Protein AF-A0A2E2FM14-F1 (afdb_monomer)

Sequence (383 aa):
MPFSKYNANSLYIGRMGNLLRIKLSYNLLILGIITSLVLTLKLWIPPQEIPAFGILPQFPNAVNYTLVGLFLLCLIVLLIYKKWFVFPVLGLLLFIFLVLQDINRFQPWVYHYSLLWIPFLLYPVHYYKFKPWEPVLNFQRLLLMGIFLWSGIQKLNAAYFEGISAYLTSGLETSLGVPHESLQFLAWIAPFLQIIGAIGLLTPTLRNWGILLLTIIQLMGILLIAVLNKWNYVIIPWNLVIVGFLWLLFYNTKERWNDFSLGKMVGLKLVLTVVLLMPLVGKFTKLPYPVQFKLYSEFLEDSHLYLLKEDNDFSQFPSKAVRSVGSYEVINLQYWASEVYNAPLYQSNLNYEIIETEVSKIYPNTKVFLTISSSNDSDTTEE

pLDDT: mean 85.11, std 14.29, range [30.27, 98.62]

Radius of gyration: 22.93 Å; Cα contacts (8 Å, |Δi|>4): 491; chains: 1; bounding box: 66×41×84 Å

Nearest PDB structures (foldseek):
  8xom-assembly1_A  TM=1.422E-01  e=4.351E+00  Homo sapiens

Mean predicted aligned error: 7.31 Å

Structure (mmCIF, N/CA/C/O backbone):
data_AF-A0A2E2FM14-F1
#
_entry.id   AF-A0A2E2FM14-F1
#
loop_
_atom_site.group_PDB
_atom_site.id
_atom_site.type_symbol
_atom_site.label_atom_id
_atom_site.label_alt_id
_atom_site.label_comp_id
_atom_site.label_asym_id
_atom_site.label_entity_id
_atom_site.label_seq_id
_atom_site.pdbx_PDB_ins_code
_atom_site.Cartn_x
_atom_site.Cartn_y
_atom_site.Cartn_z
_atom_site.occupancy
_atom_site.B_iso_or_equiv
_atom_site.auth_seq_id
_atom_site.auth_comp_id
_atom_site.auth_asym_id
_atom_site.auth_atom_id
_atom_site.pdbx_PDB_model_num
ATOM 1 N N . MET A 1 1 ? -19.452 -7.143 47.596 1.00 40.03 1 MET A N 1
ATOM 2 C CA . MET A 1 1 ? -18.948 -6.792 46.248 1.00 40.03 1 MET A CA 1
ATOM 3 C C . MET A 1 1 ? -19.795 -5.655 45.695 1.00 40.03 1 MET A C 1
ATOM 5 O O . MET A 1 1 ? -20.971 -5.896 45.449 1.00 40.03 1 MET A O 1
ATOM 9 N N . PRO A 1 2 ? -19.285 -4.421 45.549 1.00 44.31 2 PRO A N 1
ATOM 10 C CA . PRO A 1 2 ? -20.070 -3.363 44.938 1.00 44.31 2 PRO A CA 1
ATOM 11 C C . PRO A 1 2 ? -19.964 -3.487 43.415 1.00 44.31 2 PRO A C 1
ATOM 13 O O . PRO A 1 2 ? -18.879 -3.397 42.842 1.00 44.31 2 PRO A O 1
ATOM 16 N N . PHE A 1 3 ? -21.101 -3.701 42.755 1.00 40.94 3 PHE A N 1
ATOM 17 C CA . PHE A 1 3 ? -21.227 -3.496 41.318 1.00 40.94 3 PHE A CA 1
ATOM 18 C C . PHE A 1 3 ? -20.958 -2.016 41.030 1.00 40.94 3 PHE A C 1
ATOM 20 O O . PHE A 1 3 ? -21.749 -1.140 41.379 1.00 40.94 3 PHE A O 1
ATOM 27 N N . SER A 1 4 ? -19.801 -1.749 40.427 1.00 43.47 4 SER A N 1
ATOM 28 C CA . SER A 1 4 ? -19.449 -0.457 39.849 1.00 43.47 4 SER A CA 1
ATOM 29 C C . SER A 1 4 ? -20.598 0.029 38.960 1.00 43.47 4 SER A C 1
ATOM 31 O O . SER A 1 4 ? -20.932 -0.609 37.959 1.00 43.47 4 SER A O 1
ATOM 33 N N . LYS A 1 5 ? -21.213 1.158 39.339 1.00 41.19 5 LYS A N 1
ATOM 34 C CA . LYS A 1 5 ? -22.126 1.933 38.493 1.00 41.19 5 LYS A CA 1
ATOM 35 C C . LYS A 1 5 ? -21.334 2.449 37.288 1.00 41.19 5 LYS A C 1
ATOM 37 O O . LYS A 1 5 ? -20.862 3.584 37.281 1.00 41.19 5 LYS A O 1
ATOM 42 N N . TYR A 1 6 ? -21.187 1.618 36.259 1.00 45.91 6 TYR A N 1
ATOM 43 C CA . TYR A 1 6 ? -20.786 2.083 34.939 1.00 45.91 6 TYR A CA 1
ATOM 44 C C . TYR A 1 6 ? -21.875 3.026 34.431 1.00 45.91 6 TYR A C 1
ATOM 46 O O . TYR A 1 6 ? -22.998 2.630 34.130 1.00 45.91 6 TYR A O 1
ATOM 54 N N . ASN A 1 7 ? -21.534 4.308 34.426 1.00 42.66 7 ASN A N 1
ATOM 55 C CA . ASN A 1 7 ? -22.406 5.411 34.075 1.00 42.66 7 ASN A CA 1
ATOM 56 C C . ASN A 1 7 ? -22.885 5.223 32.622 1.00 42.66 7 ASN A C 1
ATOM 58 O O . ASN A 1 7 ? -22.086 5.327 31.693 1.00 42.66 7 ASN A O 1
ATOM 62 N N . ALA A 1 8 ? -24.171 4.928 32.404 1.00 47.41 8 ALA A N 1
ATOM 63 C CA . ALA A 1 8 ? -24.724 4.649 31.071 1.00 47.41 8 ALA A CA 1
ATOM 64 C C . ALA A 1 8 ? -24.435 5.775 30.052 1.00 47.41 8 ALA A C 1
ATOM 66 O O . ALA A 1 8 ? -24.279 5.516 28.858 1.00 47.41 8 ALA A O 1
ATOM 67 N N . ASN A 1 9 ? -24.259 7.008 30.539 1.00 39.22 9 ASN A N 1
ATOM 68 C CA . ASN A 1 9 ? -23.883 8.171 29.739 1.00 39.22 9 ASN A CA 1
ATOM 69 C C . ASN A 1 9 ? -22.445 8.109 29.189 1.00 39.22 9 ASN A C 1
ATOM 71 O O . ASN A 1 9 ? -22.225 8.531 28.056 1.00 39.22 9 ASN A O 1
ATOM 75 N N . SER A 1 10 ? -21.466 7.542 29.912 1.00 47.78 10 SER A N 1
ATOM 76 C CA . SER A 1 10 ? -20.095 7.403 29.379 1.00 47.78 10 SER A CA 1
ATOM 77 C C . SER A 1 10 ? -20.030 6.359 28.261 1.00 47.78 10 SER A C 1
ATOM 79 O O . SER A 1 10 ? -19.304 6.526 27.281 1.00 47.78 10 SER A O 1
ATOM 81 N N . LEU A 1 11 ? -20.862 5.321 28.368 1.00 50.03 11 LEU A N 1
ATOM 82 C CA . LEU A 1 11 ? -20.984 4.252 27.381 1.00 50.03 11 LEU A CA 1
ATOM 83 C C . LEU A 1 11 ? -21.665 4.744 26.091 1.00 50.03 11 LEU A C 1
ATOM 85 O O . LEU A 1 11 ? -21.257 4.368 24.992 1.00 50.03 11 LEU A O 1
ATOM 89 N N . TYR A 1 12 ? -22.660 5.630 26.208 1.00 47.03 12 TYR A N 1
ATOM 90 C CA . TYR A 1 12 ? -23.318 6.271 25.063 1.00 47.03 12 TYR A CA 1
ATOM 91 C C . TYR A 1 12 ? -22.402 7.258 24.323 1.00 47.03 12 TYR A C 1
ATOM 93 O O . TYR A 1 12 ? -22.325 7.211 23.094 1.00 47.03 12 TYR A O 1
ATOM 101 N N . ILE A 1 13 ? -21.659 8.100 25.051 1.00 48.97 13 ILE A N 1
ATOM 102 C CA . ILE A 1 13 ? -20.718 9.065 24.457 1.00 48.97 13 ILE A CA 1
ATOM 103 C C . ILE A 1 13 ? -19.572 8.336 23.731 1.00 48.97 13 ILE A C 1
ATOM 105 O O . ILE A 1 13 ? -19.229 8.698 22.604 1.00 48.97 13 ILE A O 1
ATOM 109 N N . GLY A 1 14 ? -19.042 7.250 24.310 1.00 58.59 14 GLY A N 1
ATOM 110 C CA . GLY A 1 14 ? -18.035 6.404 23.654 1.00 58.59 14 GLY A CA 1
ATOM 111 C C . GLY A 1 14 ? -18.539 5.755 22.356 1.00 58.59 14 GLY A C 1
ATOM 112 O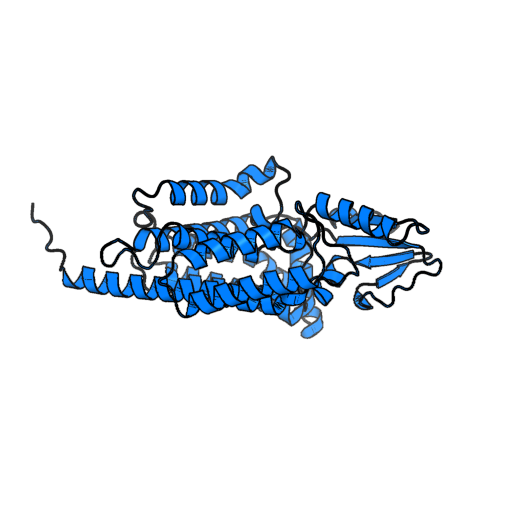 O . GLY A 1 14 ? -17.854 5.789 21.332 1.00 58.59 14 GLY A O 1
ATOM 113 N N . ARG A 1 15 ? -19.777 5.239 22.351 1.00 57.59 15 ARG A N 1
ATOM 114 C CA . ARG A 1 15 ? -20.404 4.638 21.157 1.00 57.59 15 ARG A CA 1
ATOM 115 C C . ARG A 1 15 ? -20.628 5.641 20.026 1.00 57.59 15 ARG A C 1
ATOM 117 O O . ARG A 1 15 ? -20.447 5.293 18.859 1.00 57.59 15 ARG A O 1
ATOM 124 N N . MET A 1 16 ? -20.992 6.880 20.359 1.00 56.75 16 MET A N 1
ATOM 125 C CA . MET A 1 16 ? -21.179 7.949 19.373 1.00 56.75 16 MET A CA 1
ATOM 126 C C . MET A 1 16 ? -19.848 8.328 18.700 1.00 56.75 16 MET A C 1
ATOM 128 O O . MET A 1 16 ? -19.805 8.509 17.481 1.00 56.75 16 MET A O 1
ATOM 132 N N . GLY A 1 17 ? -18.747 8.337 19.464 1.00 79.56 17 GLY A N 1
ATOM 133 C CA . GLY A 1 17 ? -17.391 8.517 18.937 1.00 79.56 17 GLY A CA 1
ATOM 134 C C . GLY A 1 17 ? -16.953 7.390 17.993 1.00 79.56 17 GLY A C 1
ATOM 135 O O . GLY A 1 17 ? -16.437 7.662 16.909 1.00 79.56 17 GLY A O 1
ATOM 136 N N . ASN A 1 18 ? -17.217 6.130 18.351 1.00 84.75 18 ASN A N 1
ATOM 137 C CA . ASN A 1 18 ? -16.848 4.971 17.526 1.00 84.75 18 ASN A CA 1
ATOM 138 C C . ASN A 1 18 ? -17.616 4.922 16.199 1.00 84.75 18 ASN A C 1
ATOM 140 O O . ASN A 1 18 ? -17.030 4.623 15.157 1.00 84.75 18 ASN A O 1
ATOM 144 N N . LEU A 1 19 ? -18.904 5.280 16.203 1.00 84.62 19 LEU A N 1
ATOM 145 C CA . LEU A 1 19 ? -19.694 5.359 14.972 1.00 84.62 19 LEU A CA 1
ATOM 146 C C . LEU A 1 19 ? -19.158 6.433 14.015 1.00 84.62 19 LEU A C 1
ATOM 148 O O . LEU A 1 19 ? -19.104 6.204 12.805 1.00 84.62 19 LEU A O 1
ATOM 152 N N . LEU A 1 20 ? -18.767 7.602 14.535 1.00 87.81 20 LEU A N 1
ATOM 153 C CA . LEU A 1 20 ? -18.161 8.647 13.711 1.00 87.81 20 LEU A CA 1
ATOM 154 C C . LEU A 1 20 ? -16.824 8.171 13.129 1.00 87.81 20 LEU A C 1
ATOM 156 O O . LEU A 1 20 ? -16.631 8.288 11.920 1.00 87.81 20 LEU A O 1
ATOM 160 N N . ARG A 1 21 ? -15.948 7.573 13.952 1.00 90.75 21 ARG A N 1
ATOM 161 C CA . ARG A 1 21 ? -14.667 7.006 13.495 1.00 90.75 21 ARG A CA 1
ATOM 162 C C . ARG A 1 21 ? -14.872 6.016 12.356 1.00 90.75 21 ARG A C 1
ATOM 164 O O . ARG A 1 21 ? -14.236 6.161 11.326 1.00 90.75 21 ARG A O 1
ATOM 171 N N . ILE A 1 22 ? -15.831 5.098 12.473 1.00 90.25 22 ILE A N 1
ATOM 172 C CA . ILE A 1 22 ? -16.147 4.150 11.395 1.00 90.25 22 ILE A CA 1
ATOM 173 C C . ILE A 1 22 ? -16.614 4.842 10.121 1.00 90.25 22 ILE A C 1
ATOM 175 O O . ILE A 1 22 ? -16.152 4.496 9.037 1.00 90.25 22 ILE A O 1
ATOM 179 N N . LYS A 1 23 ? -17.519 5.822 10.223 1.00 89.75 23 LYS A N 1
ATOM 180 C CA . LYS A 1 23 ? -18.003 6.552 9.043 1.00 89.75 23 LYS A CA 1
ATOM 181 C C . LYS A 1 23 ? -16.870 7.290 8.331 1.00 89.75 23 LYS A C 1
ATOM 183 O O . LYS A 1 23 ? -16.883 7.337 7.102 1.00 89.75 23 LYS A O 1
ATOM 188 N N . LEU A 1 24 ? -15.939 7.863 9.094 1.00 93.50 24 LEU A N 1
ATOM 189 C CA . LEU A 1 24 ? -14.765 8.555 8.572 1.00 93.50 24 LEU A CA 1
ATOM 190 C C . LEU A 1 24 ? -13.757 7.572 7.976 1.00 93.50 24 LEU A C 1
ATOM 192 O O . LEU A 1 24 ? -13.338 7.787 6.849 1.00 93.50 24 LEU A O 1
ATOM 196 N N . SER A 1 25 ? -13.444 6.467 8.658 1.00 94.12 25 SER A N 1
ATOM 197 C CA . SER A 1 25 ? -12.574 5.401 8.144 1.00 94.12 25 SER A CA 1
ATOM 198 C C . SER A 1 25 ? -13.110 4.804 6.844 1.00 94.12 25 SER A C 1
ATOM 200 O O . SER A 1 25 ? -12.352 4.598 5.903 1.00 94.12 25 SER A O 1
ATOM 202 N N . TYR A 1 26 ? -14.423 4.578 6.762 1.00 93.06 26 TYR A N 1
ATOM 203 C CA . TYR A 1 26 ? -15.075 4.111 5.542 1.00 93.06 26 TYR A CA 1
ATOM 204 C C . TYR A 1 26 ? -14.910 5.116 4.396 1.00 93.06 26 TYR A C 1
ATOM 206 O O . TYR A 1 26 ? -14.457 4.755 3.316 1.00 93.06 26 TYR A O 1
ATOM 214 N N . ASN A 1 27 ? -15.225 6.393 4.636 1.00 94.69 27 ASN A N 1
ATOM 215 C CA . ASN A 1 27 ? -15.077 7.440 3.622 1.00 94.69 27 ASN A CA 1
ATOM 216 C C . ASN A 1 27 ? -13.630 7.610 3.171 1.00 94.69 27 ASN A C 1
ATOM 218 O O . ASN A 1 27 ? -13.376 7.715 1.978 1.00 94.69 27 ASN A O 1
ATOM 222 N N . LEU A 1 28 ? -12.700 7.629 4.124 1.00 97.50 28 LEU A N 1
ATOM 223 C CA . LEU A 1 28 ? -11.277 7.770 3.864 1.00 97.50 28 LEU A CA 1
ATOM 224 C C . LEU A 1 28 ? -10.770 6.630 2.977 1.00 97.50 28 LEU A C 1
ATOM 226 O O . LEU A 1 28 ? -10.049 6.888 2.022 1.00 97.50 28 LEU A O 1
ATOM 230 N N . LEU A 1 29 ? -11.196 5.391 3.246 1.00 96.94 29 LEU A N 1
ATOM 231 C CA . LEU A 1 29 ? -10.848 4.238 2.420 1.00 96.94 29 LEU A CA 1
ATOM 232 C C . LEU A 1 29 ? -11.374 4.379 0.988 1.00 96.94 29 LEU A C 1
ATOM 234 O O . LEU A 1 29 ? -10.610 4.226 0.043 1.00 96.94 29 LEU A O 1
ATOM 238 N N . ILE A 1 30 ? -12.660 4.700 0.818 1.00 96.44 30 ILE A N 1
ATOM 239 C CA . ILE A 1 30 ? -13.266 4.826 -0.516 1.00 96.44 30 ILE A CA 1
ATOM 240 C C . ILE A 1 30 ? -12.640 5.986 -1.304 1.00 96.44 30 ILE A C 1
ATOM 242 O O . ILE A 1 30 ? -12.316 5.819 -2.477 1.00 96.44 30 ILE A O 1
ATOM 246 N N . LEU A 1 31 ? -12.402 7.136 -0.666 1.00 97.94 31 LEU A N 1
ATOM 247 C CA . LEU A 1 31 ? -11.684 8.258 -1.283 1.00 97.94 31 LEU A CA 1
ATOM 248 C C . LEU A 1 31 ? -10.244 7.876 -1.642 1.00 97.94 31 LEU A C 1
ATOM 250 O O . LEU A 1 31 ? -9.759 8.246 -2.709 1.00 97.94 31 LEU A O 1
ATOM 254 N N . GLY A 1 32 ? -9.579 7.098 -0.790 1.00 98.00 32 GLY A N 1
ATOM 255 C CA . GLY A 1 32 ? -8.260 6.535 -1.053 1.00 98.00 32 GLY A CA 1
ATOM 256 C C . GLY A 1 32 ? -8.224 5.665 -2.300 1.00 98.00 32 GLY A C 1
ATOM 257 O O . GLY A 1 32 ? -7.346 5.833 -3.145 1.00 98.00 32 GLY A O 1
ATOM 258 N N . ILE A 1 33 ? -9.209 4.776 -2.445 1.00 97.50 33 ILE A N 1
ATOM 259 C CA . ILE A 1 33 ? -9.350 3.920 -3.625 1.00 97.50 33 ILE A CA 1
ATOM 260 C C . ILE A 1 33 ? -9.599 4.785 -4.862 1.00 97.50 33 ILE A C 1
ATOM 262 O O . ILE A 1 33 ? -8.854 4.661 -5.826 1.00 97.50 33 ILE A O 1
ATOM 266 N N . ILE A 1 34 ? -10.576 5.700 -4.833 1.00 98.00 34 ILE A N 1
ATOM 267 C CA . ILE A 1 34 ? -10.886 6.574 -5.979 1.00 98.00 34 ILE A CA 1
ATOM 268 C C . ILE A 1 34 ? -9.655 7.384 -6.401 1.00 98.00 34 ILE A C 1
ATOM 270 O O . ILE A 1 34 ? -9.303 7.391 -7.575 1.00 98.00 34 ILE A O 1
ATOM 274 N N . THR A 1 35 ? -8.974 8.044 -5.464 1.00 98.00 35 THR A N 1
ATOM 275 C CA . THR A 1 35 ? -7.801 8.876 -5.785 1.00 98.00 35 THR A CA 1
ATOM 276 C C . THR A 1 35 ? -6.644 8.048 -6.344 1.00 98.00 35 THR A C 1
ATOM 278 O O . THR A 1 35 ? -6.023 8.464 -7.319 1.00 98.00 35 THR A O 1
ATOM 281 N N . SER A 1 36 ? -6.400 6.852 -5.798 1.00 97.50 36 SER A N 1
ATOM 282 C CA . SER A 1 36 ? -5.369 5.935 -6.306 1.00 97.50 36 SER A CA 1
ATOM 283 C C . SER A 1 36 ? -5.721 5.398 -7.699 1.00 97.50 36 SER A C 1
ATOM 285 O O . SER A 1 36 ? -4.854 5.364 -8.568 1.00 97.50 36 SER A O 1
ATOM 287 N N . LEU A 1 37 ? -6.992 5.051 -7.947 1.00 96.31 37 LEU A N 1
ATOM 288 C CA . LEU A 1 37 ? -7.499 4.641 -9.264 1.00 96.31 37 LEU A CA 1
ATOM 289 C C . LEU A 1 37 ? -7.335 5.743 -10.308 1.00 96.31 37 LEU A C 1
ATOM 291 O O . LEU A 1 37 ? -6.840 5.479 -11.394 1.00 96.31 37 LEU A O 1
ATOM 295 N N . VAL A 1 38 ? -7.743 6.973 -9.982 1.00 95.81 38 VAL A N 1
ATOM 296 C CA . VAL A 1 38 ? -7.650 8.118 -10.900 1.00 95.81 38 VAL A CA 1
ATOM 297 C C . VAL A 1 38 ? -6.192 8.414 -11.243 1.00 95.81 38 VAL A C 1
ATOM 299 O O . VAL A 1 38 ? -5.862 8.603 -12.410 1.00 95.81 38 VAL A O 1
ATOM 302 N N . LEU A 1 39 ? -5.307 8.404 -10.245 1.00 96.00 39 LEU A N 1
ATOM 303 C CA . LEU A 1 39 ? -3.882 8.659 -10.449 1.00 96.00 39 LEU A CA 1
ATOM 304 C C . LEU A 1 39 ? -3.203 7.569 -11.290 1.00 96.00 39 LEU A C 1
ATOM 306 O O . LEU A 1 39 ? -2.291 7.864 -12.058 1.00 96.00 39 LEU A O 1
ATOM 310 N N . THR A 1 40 ? -3.682 6.330 -11.177 1.00 95.31 40 THR A N 1
ATOM 311 C CA . THR A 1 40 ? -3.177 5.167 -11.918 1.00 95.31 40 THR A CA 1
ATOM 312 C C . THR A 1 40 ? -4.120 4.741 -13.038 1.00 95.31 40 THR A C 1
ATOM 314 O O . THR A 1 40 ? -4.120 3.580 -13.417 1.00 95.31 40 THR A O 1
ATOM 317 N N . LEU A 1 41 ? -4.941 5.637 -13.602 1.00 93.81 41 LEU A N 1
ATOM 318 C CA . LEU A 1 41 ? -6.015 5.250 -14.534 1.00 93.81 41 LEU A CA 1
ATOM 319 C C . LEU A 1 41 ? -5.507 4.430 -15.730 1.00 93.81 41 LEU A C 1
ATOM 321 O O . LEU A 1 41 ? -6.163 3.480 -16.155 1.00 93.81 41 LEU A O 1
ATOM 325 N N . LYS A 1 42 ? -4.305 4.757 -16.216 1.00 92.00 42 LYS A N 1
ATOM 326 C CA . LYS A 1 42 ? -3.615 4.025 -17.283 1.00 92.00 42 LYS A CA 1
ATOM 327 C C . LYS A 1 42 ? -3.229 2.593 -16.891 1.00 92.00 42 LYS A C 1
ATOM 329 O O . LYS A 1 42 ? -3.087 1.776 -17.774 1.00 92.00 42 LYS A O 1
ATOM 334 N N . LEU A 1 43 ? -3.108 2.251 -15.609 1.00 92.00 43 LEU A N 1
ATOM 335 C CA . LEU A 1 43 ? -2.941 0.865 -15.142 1.00 92.00 43 LEU A CA 1
ATOM 336 C C . LEU A 1 43 ? -4.248 0.061 -15.253 1.00 92.00 43 LEU A C 1
ATOM 338 O O . LEU A 1 43 ? -4.258 -1.140 -15.507 1.00 92.00 43 LEU A O 1
ATOM 342 N N . TRP A 1 44 ? -5.385 0.724 -15.044 1.00 92.19 44 TRP A N 1
ATOM 343 C CA . TRP A 1 44 ? -6.707 0.089 -15.082 1.00 92.19 44 TRP A CA 1
ATOM 344 C C . TRP A 1 44 ? -7.241 -0.056 -16.502 1.00 92.19 44 TRP A C 1
ATOM 346 O O . TRP A 1 44 ? -8.069 -0.922 -16.775 1.00 92.19 44 TRP A O 1
ATOM 356 N N . ILE A 1 45 ? -6.757 0.791 -17.403 1.00 88.62 45 ILE A N 1
ATOM 357 C CA . ILE A 1 45 ? -7.075 0.790 -18.824 1.00 88.62 45 ILE A CA 1
ATOM 358 C C . ILE A 1 45 ? -5.725 0.879 -19.559 1.00 88.62 45 ILE A C 1
ATOM 360 O O . ILE A 1 45 ? -5.342 1.970 -19.994 1.00 88.62 45 ILE A O 1
ATOM 364 N N . PRO A 1 46 ? -4.969 -0.236 -19.612 1.00 73.50 46 PRO A N 1
ATOM 365 C CA . PRO A 1 46 ? -3.604 -0.237 -20.119 1.00 73.50 46 PRO A CA 1
ATOM 366 C C . PRO A 1 46 ? -3.528 0.175 -21.593 1.00 73.50 46 PRO A C 1
ATOM 368 O O . PRO A 1 46 ? -4.392 -0.219 -22.387 1.00 73.50 46 PRO A O 1
ATOM 371 N N . PRO A 1 47 ? -2.502 0.961 -21.979 1.00 69.44 47 PRO A N 1
ATOM 372 C CA . PRO A 1 47 ? -2.130 1.091 -23.375 1.00 69.44 47 PRO A CA 1
ATOM 373 C C . PRO A 1 47 ? -1.603 -0.258 -23.877 1.00 69.44 47 PRO A C 1
ATOM 375 O O . PRO A 1 47 ? -1.195 -1.115 -23.097 1.00 69.44 47 PRO A O 1
ATOM 378 N N . GLN A 1 48 ? -1.619 -0.450 -25.192 1.00 67.69 48 GLN A N 1
ATOM 379 C CA . GLN A 1 48 ? -1.292 -1.737 -25.815 1.00 67.69 48 GLN A CA 1
ATOM 380 C C . GLN A 1 48 ? 0.220 -1.977 -25.993 1.00 67.69 48 GLN A C 1
ATOM 382 O O . GLN A 1 48 ? 0.594 -2.989 -26.571 1.00 67.69 48 GLN A O 1
ATOM 387 N N . GLU A 1 49 ? 1.079 -1.070 -25.511 1.00 72.75 49 GLU A N 1
ATOM 388 C CA . GLU A 1 49 ? 2.538 -1.110 -25.721 1.00 72.75 49 GLU A CA 1
ATOM 389 C C . GLU A 1 49 ? 3.210 -2.318 -25.062 1.00 72.75 49 GLU A C 1
ATOM 391 O O . GLU A 1 49 ? 3.998 -3.007 -25.705 1.00 72.75 49 GLU A O 1
ATOM 396 N N . ILE A 1 50 ? 2.895 -2.582 -23.789 1.00 74.44 50 ILE A N 1
ATOM 397 C CA . ILE A 1 50 ? 3.323 -3.798 -23.097 1.00 74.44 50 ILE A CA 1
ATOM 398 C C . ILE A 1 50 ? 2.068 -4.552 -22.667 1.00 74.44 50 ILE A C 1
ATOM 400 O O . ILE A 1 50 ? 1.216 -3.991 -21.968 1.00 74.44 50 ILE A O 1
ATOM 404 N N . PRO A 1 51 ? 1.925 -5.808 -23.103 1.00 70.19 51 PRO A N 1
ATOM 405 C CA . PRO A 1 51 ? 0.720 -6.581 -22.881 1.00 70.19 51 PRO A CA 1
ATOM 406 C C . PRO A 1 51 ? 0.519 -6.863 -21.392 1.00 70.19 51 PRO A C 1
ATOM 408 O O . PRO A 1 51 ? 1.399 -7.355 -20.687 1.00 70.19 51 PRO A O 1
ATOM 411 N N . ALA A 1 52 ? -0.690 -6.561 -20.928 1.00 75.44 52 ALA A N 1
ATOM 412 C CA . ALA A 1 52 ? -1.165 -6.954 -19.616 1.00 75.44 52 ALA A CA 1
ATOM 413 C C . ALA A 1 52 ? -1.410 -8.468 -19.573 1.00 75.44 52 ALA A C 1
ATOM 415 O O . ALA A 1 52 ? -2.029 -9.037 -20.479 1.00 75.44 52 ALA A O 1
ATOM 416 N N . PHE A 1 53 ? -1.010 -9.115 -18.481 1.00 79.88 53 PHE A N 1
ATOM 417 C CA . PHE A 1 53 ? -1.305 -10.524 -18.243 1.00 79.88 53 PHE A CA 1
ATOM 418 C C . PHE A 1 53 ? -2.192 -10.709 -17.022 1.00 79.88 53 PHE A C 1
ATOM 420 O O . PHE A 1 53 ? -1.946 -10.136 -15.964 1.00 79.88 53 PHE A O 1
ATOM 427 N N . GLY A 1 54 ? -3.181 -11.587 -17.145 1.00 82.56 54 GLY A N 1
ATOM 428 C CA . GLY A 1 54 ? -4.013 -12.016 -16.038 1.00 82.56 54 GLY A CA 1
ATOM 429 C C . GLY A 1 54 ? -4.449 -13.464 -16.183 1.00 82.56 54 GLY A C 1
ATOM 430 O O . GLY A 1 54 ? -4.237 -14.119 -17.199 1.00 82.56 54 GLY A O 1
ATOM 431 N N . ILE A 1 55 ? -5.096 -13.955 -15.131 1.00 85.88 55 ILE A N 1
ATOM 432 C CA . ILE A 1 55 ? -5.718 -15.282 -15.098 1.00 85.88 55 ILE A CA 1
ATOM 433 C C . ILE A 1 55 ? -6.941 -15.314 -16.027 1.00 85.88 55 ILE A C 1
ATOM 435 O O . ILE A 1 55 ? -7.279 -16.352 -16.593 1.00 85.88 55 ILE A O 1
ATOM 439 N N . LEU A 1 56 ? -7.621 -14.174 -16.168 1.00 88.12 56 LEU A N 1
ATOM 440 C CA . LEU A 1 56 ? -8.766 -14.008 -17.055 1.00 88.12 56 LEU A CA 1
ATOM 441 C C . LEU A 1 56 ? -8.327 -13.482 -18.428 1.00 88.12 56 LEU A C 1
ATOM 443 O O . LEU A 1 56 ? -7.355 -12.730 -18.507 1.00 88.12 56 LEU A O 1
ATOM 447 N N . PRO A 1 57 ? -9.058 -13.825 -19.506 1.00 85.94 57 PRO A N 1
ATOM 448 C CA . PRO A 1 57 ? -8.754 -13.317 -20.837 1.00 85.94 57 PRO A CA 1
ATOM 449 C C . PRO A 1 57 ? -8.849 -11.789 -20.887 1.00 85.94 57 PRO A C 1
ATOM 451 O O . PRO A 1 57 ? -9.710 -11.182 -20.238 1.00 85.94 57 PRO A O 1
ATOM 454 N N . GLN A 1 58 ? -7.994 -11.179 -21.710 1.00 84.19 58 GLN A N 1
ATOM 455 C CA . GLN A 1 58 ? -8.074 -9.751 -21.995 1.00 84.19 58 GLN A CA 1
ATOM 456 C C . GLN A 1 58 ? -9.334 -9.441 -22.801 1.00 84.19 58 GLN A C 1
ATOM 458 O O . GLN A 1 58 ? -9.657 -10.119 -23.778 1.00 84.19 58 GLN A O 1
ATOM 463 N N . PHE A 1 59 ? -10.038 -8.388 -22.398 1.00 87.50 59 PHE A N 1
ATOM 464 C CA . PHE A 1 59 ? -11.190 -7.877 -23.131 1.00 87.50 59 PHE A CA 1
ATOM 465 C C . PHE A 1 59 ? -10.806 -6.653 -23.964 1.00 87.50 59 PHE A C 1
ATOM 467 O O . PHE A 1 59 ? -9.848 -5.955 -23.624 1.00 87.50 59 PHE A O 1
ATOM 474 N N . PRO A 1 60 ? -11.581 -6.332 -25.017 1.00 88.25 60 PRO A N 1
ATOM 475 C CA . PRO A 1 60 ? -11.408 -5.086 -25.750 1.00 88.25 60 PRO A CA 1
ATOM 476 C C . PRO A 1 60 ? -11.470 -3.871 -24.820 1.00 88.25 60 PRO A C 1
ATOM 478 O O . PRO A 1 60 ? -12.254 -3.847 -23.866 1.00 88.25 60 PRO A O 1
ATOM 481 N N . ASN A 1 61 ? -10.717 -2.818 -25.149 1.00 87.38 61 ASN A N 1
ATOM 482 C CA . ASN A 1 61 ? -10.619 -1.613 -24.320 1.00 87.38 61 ASN A CA 1
ATOM 483 C C . ASN A 1 61 ? -11.990 -1.033 -23.936 1.00 87.38 61 ASN A C 1
ATOM 485 O O . ASN A 1 61 ? -12.177 -0.646 -22.787 1.00 87.38 61 ASN A O 1
ATOM 489 N N . ALA A 1 62 ? -12.979 -1.049 -24.839 1.00 90.81 62 ALA A N 1
ATOM 490 C CA . ALA A 1 62 ? -14.346 -0.590 -24.559 1.00 90.81 62 ALA A CA 1
ATOM 491 C C . ALA A 1 62 ? -15.002 -1.299 -23.354 1.00 90.81 62 ALA A C 1
ATOM 493 O O . ALA A 1 62 ? -15.684 -0.666 -22.542 1.00 90.81 62 ALA A O 1
ATOM 494 N N . VAL A 1 63 ? -14.764 -2.605 -23.201 1.00 92.00 63 VAL A N 1
ATOM 495 C CA . VAL A 1 63 ? -15.272 -3.389 -22.066 1.00 92.00 63 VAL A CA 1
ATOM 496 C C . VAL A 1 63 ? -14.525 -3.005 -20.791 1.00 92.00 63 VAL A C 1
ATOM 498 O O . VAL A 1 63 ? -15.162 -2.775 -19.766 1.00 92.00 63 VAL A O 1
ATOM 501 N N . ASN A 1 64 ? -13.200 -2.843 -20.858 1.00 91.00 64 ASN A N 1
ATOM 502 C CA . ASN A 1 64 ? -12.394 -2.399 -19.716 1.00 91.00 64 ASN A CA 1
ATOM 503 C C . ASN A 1 64 ? -12.816 -1.004 -19.226 1.00 91.00 64 ASN A C 1
ATOM 505 O O . ASN A 1 64 ? -13.040 -0.829 -18.030 1.00 91.00 64 ASN A O 1
ATOM 509 N N . TYR A 1 65 ? -13.037 -0.041 -20.132 1.00 93.56 65 TYR A N 1
ATOM 510 C CA . TYR A 1 65 ? -13.592 1.276 -19.789 1.00 93.56 65 TYR A CA 1
ATOM 511 C C . TYR A 1 65 ? -14.929 1.155 -19.055 1.00 93.56 65 TYR A C 1
ATOM 513 O O . TYR A 1 65 ? -15.147 1.822 -18.045 1.00 93.56 65 TYR A O 1
ATOM 521 N N . THR A 1 66 ? -15.813 0.279 -19.539 1.00 95.50 66 THR A N 1
ATOM 522 C CA . THR A 1 66 ? -17.127 0.054 -18.927 1.00 95.50 66 THR A CA 1
ATOM 523 C C . THR A 1 66 ? -16.989 -0.525 -17.520 1.00 95.50 66 THR A C 1
ATOM 525 O O . THR A 1 66 ? -17.607 -0.019 -16.588 1.00 95.50 66 THR A O 1
ATOM 528 N N . LEU A 1 67 ? -16.152 -1.548 -17.332 1.00 95.62 67 LEU A N 1
ATOM 529 C CA . LEU A 1 67 ? -15.944 -2.189 -16.031 1.00 95.62 67 LEU A CA 1
ATOM 530 C C . LEU A 1 67 ? -15.313 -1.237 -15.010 1.00 95.62 67 LEU A C 1
ATOM 532 O O . LEU A 1 67 ? -15.784 -1.155 -13.875 1.00 95.62 67 LEU A O 1
ATOM 536 N N . VAL A 1 68 ? -14.291 -0.479 -15.416 1.00 96.00 68 VAL A N 1
ATOM 537 C CA . VAL A 1 68 ? -13.651 0.535 -14.565 1.00 96.00 68 VAL A CA 1
ATOM 538 C C . VAL A 1 68 ? -14.632 1.663 -14.240 1.00 96.00 68 VAL A C 1
ATOM 540 O O . VAL A 1 68 ? -14.727 2.078 -13.086 1.00 96.00 68 VAL A O 1
ATOM 543 N N . GLY A 1 69 ? -15.425 2.115 -15.216 1.00 96.81 69 GLY A N 1
ATOM 544 C CA . GLY A 1 69 ? -16.476 3.114 -15.016 1.00 96.81 69 GLY A CA 1
ATOM 545 C C . GLY A 1 69 ? -17.561 2.647 -14.042 1.00 96.81 69 GLY A C 1
ATOM 546 O O . GLY A 1 69 ? -17.930 3.389 -13.132 1.00 96.81 69 GLY A O 1
ATOM 547 N N . LEU A 1 70 ? -18.024 1.399 -14.170 1.00 96.81 70 LEU A N 1
ATOM 548 C CA . LEU A 1 70 ? -18.968 0.779 -13.234 1.00 96.81 70 LEU A CA 1
ATOM 549 C C . LEU A 1 70 ? -18.375 0.659 -11.829 1.00 96.81 70 LEU A C 1
ATOM 551 O O . LEU A 1 70 ? -19.069 0.926 -10.848 1.00 96.81 70 LEU A O 1
ATOM 555 N N . PHE A 1 71 ? -17.096 0.298 -11.717 1.00 97.19 71 PHE A N 1
ATOM 556 C CA . PHE A 1 71 ? -16.413 0.229 -10.431 1.00 97.19 71 PHE A CA 1
ATOM 557 C C . PHE A 1 71 ? -16.303 1.612 -9.772 1.00 97.19 71 PHE A C 1
ATOM 559 O O . PHE A 1 71 ? -16.684 1.766 -8.611 1.00 97.19 71 PHE A O 1
ATOM 566 N N . LEU A 1 72 ? -15.888 2.642 -10.516 1.00 97.00 72 LEU A N 1
ATOM 567 C CA . LEU A 1 72 ? -15.843 4.026 -10.032 1.00 97.00 72 LEU A CA 1
ATOM 568 C C . LEU A 1 72 ? -17.228 4.537 -9.621 1.00 97.00 72 LEU A C 1
ATOM 570 O O . LEU A 1 72 ? -17.373 5.111 -8.541 1.00 97.00 72 LEU A O 1
ATOM 574 N N . LEU A 1 73 ? -18.257 4.283 -10.434 1.00 96.50 73 LEU A N 1
ATOM 575 C CA . LEU A 1 73 ? -19.637 4.633 -10.104 1.00 96.50 73 LEU A CA 1
ATOM 576 C C . LEU A 1 73 ? -20.077 3.948 -8.808 1.00 96.50 73 LEU A C 1
ATOM 578 O O . LEU A 1 73 ? -20.653 4.595 -7.935 1.00 96.50 73 LEU A O 1
ATOM 582 N N . CYS A 1 74 ? -19.755 2.663 -8.648 1.00 95.62 74 CYS A N 1
ATOM 583 C CA . CYS A 1 74 ? -20.033 1.921 -7.427 1.00 95.62 74 CYS A CA 1
ATOM 584 C C . CYS A 1 74 ? -19.379 2.595 -6.210 1.00 95.62 74 CYS A C 1
ATOM 586 O O . C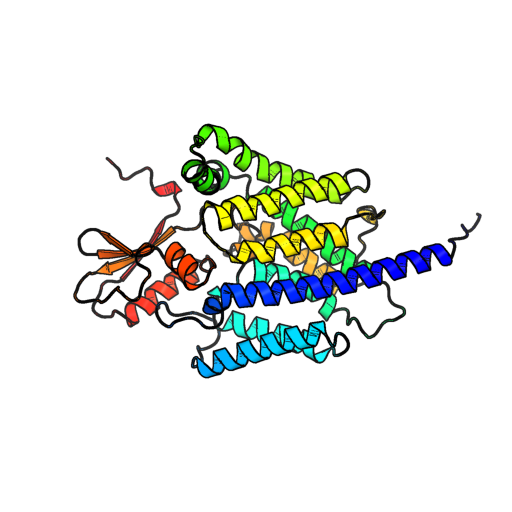YS A 1 74 ? -20.053 2.822 -5.208 1.00 95.62 74 CYS A O 1
ATOM 588 N N . LEU A 1 75 ? -18.105 2.990 -6.295 1.00 95.50 75 LEU A N 1
ATOM 589 C CA . LEU A 1 75 ? -17.402 3.692 -5.213 1.00 95.50 75 LEU A CA 1
ATOM 590 C C . LEU A 1 75 ? -18.028 5.060 -4.887 1.00 95.50 75 LEU A C 1
ATOM 592 O O . LEU A 1 75 ? -18.199 5.394 -3.714 1.00 95.50 75 LEU A O 1
ATOM 596 N N . ILE A 1 76 ? -18.429 5.836 -5.897 1.00 95.81 76 ILE A N 1
ATOM 597 C CA . ILE A 1 76 ? -19.116 7.125 -5.700 1.00 95.81 76 ILE A CA 1
ATOM 598 C C . ILE A 1 76 ? -20.460 6.911 -4.996 1.00 95.81 76 ILE A C 1
ATOM 600 O O . ILE A 1 76 ? -20.777 7.597 -4.021 1.00 95.81 76 ILE A O 1
ATOM 604 N N . VAL A 1 77 ? -21.232 5.916 -5.435 1.00 93.88 77 VAL A N 1
ATOM 605 C CA . VAL A 1 77 ? -22.493 5.545 -4.788 1.00 93.88 77 VAL A CA 1
ATOM 606 C C . VAL A 1 77 ? -22.255 5.124 -3.338 1.00 93.88 77 VAL A C 1
ATOM 608 O O . VAL A 1 77 ? -23.045 5.498 -2.478 1.00 93.88 77 VAL A O 1
ATOM 611 N N . LEU A 1 78 ? -21.153 4.441 -3.016 1.00 91.19 78 LEU A N 1
ATOM 612 C CA . LEU A 1 78 ? -20.805 4.082 -1.635 1.00 91.19 78 LEU A CA 1
ATOM 613 C C . LEU A 1 78 ? -20.507 5.282 -0.730 1.00 91.19 78 LEU A C 1
ATOM 615 O O . LEU A 1 78 ? -20.794 5.217 0.469 1.00 91.19 78 LEU A O 1
ATOM 619 N N . LEU A 1 79 ? -19.982 6.386 -1.269 1.00 91.62 79 LEU A N 1
ATOM 620 C CA . LEU A 1 79 ? -19.777 7.614 -0.492 1.00 91.62 79 LEU A CA 1
ATOM 621 C C . LEU A 1 79 ? -21.108 8.236 -0.047 1.00 91.62 79 LEU A C 1
ATOM 623 O O . LEU A 1 79 ? -21.214 8.721 1.084 1.00 91.62 79 LEU A O 1
ATOM 627 N N . ILE A 1 80 ? -22.121 8.183 -0.916 1.00 90.44 80 ILE A N 1
ATOM 628 C CA . ILE A 1 80 ? -23.434 8.814 -0.715 1.00 90.44 80 ILE A CA 1
ATOM 629 C C . ILE A 1 80 ? -24.395 7.856 0.012 1.00 90.44 80 ILE A C 1
ATOM 631 O O . ILE A 1 80 ? -24.988 8.190 1.040 1.00 90.44 80 ILE A O 1
ATOM 635 N N . TYR A 1 81 ? -24.512 6.627 -0.487 1.00 85.06 81 TYR A N 1
ATOM 636 C CA . TYR A 1 81 ? -25.491 5.615 -0.097 1.00 85.06 81 TYR A CA 1
ATOM 637 C C . TYR A 1 81 ? -24.836 4.409 0.586 1.00 85.06 81 TYR A C 1
ATOM 639 O O . TYR A 1 81 ? -24.864 3.276 0.112 1.00 85.06 81 TYR A O 1
ATOM 647 N N . LYS A 1 82 ? -24.359 4.625 1.812 1.00 78.44 82 LYS A N 1
ATOM 648 C CA . LYS A 1 82 ? -23.728 3.597 2.674 1.00 78.44 82 LYS A CA 1
ATOM 649 C C . LYS A 1 82 ? -24.666 2.470 3.136 1.00 78.44 82 LYS A C 1
ATOM 651 O O . LYS A 1 82 ? -24.276 1.617 3.931 1.00 78.44 82 LYS A O 1
ATOM 656 N N . LYS A 1 83 ? -25.941 2.527 2.742 1.00 72.56 83 LYS A N 1
ATOM 657 C CA . LYS A 1 83 ? -27.012 1.664 3.255 1.00 72.56 83 LYS A CA 1
ATOM 658 C C . LYS A 1 83 ? -27.130 0.346 2.496 1.00 72.56 83 LYS A C 1
ATOM 660 O O . LYS A 1 83 ? -27.637 -0.625 3.047 1.00 72.56 83 LYS A O 1
ATOM 665 N N . TRP A 1 84 ? -26.731 0.326 1.228 1.00 74.06 84 TRP A N 1
ATOM 666 C CA . TRP A 1 84 ? -27.057 -0.769 0.321 1.00 74.06 84 TRP A CA 1
ATOM 667 C C . TRP A 1 84 ? -25.896 -1.751 0.270 1.00 74.06 84 TRP A C 1
ATOM 669 O O . TRP A 1 84 ? -24.882 -1.483 -0.363 1.00 74.06 84 TRP A O 1
ATOM 679 N N . PHE A 1 85 ? -26.055 -2.898 0.934 1.00 80.88 85 PHE A N 1
ATOM 680 C CA . PHE A 1 85 ? -25.037 -3.955 1.002 1.00 80.88 85 PHE A CA 1
ATOM 681 C C . PHE A 1 85 ? -24.632 -4.522 -0.371 1.00 80.88 85 PHE A C 1
ATOM 683 O O . PHE A 1 85 ? -23.545 -5.075 -0.515 1.00 80.88 85 PHE A O 1
ATOM 690 N N . VAL A 1 86 ? -25.470 -4.333 -1.392 1.00 85.56 86 VAL A N 1
ATOM 691 C CA . VAL A 1 86 ? -25.179 -4.758 -2.764 1.00 85.56 86 VAL A CA 1
ATOM 692 C C . VAL A 1 86 ? -23.939 -4.053 -3.318 1.00 85.56 86 VAL A C 1
ATOM 694 O O . VAL A 1 86 ? -23.097 -4.711 -3.915 1.00 85.56 86 VAL A O 1
ATOM 697 N N . PHE A 1 87 ? -23.767 -2.748 -3.082 1.00 88.25 87 PHE A N 1
ATOM 698 C CA . PHE A 1 87 ? -22.653 -1.998 -3.671 1.00 88.25 87 PHE A CA 1
ATOM 699 C C . PHE A 1 87 ? -21.281 -2.337 -3.071 1.00 88.25 87 PHE A C 1
ATOM 701 O O . PHE A 1 87 ? -20.338 -2.466 -3.841 1.00 88.25 87 PHE A O 1
ATOM 708 N N . PRO A 1 88 ? -21.102 -2.541 -1.749 1.00 87.12 88 PRO A N 1
ATOM 709 C CA . PRO A 1 88 ? -19.814 -2.990 -1.232 1.00 87.12 88 PRO A CA 1
ATOM 710 C C . PRO A 1 88 ? -19.396 -4.349 -1.803 1.00 87.12 88 PRO A C 1
ATOM 712 O O . PRO A 1 88 ? -18.231 -4.530 -2.143 1.00 87.12 88 PRO A O 1
ATOM 715 N N . VAL A 1 89 ? -20.344 -5.283 -1.944 1.00 89.62 89 VAL A N 1
ATOM 716 C CA . VAL A 1 89 ? -20.077 -6.607 -2.522 1.00 89.62 89 VAL A CA 1
ATOM 717 C C . VAL A 1 89 ? -19.784 -6.506 -4.013 1.00 89.62 89 VAL A C 1
ATOM 719 O O . VAL A 1 89 ? -18.769 -7.027 -4.459 1.00 89.62 89 VAL A O 1
ATOM 722 N N . LEU A 1 90 ? -20.627 -5.806 -4.777 1.00 92.94 90 LEU A N 1
ATOM 723 C CA . LEU A 1 90 ? -20.418 -5.588 -6.207 1.00 92.94 90 LEU A CA 1
ATOM 724 C C . LEU A 1 90 ? -19.084 -4.883 -6.473 1.00 92.94 90 LEU A C 1
ATOM 726 O O . LEU A 1 90 ? -18.338 -5.305 -7.347 1.00 92.94 90 LEU A O 1
ATOM 730 N N . GLY A 1 91 ? -18.763 -3.854 -5.687 1.00 92.88 91 GLY A N 1
ATOM 731 C CA . GLY A 1 91 ? -17.493 -3.142 -5.757 1.00 92.88 91 GLY A CA 1
ATOM 732 C C . GLY A 1 91 ? -16.306 -4.072 -5.527 1.00 92.88 91 GLY A C 1
ATOM 733 O O . GLY A 1 91 ? -15.378 -4.057 -6.326 1.00 92.88 91 GLY A O 1
ATOM 734 N N . LEU A 1 92 ? -16.352 -4.931 -4.501 1.00 90.62 92 LEU A N 1
ATOM 735 C CA . LEU A 1 92 ? -15.294 -5.920 -4.276 1.00 90.62 92 LEU A CA 1
ATOM 736 C C . LEU A 1 92 ? -15.191 -6.922 -5.436 1.00 90.62 92 LEU A C 1
ATOM 738 O O . LEU A 1 92 ? -14.086 -7.223 -5.874 1.00 90.62 92 LEU A O 1
ATOM 742 N N . LEU A 1 93 ? -16.316 -7.440 -5.933 1.00 93.19 93 LEU A N 1
ATOM 743 C CA . LEU A 1 93 ? -16.319 -8.404 -7.036 1.00 93.19 93 LEU A CA 1
ATOM 744 C C . LEU A 1 93 ? -15.744 -7.796 -8.318 1.00 93.19 93 LEU A C 1
ATOM 746 O O . LEU A 1 93 ? -14.905 -8.427 -8.953 1.00 93.19 93 LEU A O 1
ATOM 750 N N . LEU A 1 94 ? -16.137 -6.565 -8.663 1.00 95.12 94 LEU A N 1
ATOM 751 C CA . LEU A 1 94 ? -15.555 -5.825 -9.785 1.00 95.12 94 LEU A CA 1
ATOM 752 C C . LEU A 1 94 ? -14.060 -5.593 -9.573 1.00 95.12 94 LEU A C 1
ATOM 754 O O . LEU A 1 94 ? -13.281 -5.770 -10.502 1.00 95.12 94 LEU A O 1
ATOM 758 N N . PHE A 1 95 ? -13.650 -5.246 -8.354 1.00 94.25 95 PHE A N 1
ATOM 759 C CA . PHE A 1 95 ? -12.247 -5.009 -8.039 1.00 94.25 95 PHE A CA 1
ATOM 760 C C . PHE A 1 95 ? -11.394 -6.268 -8.211 1.00 94.25 95 PHE A C 1
ATOM 762 O O . PHE A 1 95 ? -10.372 -6.226 -8.889 1.00 94.25 95 PHE A O 1
ATOM 769 N N . ILE A 1 96 ? -11.847 -7.401 -7.664 1.00 92.50 96 ILE A N 1
ATOM 770 C CA . ILE A 1 96 ? -11.188 -8.702 -7.833 1.00 92.50 96 ILE A CA 1
ATOM 771 C C . ILE A 1 96 ? -11.157 -9.084 -9.312 1.00 92.50 96 ILE A C 1
ATOM 773 O O . ILE A 1 96 ? -10.108 -9.465 -9.814 1.00 92.50 96 ILE A O 1
ATOM 777 N N . PHE A 1 97 ? -12.279 -8.951 -10.022 1.00 94.44 97 PHE A N 1
ATOM 778 C CA . PHE A 1 97 ? -12.360 -9.276 -11.443 1.00 94.44 97 PHE A CA 1
ATOM 779 C C . PHE A 1 97 ? -11.358 -8.465 -12.274 1.00 94.44 97 PHE A C 1
ATOM 781 O O . PHE A 1 97 ? -10.607 -9.041 -13.055 1.00 94.44 97 PHE A O 1
ATOM 788 N N . LEU A 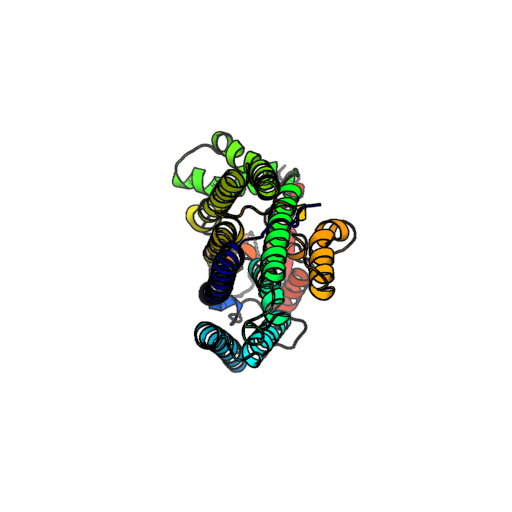1 98 ? -11.289 -7.149 -12.053 1.00 94.12 98 LEU A N 1
ATOM 789 C CA . LEU A 1 98 ? -10.327 -6.273 -12.721 1.00 94.12 98 LEU A CA 1
ATOM 790 C C . LEU A 1 98 ? -8.884 -6.679 -12.404 1.00 94.12 98 LEU A C 1
ATOM 792 O O . LEU A 1 98 ? -8.061 -6.707 -13.310 1.00 94.12 98 LEU A O 1
ATOM 796 N N . VAL A 1 99 ? -8.565 -7.020 -11.156 1.00 93.31 99 VAL A N 1
ATOM 797 C CA . VAL A 1 99 ? -7.220 -7.492 -10.784 1.00 93.31 99 VAL A CA 1
ATOM 798 C C . VAL A 1 99 ? -6.882 -8.836 -11.438 1.00 93.31 99 VAL A C 1
ATOM 800 O O . VAL A 1 99 ? -5.755 -9.048 -11.865 1.00 93.31 99 VAL A O 1
ATOM 803 N N . LEU A 1 100 ? -7.847 -9.749 -11.561 1.00 92.06 100 LEU A N 1
ATOM 804 C CA . LEU A 1 100 ? -7.624 -11.052 -12.195 1.00 92.06 100 LEU A CA 1
ATOM 805 C C . LEU A 1 100 ? -7.426 -10.963 -13.715 1.00 92.06 100 LEU A C 1
ATOM 807 O O . LEU A 1 100 ? -6.847 -11.881 -14.291 1.00 92.06 100 LEU A O 1
ATOM 811 N N . GLN A 1 101 ? -7.895 -9.894 -14.362 1.00 91.56 101 GLN A N 1
ATOM 812 C CA . GLN A 1 101 ? -7.613 -9.616 -15.775 1.00 91.56 101 GLN A CA 1
ATOM 813 C C . GLN A 1 101 ? -6.195 -9.100 -16.009 1.00 91.56 101 GLN A C 1
ATOM 815 O O . GLN A 1 101 ? -5.666 -9.274 -17.096 1.00 91.56 101 GLN A O 1
ATOM 820 N N . ASP A 1 102 ? -5.588 -8.440 -15.028 1.00 90.81 102 ASP A N 1
ATOM 821 C CA . ASP A 1 102 ? -4.245 -7.888 -15.167 1.00 90.81 102 ASP A CA 1
ATOM 822 C C . ASP A 1 102 ? -3.560 -7.850 -13.805 1.00 90.81 102 ASP A C 1
ATOM 824 O O . ASP A 1 102 ? -3.886 -7.030 -12.939 1.00 90.81 102 ASP A O 1
ATOM 828 N N . ILE A 1 103 ? -2.592 -8.743 -13.625 1.00 88.69 103 ILE A N 1
ATOM 829 C CA . ILE A 1 103 ? -1.853 -8.910 -12.381 1.00 88.69 103 ILE A CA 1
ATOM 830 C C . ILE A 1 103 ? -1.064 -7.650 -12.014 1.00 88.69 103 ILE A C 1
ATOM 832 O O . ILE A 1 103 ? -0.846 -7.402 -10.827 1.00 88.69 103 ILE A O 1
ATOM 836 N N . ASN A 1 104 ? -0.730 -6.788 -12.986 1.00 89.94 104 ASN A N 1
ATOM 837 C CA . ASN A 1 104 ? -0.088 -5.500 -12.718 1.00 89.94 104 ASN A CA 1
ATOM 838 C C . ASN A 1 104 ? -0.975 -4.563 -11.896 1.00 89.94 104 ASN A C 1
ATOM 840 O O . ASN A 1 104 ? -0.466 -3.702 -11.179 1.00 89.94 104 ASN A O 1
ATOM 844 N N . ARG A 1 105 ? -2.299 -4.763 -11.904 1.00 92.94 105 ARG A N 1
ATOM 845 C CA . ARG A 1 105 ? -3.228 -4.027 -11.036 1.00 92.94 105 ARG A CA 1
ATOM 846 C C . ARG A 1 105 ? -3.123 -4.464 -9.577 1.00 92.94 105 ARG A C 1
ATOM 848 O O . ARG A 1 105 ? -3.555 -3.715 -8.702 1.00 92.94 105 ARG A O 1
ATOM 855 N N . PHE A 1 106 ? -2.547 -5.633 -9.276 1.00 92.19 106 PHE A N 1
ATOM 856 C CA . PHE A 1 106 ? -2.379 -6.126 -7.906 1.00 92.19 106 PHE A CA 1
ATOM 857 C C . PHE A 1 106 ? -1.214 -5.442 -7.177 1.00 92.19 106 PHE A C 1
ATOM 859 O O . PHE A 1 106 ? -0.211 -6.041 -6.791 1.00 92.19 106 PHE A O 1
ATOM 866 N N . GLN A 1 107 ? -1.372 -4.143 -6.971 1.00 91.38 107 GLN A N 1
ATOM 867 C CA . GLN A 1 107 ? -0.401 -3.293 -6.306 1.00 91.38 107 GLN A CA 1
ATOM 868 C C . GLN A 1 107 ? -0.501 -3.396 -4.769 1.00 91.38 107 GLN A C 1
ATOM 870 O O . GLN A 1 107 ? -1.546 -3.758 -4.217 1.00 91.38 107 GLN A O 1
ATOM 875 N N . PRO A 1 108 ? 0.548 -3.002 -4.029 1.00 92.19 108 PRO A N 1
ATOM 876 C CA . PRO A 1 108 ? 0.545 -2.998 -2.562 1.00 92.19 108 PRO A CA 1
ATOM 877 C C . PRO A 1 108 ? -0.622 -2.222 -1.936 1.00 92.19 108 PRO A C 1
ATOM 879 O O . PRO A 1 108 ? -1.245 -2.679 -0.975 1.00 92.19 108 PRO A O 1
ATOM 882 N N . TRP A 1 109 ? -0.965 -1.066 -2.509 1.00 94.75 109 TRP A N 1
ATOM 883 C CA . TRP A 1 109 ? -2.093 -0.259 -2.047 1.00 94.75 109 TRP A CA 1
ATOM 884 C C . TRP A 1 109 ? -3.437 -0.968 -2.277 1.00 94.75 109 TRP A C 1
ATOM 886 O O . TRP A 1 109 ? -4.310 -0.908 -1.412 1.00 94.75 109 TRP A O 1
ATOM 896 N N . VAL A 1 110 ? -3.586 -1.697 -3.394 1.00 95.12 110 VAL A N 1
ATOM 897 C CA . VAL A 1 110 ? -4.773 -2.514 -3.700 1.00 95.12 110 VAL A CA 1
ATOM 898 C C . VAL A 1 110 ? -4.949 -3.592 -2.639 1.00 95.12 110 VAL A C 1
ATOM 900 O O . VAL A 1 110 ? -6.046 -3.751 -2.095 1.00 95.12 110 VAL A O 1
ATOM 903 N N . TYR A 1 111 ? -3.865 -4.285 -2.287 1.00 94.38 111 TYR A N 1
ATOM 904 C CA . TYR A 1 111 ? -3.877 -5.298 -1.238 1.00 94.38 111 TYR A CA 1
ATOM 905 C C . TYR A 1 111 ? -4.277 -4.702 0.121 1.00 94.38 111 TYR A C 1
ATOM 907 O O . TYR A 1 111 ? -5.234 -5.164 0.746 1.00 94.38 111 TYR A O 1
ATOM 915 N N . HIS A 1 112 ? -3.627 -3.620 0.556 1.00 95.12 112 HIS A N 1
ATOM 916 C CA . HIS A 1 112 ? -3.927 -2.988 1.844 1.00 95.12 112 HIS A CA 1
ATOM 917 C C . HIS A 1 112 ? -5.348 -2.430 1.935 1.00 95.12 112 HIS A C 1
ATOM 919 O O . HIS A 1 112 ? -6.027 -2.639 2.943 1.00 95.12 112 HIS A O 1
ATOM 925 N N . TYR A 1 113 ? -5.830 -1.754 0.893 1.00 96.12 113 TYR A N 1
ATOM 926 C CA . TYR A 1 113 ? -7.200 -1.251 0.873 1.00 96.12 113 TYR A CA 1
ATOM 927 C C . TYR A 1 113 ? -8.224 -2.380 0.880 1.00 96.12 113 TYR A C 1
ATOM 929 O O . TYR A 1 113 ? -9.212 -2.281 1.606 1.00 96.12 113 TYR A O 1
ATOM 937 N N . SER A 1 114 ? -7.969 -3.478 0.161 1.00 94.75 114 SER A N 1
ATOM 938 C CA . SER A 1 114 ? -8.828 -4.669 0.203 1.00 94.75 114 SER A CA 1
ATOM 939 C C . SER A 1 114 ? -8.947 -5.214 1.625 1.00 94.75 114 SER A C 1
ATOM 941 O O . SER A 1 114 ? -10.053 -5.440 2.116 1.00 94.75 114 SER A O 1
ATOM 943 N N . LEU A 1 115 ? -7.822 -5.346 2.333 1.00 95.12 115 LEU A N 1
ATOM 944 C CA . LEU A 1 115 ? -7.806 -5.817 3.718 1.00 95.12 115 LEU A CA 1
ATOM 945 C C . LEU A 1 115 ? -8.549 -4.872 4.673 1.00 95.12 115 LEU A C 1
ATOM 947 O O . LEU A 1 115 ? -9.300 -5.333 5.534 1.00 95.12 115 LEU A O 1
ATOM 951 N N . LEU A 1 116 ? -8.393 -3.556 4.505 1.00 95.50 116 LEU A N 1
ATOM 952 C CA . LEU A 1 116 ? -9.125 -2.550 5.284 1.00 95.50 116 LEU A CA 1
ATOM 953 C C . LEU A 1 116 ? -10.629 -2.525 4.964 1.00 95.50 116 LEU A C 1
ATOM 955 O O . LEU A 1 116 ? -11.415 -2.106 5.821 1.00 95.50 116 LEU A O 1
ATOM 959 N N . TRP A 1 117 ? -11.030 -2.989 3.775 1.00 93.19 117 TRP A N 1
ATOM 960 C CA . TRP A 1 117 ? -12.424 -3.083 3.338 1.00 93.19 117 TRP A CA 1
ATOM 961 C C . TRP A 1 117 ? -13.141 -4.305 3.930 1.00 93.19 117 TRP A C 1
ATOM 963 O O . TRP A 1 117 ? -14.296 -4.185 4.337 1.00 93.19 117 TRP A O 1
ATOM 973 N N . ILE A 1 118 ? -12.473 -5.461 4.060 1.00 91.69 118 ILE A N 1
ATOM 974 C CA . ILE A 1 118 ? -13.074 -6.728 4.539 1.00 91.69 118 ILE A CA 1
ATOM 975 C C . ILE A 1 118 ? -13.995 -6.561 5.769 1.00 91.69 118 ILE A C 1
ATOM 977 O O . ILE A 1 118 ? -15.128 -7.054 5.731 1.00 91.69 118 ILE A O 1
ATOM 981 N N . PRO A 1 119 ? -13.606 -5.844 6.844 1.00 89.88 119 PRO A N 1
ATOM 982 C CA . PRO A 1 119 ? -14.477 -5.634 8.000 1.00 89.88 119 PRO A CA 1
ATOM 983 C C . PRO A 1 119 ? -15.805 -4.958 7.676 1.00 89.88 119 PRO A C 1
ATOM 985 O O . PRO A 1 119 ? -16.814 -5.290 8.287 1.00 89.88 119 PRO A O 1
ATOM 988 N N . PHE A 1 120 ? -15.831 -4.037 6.712 1.00 86.94 120 PHE A N 1
ATOM 989 C CA . PHE A 1 120 ? -17.054 -3.350 6.300 1.00 86.94 120 PHE A CA 1
ATOM 990 C C . PHE A 1 120 ? -17.983 -4.243 5.469 1.00 86.94 120 PHE A C 1
ATOM 992 O O . PHE A 1 120 ? -19.190 -4.010 5.450 1.00 86.94 120 PHE A O 1
ATOM 999 N N . LEU A 1 121 ? -17.443 -5.278 4.817 1.00 84.69 121 LEU A N 1
ATOM 1000 C CA . LEU A 1 121 ? -18.230 -6.294 4.111 1.00 84.69 121 LEU A CA 1
ATOM 1001 C C . LEU A 1 121 ? -18.839 -7.293 5.091 1.00 84.69 121 LEU A C 1
ATOM 1003 O O . LEU A 1 121 ? -20.026 -7.591 5.035 1.00 84.69 121 LEU A O 1
ATOM 1007 N N . LEU A 1 122 ? -18.039 -7.768 6.044 1.00 79.31 122 LEU A N 1
ATOM 1008 C CA . LEU A 1 122 ? -18.504 -8.705 7.068 1.00 79.31 122 LEU A CA 1
ATOM 1009 C C . LEU A 1 122 ? -19.379 -8.028 8.135 1.00 79.31 122 LEU A C 1
ATOM 1011 O O . LEU A 1 122 ? -20.025 -8.708 8.936 1.00 79.31 122 LEU A O 1
ATOM 1015 N N . TYR A 1 123 ? -19.411 -6.694 8.151 1.00 73.06 123 TYR A N 1
ATOM 1016 C CA . TYR A 1 123 ? -20.166 -5.897 9.107 1.00 73.06 123 TYR A CA 1
ATOM 1017 C C . TYR A 1 123 ? -20.926 -4.756 8.410 1.00 73.06 123 TYR A C 1
ATOM 1019 O O . TYR A 1 123 ? -20.493 -3.599 8.454 1.00 73.06 123 TYR A O 1
ATOM 1027 N N . PRO A 1 124 ? -22.077 -5.051 7.769 1.00 64.31 124 PRO A N 1
ATOM 1028 C CA . PRO A 1 124 ? -22.835 -4.054 7.027 1.00 64.31 124 PRO A CA 1
ATOM 1029 C C . PRO A 1 124 ? -23.193 -2.871 7.926 1.00 64.31 124 PRO A C 1
ATOM 1031 O O . PRO A 1 124 ? -23.871 -3.033 8.946 1.00 64.31 124 PRO A O 1
ATOM 1034 N N . VAL A 1 125 ? -22.779 -1.670 7.511 1.00 56.62 125 VAL A N 1
ATOM 1035 C CA . VAL A 1 125 ? -22.927 -0.415 8.272 1.00 56.62 125 VAL A CA 1
ATOM 1036 C C . VAL A 1 125 ? -24.391 -0.137 8.670 1.00 56.62 125 VAL A C 1
ATOM 1038 O O . VAL A 1 125 ? -24.660 0.617 9.605 1.00 56.62 125 VAL A O 1
ATOM 1041 N N . HIS A 1 126 ? -25.357 -0.755 7.981 1.00 51.81 126 HIS A N 1
ATOM 1042 C CA . HIS A 1 126 ? -26.775 -0.438 8.109 1.00 51.81 126 HIS A CA 1
ATOM 1043 C C . HIS A 1 126 ? -27.612 -1.327 9.032 1.00 51.81 126 HIS A C 1
ATOM 1045 O O . HIS A 1 126 ? -28.648 -0.866 9.504 1.00 51.81 126 HIS A O 1
ATOM 1051 N N . TYR A 1 127 ? -27.193 -2.552 9.356 1.00 49.47 127 TYR A N 1
ATOM 1052 C CA . TYR A 1 127 ? -28.087 -3.476 10.073 1.00 49.47 127 TYR A CA 1
ATOM 1053 C C . TYR A 1 127 ? -28.180 -3.248 11.591 1.00 49.47 127 TYR A C 1
ATOM 1055 O O . TYR A 1 127 ? -28.915 -3.955 12.276 1.00 49.47 127 TYR A O 1
ATOM 1063 N N . TYR A 1 128 ? -27.440 -2.288 12.157 1.00 52.06 128 TYR A N 1
ATOM 1064 C CA . TYR A 1 128 ? -27.076 -2.396 13.567 1.00 52.06 128 TYR A CA 1
ATOM 1065 C C . TYR A 1 128 ? -26.907 -1.067 14.307 1.00 52.06 128 TYR A C 1
ATOM 1067 O O . TYR A 1 128 ? -25.824 -0.707 14.759 1.00 52.06 128 TYR A O 1
ATOM 1075 N N . LYS A 1 129 ? -28.034 -0.404 14.591 1.00 52.28 129 LYS A N 1
ATOM 1076 C CA . LYS A 1 129 ? -28.122 0.655 15.619 1.00 52.28 129 LYS A CA 1
ATOM 1077 C C . LYS A 1 129 ? -27.699 0.166 17.030 1.00 52.28 129 LYS A C 1
ATOM 1079 O O . LYS A 1 129 ? -27.546 0.981 17.931 1.00 52.28 129 LYS A O 1
ATOM 1084 N N . PHE A 1 130 ? -27.483 -1.144 17.219 1.00 54.75 130 PHE A N 1
ATOM 1085 C CA . PHE A 1 130 ? -27.319 -1.793 18.529 1.00 54.75 130 PHE A CA 1
ATOM 1086 C C . PHE A 1 130 ? -26.081 -2.692 18.692 1.00 54.75 130 PHE A C 1
ATOM 1088 O O . PHE A 1 130 ? -25.923 -3.309 19.744 1.00 54.75 130 PHE A O 1
ATOM 1095 N N . LYS A 1 131 ? -25.208 -2.808 17.687 1.00 66.25 131 LYS A N 1
ATOM 1096 C CA . LYS A 1 131 ? -24.109 -3.791 17.693 1.00 66.25 131 LYS A CA 1
ATOM 1097 C C . LYS A 1 131 ? -22.761 -3.070 17.908 1.00 66.25 131 LYS A C 1
ATOM 1099 O O . LYS A 1 131 ? -22.600 -1.963 17.395 1.00 66.25 131 LYS A O 1
ATOM 1104 N N . PRO A 1 132 ? -21.823 -3.633 18.694 1.00 75.69 132 PRO A N 1
ATOM 1105 C CA . PRO A 1 132 ? -20.535 -3.001 18.986 1.00 75.69 132 PRO A CA 1
ATOM 1106 C C . PRO A 1 132 ? -19.695 -2.825 17.716 1.00 75.69 132 PRO A C 1
ATOM 1108 O O . PRO A 1 132 ? -19.538 -3.755 16.932 1.00 75.69 132 PRO A O 1
ATOM 1111 N N . TRP A 1 133 ? -19.168 -1.627 17.500 1.00 83.88 133 TRP A N 1
ATOM 1112 C CA . TRP A 1 133 ? -18.315 -1.262 16.359 1.00 83.88 133 TRP A CA 1
ATOM 1113 C C . TRP A 1 133 ? -16.830 -1.542 16.626 1.00 83.88 133 TRP A C 1
ATOM 1115 O O . TRP A 1 133 ? -15.992 -1.501 15.726 1.00 83.88 133 TRP A O 1
ATOM 1125 N N . GLU A 1 134 ? -16.515 -1.857 17.877 1.00 87.94 134 GLU A N 1
ATOM 1126 C CA . GLU A 1 134 ? -15.181 -2.113 18.390 1.00 87.94 134 GLU A CA 1
ATOM 1127 C C . GLU A 1 134 ? -14.452 -3.229 17.623 1.00 87.94 134 GLU A C 1
ATOM 1129 O O . GLU A 1 134 ? -13.296 -3.004 17.284 1.00 87.94 134 GLU A O 1
ATOM 1134 N N . PRO A 1 135 ? -15.067 -4.371 17.238 1.00 90.06 135 PRO A N 1
ATOM 1135 C CA . PRO A 1 135 ? -14.360 -5.406 16.478 1.00 90.06 135 PRO A CA 1
ATOM 1136 C C . PRO A 1 135 ? -13.852 -4.936 15.108 1.00 90.06 135 PRO A C 1
ATOM 1138 O O . PRO A 1 135 ? -12.772 -5.341 14.691 1.00 90.06 135 PRO A O 1
ATOM 1141 N N . VAL A 1 136 ? -14.599 -4.064 14.420 1.00 91.00 136 VAL A N 1
ATOM 1142 C CA . VAL A 1 136 ? -14.197 -3.505 13.117 1.00 91.00 136 VAL A CA 1
ATOM 1143 C C . VAL A 1 136 ? -12.990 -2.586 13.292 1.00 91.00 136 VAL A C 1
ATOM 1145 O O . VAL A 1 136 ? -11.978 -2.755 12.613 1.00 91.00 136 VAL A O 1
ATOM 1148 N N . LEU A 1 137 ? -13.070 -1.661 14.253 1.00 92.38 137 LEU A N 1
ATOM 1149 C CA . LEU A 1 137 ? -11.972 -0.746 14.571 1.00 92.38 137 LEU A CA 1
ATOM 1150 C C . LEU A 1 137 ? -10.737 -1.509 15.073 1.00 92.38 137 LEU A C 1
ATOM 1152 O O . LEU A 1 137 ? -9.622 -1.218 14.654 1.00 92.38 137 LEU A O 1
ATOM 1156 N N . ASN A 1 138 ? -10.925 -2.515 15.928 1.00 94.12 138 ASN A N 1
ATOM 1157 C CA . ASN A 1 138 ? -9.852 -3.349 16.464 1.00 94.12 138 ASN A CA 1
ATOM 1158 C C . ASN A 1 138 ? -9.178 -4.188 15.380 1.00 94.12 138 ASN A C 1
ATOM 1160 O O . ASN A 1 138 ? -7.956 -4.293 15.390 1.00 94.12 138 ASN A O 1
ATOM 1164 N N . PHE A 1 139 ? -9.933 -4.726 14.417 1.00 95.44 139 PHE A N 1
ATOM 1165 C CA . PHE A 1 139 ? -9.341 -5.410 13.269 1.00 95.44 139 PHE A CA 1
ATOM 1166 C C . PHE A 1 139 ? -8.421 -4.468 12.495 1.00 95.44 139 PHE A C 1
ATOM 1168 O O . PHE A 1 139 ? -7.271 -4.812 12.247 1.00 95.44 139 PHE A O 1
ATOM 1175 N N . GLN A 1 140 ? -8.894 -3.264 12.160 1.00 95.88 140 GLN A N 1
ATOM 1176 C CA . GLN A 1 140 ? -8.095 -2.303 11.398 1.00 95.88 140 GLN A CA 1
ATOM 1177 C C . GLN A 1 140 ? -6.870 -1.822 12.191 1.00 95.88 140 GLN A C 1
ATOM 1179 O O . GLN A 1 140 ? -5.790 -1.687 11.621 1.00 95.88 140 GLN A O 1
ATOM 1184 N N . ARG A 1 141 ? -7.002 -1.632 13.512 1.00 96.38 141 ARG A N 1
ATOM 1185 C CA . ARG A 1 141 ? -5.876 -1.316 14.407 1.00 96.38 141 ARG A CA 1
ATOM 1186 C C . ARG A 1 141 ? -4.818 -2.417 14.380 1.00 96.38 141 ARG A C 1
ATOM 1188 O O . ARG A 1 141 ? -3.650 -2.128 14.139 1.00 96.38 141 ARG A O 1
ATOM 1195 N N . LEU A 1 142 ? -5.220 -3.666 14.618 1.00 96.56 142 LEU A N 1
ATOM 1196 C CA . LEU A 1 142 ? -4.311 -4.816 14.635 1.00 96.56 142 LEU A CA 1
ATOM 1197 C C . LEU A 1 142 ? -3.648 -5.030 13.275 1.00 96.56 142 LEU A C 1
ATOM 1199 O O . LEU A 1 142 ? -2.445 -5.266 13.217 1.00 96.56 142 LEU A O 1
ATOM 1203 N N . LEU A 1 143 ? -4.418 -4.887 12.194 1.00 97.31 143 LEU A N 1
ATOM 1204 C CA . LEU A 1 143 ? -3.909 -4.986 10.835 1.00 97.31 143 LEU A CA 1
ATOM 1205 C C . LEU A 1 143 ? -2.828 -3.933 10.571 1.00 97.31 143 LEU A C 1
ATOM 1207 O O . LEU A 1 143 ? -1.737 -4.297 10.150 1.00 97.31 143 LEU A O 1
ATOM 1211 N N . LEU A 1 144 ? -3.089 -2.650 10.853 1.00 97.25 144 LEU A N 1
ATOM 1212 C CA . LEU A 1 144 ? -2.101 -1.590 10.625 1.00 97.25 144 LEU A CA 1
ATOM 1213 C C . LEU A 1 144 ? -0.856 -1.761 11.490 1.00 97.25 144 LEU A C 1
ATOM 1215 O O . LEU A 1 144 ? 0.249 -1.627 10.974 1.00 97.25 144 LEU A O 1
ATOM 1219 N N . MET A 1 145 ? -1.012 -2.092 12.776 1.00 96.94 145 MET A N 1
ATOM 1220 C CA . MET A 1 145 ? 0.139 -2.376 13.641 1.00 96.94 145 MET A CA 1
ATOM 1221 C C . MET A 1 145 ? 0.991 -3.507 13.066 1.00 96.94 145 MET A C 1
ATOM 1223 O O . MET A 1 145 ? 2.210 -3.383 13.020 1.00 96.94 145 MET A O 1
ATOM 1227 N N . GLY A 1 146 ? 0.355 -4.575 12.584 1.00 96.62 146 GLY A N 1
ATOM 1228 C CA . GLY A 1 146 ? 1.050 -5.688 11.956 1.00 96.62 146 GLY A CA 1
ATOM 1229 C C . GLY A 1 146 ? 1.735 -5.316 10.640 1.00 96.62 146 GLY A C 1
ATOM 1230 O O . GLY A 1 146 ? 2.896 -5.667 10.462 1.00 96.62 146 GLY A O 1
ATOM 1231 N N . ILE A 1 147 ? 1.072 -4.555 9.761 1.00 96.06 147 ILE A N 1
ATOM 1232 C CA . ILE A 1 147 ? 1.672 -4.039 8.518 1.00 96.06 147 ILE A CA 1
ATOM 1233 C C . ILE A 1 147 ? 2.915 -3.209 8.844 1.00 96.06 147 ILE A C 1
ATOM 1235 O O . ILE A 1 147 ? 3.971 -3.438 8.259 1.00 96.06 147 ILE A O 1
ATOM 1239 N N . PHE A 1 148 ? 2.825 -2.272 9.795 1.00 97.00 148 PHE A N 1
ATOM 1240 C CA . PHE A 1 148 ? 3.962 -1.430 10.161 1.00 97.00 148 PHE A CA 1
ATOM 1241 C C . PHE A 1 148 ? 5.100 -2.224 10.786 1.00 97.00 148 PHE A C 1
ATOM 1243 O O . PHE A 1 148 ? 6.248 -2.015 10.399 1.00 97.00 148 PHE A O 1
ATOM 1250 N N . LEU A 1 149 ? 4.785 -3.130 11.712 1.00 97.25 149 LEU A N 1
ATOM 1251 C CA . LEU A 1 149 ? 5.773 -3.969 12.375 1.00 97.25 149 LEU A CA 1
ATOM 1252 C C . LEU A 1 149 ? 6.516 -4.838 11.357 1.00 97.25 149 LEU A C 1
ATOM 1254 O O . LEU A 1 149 ? 7.741 -4.789 11.292 1.00 97.25 149 LEU A O 1
ATOM 1258 N N . TRP A 1 150 ? 5.784 -5.576 10.520 1.00 95.69 150 TRP A N 1
ATOM 1259 C CA . TRP A 1 150 ? 6.389 -6.445 9.517 1.00 95.69 150 TRP A CA 1
ATOM 1260 C C . TRP A 1 150 ? 7.140 -5.664 8.451 1.00 95.69 150 TRP A C 1
ATOM 1262 O O . TRP A 1 150 ? 8.264 -6.024 8.136 1.00 95.69 150 TRP A O 1
ATOM 1272 N N . SER A 1 151 ? 6.586 -4.562 7.950 1.00 93.94 151 SER A N 1
ATOM 1273 C CA . SER A 1 151 ? 7.279 -3.733 6.962 1.00 93.94 151 SER A CA 1
ATOM 1274 C C . SER A 1 151 ? 8.536 -3.055 7.529 1.00 93.94 151 SER A C 1
ATOM 1276 O O . SER A 1 151 ? 9.445 -2.741 6.767 1.00 93.94 151 SER A O 1
ATOM 1278 N N . GLY A 1 152 ? 8.618 -2.823 8.843 1.00 95.56 152 GLY A N 1
ATOM 1279 C CA . GLY A 1 152 ? 9.851 -2.379 9.495 1.00 95.56 152 GLY A CA 1
ATOM 1280 C C . GLY A 1 152 ? 10.868 -3.514 9.629 1.00 95.56 152 GLY A C 1
ATOM 1281 O O . GLY A 1 152 ? 12.026 -3.335 9.275 1.00 95.56 152 GLY A O 1
ATOM 1282 N N . ILE A 1 153 ? 10.427 -4.696 10.074 1.00 95.62 153 ILE A N 1
ATOM 1283 C CA . ILE A 1 153 ? 11.283 -5.887 10.218 1.00 95.62 153 ILE A CA 1
ATOM 1284 C C . ILE A 1 153 ? 11.859 -6.326 8.871 1.00 95.62 153 ILE A C 1
ATOM 1286 O O . ILE A 1 153 ? 13.044 -6.626 8.791 1.00 95.62 153 ILE A O 1
ATOM 1290 N N . GLN A 1 154 ? 11.047 -6.352 7.812 1.00 91.62 154 GLN A N 1
ATOM 1291 C CA . GLN A 1 154 ? 11.492 -6.799 6.491 1.00 91.62 154 GLN A CA 1
ATOM 1292 C C . GLN A 1 154 ? 12.593 -5.901 5.920 1.00 91.62 154 GLN A C 1
ATOM 1294 O O . GLN A 1 154 ? 13.456 -6.401 5.213 1.00 91.62 154 GLN A O 1
ATOM 1299 N N . LYS A 1 155 ? 12.620 -4.611 6.276 1.00 92.50 155 LYS A N 1
ATOM 1300 C CA . LYS A 1 155 ? 13.683 -3.666 5.895 1.00 92.50 155 LYS A CA 1
ATOM 1301 C C . LYS A 1 155 ? 15.000 -3.866 6.658 1.00 92.50 155 LYS A C 1
ATOM 1303 O O . LYS A 1 155 ? 15.984 -3.221 6.328 1.00 92.50 155 LYS A O 1
ATOM 1308 N N . LEU A 1 156 ? 15.054 -4.724 7.679 1.00 93.56 156 LEU A N 1
ATOM 1309 C CA . LEU A 1 156 ? 16.291 -5.018 8.412 1.00 93.56 156 LEU A CA 1
ATOM 1310 C C . LEU A 1 156 ? 17.126 -6.071 7.668 1.00 93.56 156 LEU A C 1
ATOM 1312 O O . LEU A 1 156 ? 17.296 -7.194 8.142 1.00 93.56 156 LEU A O 1
ATOM 1316 N N . ASN A 1 157 ? 17.620 -5.715 6.483 1.00 90.00 157 ASN A N 1
ATOM 1317 C CA . ASN A 1 157 ? 18.472 -6.569 5.658 1.00 90.00 157 ASN A CA 1
ATOM 1318 C C . ASN A 1 157 ? 19.502 -5.734 4.870 1.00 90.00 157 ASN A C 1
ATOM 1320 O O . ASN A 1 157 ? 19.325 -4.527 4.707 1.00 90.00 157 ASN A O 1
ATOM 1324 N N . ALA A 1 158 ? 20.566 -6.383 4.384 1.00 88.88 158 ALA A N 1
ATOM 1325 C CA . ALA A 1 158 ? 21.663 -5.719 3.673 1.00 88.88 158 ALA A CA 1
ATOM 1326 C C . ALA A 1 158 ? 21.191 -4.973 2.413 1.00 88.88 158 ALA A C 1
ATOM 1328 O O . ALA A 1 158 ? 21.512 -3.800 2.248 1.00 88.88 158 ALA A O 1
ATOM 1329 N N . ALA A 1 159 ? 20.319 -5.583 1.601 1.00 85.75 159 ALA A N 1
ATOM 1330 C CA . ALA A 1 159 ? 19.805 -4.965 0.376 1.00 85.75 159 ALA A CA 1
ATOM 1331 C C . ALA A 1 159 ? 19.057 -3.644 0.639 1.00 85.75 159 ALA A C 1
ATOM 1333 O O . ALA A 1 159 ? 19.113 -2.721 -0.176 1.00 85.75 159 ALA A O 1
ATOM 1334 N N . TYR A 1 160 ? 18.386 -3.508 1.788 1.00 89.19 160 TYR A N 1
ATOM 1335 C CA . TYR A 1 160 ? 17.796 -2.232 2.190 1.00 89.19 160 TYR A CA 1
ATOM 1336 C C . TYR A 1 160 ? 18.858 -1.181 2.556 1.00 89.19 160 TYR A C 1
ATOM 1338 O O . TYR A 1 160 ? 18.748 -0.034 2.124 1.00 89.19 160 TYR A O 1
ATOM 1346 N N . PHE A 1 161 ? 19.854 -1.557 3.367 1.00 88.50 161 PHE A N 1
ATOM 1347 C CA . PHE A 1 161 ? 20.843 -0.635 3.947 1.00 88.50 161 PHE A CA 1
ATOM 1348 C C . PHE A 1 161 ? 21.964 -0.211 2.999 1.00 88.50 161 PHE A C 1
ATOM 1350 O O . PHE A 1 161 ? 22.536 0.866 3.182 1.00 88.50 161 PHE A O 1
ATOM 1357 N N . GLU A 1 162 ? 22.307 -1.062 2.044 1.00 84.38 162 GLU A N 1
ATOM 1358 C CA . GLU A 1 162 ? 23.321 -0.781 1.028 1.00 84.38 162 GLU A CA 1
ATOM 1359 C C . GLU A 1 162 ? 22.650 -0.198 -0.209 1.00 84.38 162 GLU A C 1
ATOM 1361 O O . GLU A 1 162 ? 23.123 0.769 -0.797 1.00 84.38 162 GLU A O 1
ATOM 1366 N N . GLY A 1 163 ? 21.486 -0.743 -0.555 1.00 81.94 163 GLY A N 1
ATOM 1367 C CA . GLY A 1 163 ? 20.868 -0.456 -1.823 1.00 81.94 163 GLY A CA 1
ATOM 1368 C C . GLY A 1 163 ? 19.718 0.546 -1.780 1.00 81.94 163 GLY A C 1
ATOM 1369 O O . GLY A 1 163 ? 19.811 1.660 -2.302 1.00 81.94 163 GLY A O 1
ATOM 1370 N N . ILE A 1 164 ? 18.599 0.163 -1.161 1.00 83.75 164 ILE A N 1
ATOM 1371 C CA . ILE A 1 164 ? 17.383 0.996 -1.172 1.00 83.75 164 ILE A CA 1
ATOM 1372 C C . ILE A 1 164 ? 17.631 2.352 -0.517 1.00 83.75 164 ILE A C 1
ATOM 1374 O O . ILE A 1 164 ? 17.105 3.359 -0.986 1.00 83.75 164 ILE A O 1
ATOM 1378 N N . SER A 1 165 ? 18.428 2.410 0.548 1.00 84.94 165 SER A N 1
ATOM 1379 C CA . SER A 1 165 ? 18.782 3.675 1.189 1.00 84.94 165 SER A CA 1
ATOM 1380 C C . SER A 1 165 ? 19.478 4.648 0.245 1.00 84.94 165 SER A C 1
ATOM 1382 O O . SER A 1 165 ? 19.201 5.842 0.335 1.00 84.94 165 SER A O 1
ATOM 1384 N N . ALA A 1 166 ? 20.337 4.152 -0.653 1.00 85.12 166 ALA A N 1
ATOM 1385 C CA . ALA A 1 166 ? 20.993 4.964 -1.673 1.00 85.12 166 ALA A CA 1
ATOM 1386 C C . ALA A 1 166 ? 19.985 5.521 -2.665 1.00 85.12 166 ALA A C 1
ATOM 1388 O O . ALA A 1 166 ? 19.909 6.734 -2.870 1.00 85.12 166 ALA A O 1
ATOM 1389 N N . TYR A 1 167 ? 19.107 4.660 -3.172 1.00 85.94 167 TYR A N 1
ATOM 1390 C CA . TYR A 1 167 ? 18.036 5.101 -4.051 1.00 85.94 167 TYR A CA 1
ATOM 1391 C C . TYR A 1 167 ? 17.118 6.140 -3.382 1.00 85.94 167 TYR A C 1
ATOM 1393 O O . TYR A 1 167 ? 16.844 7.193 -3.959 1.00 85.94 167 TYR A O 1
ATOM 1401 N N . LEU A 1 168 ? 16.664 5.897 -2.148 1.00 86.94 168 LEU A N 1
ATOM 1402 C CA . LEU A 1 168 ? 15.739 6.787 -1.436 1.00 86.94 168 LEU A CA 1
ATOM 1403 C C . LEU A 1 168 ? 16.311 8.189 -1.198 1.00 86.94 168 LEU A C 1
ATOM 1405 O O . LEU A 1 168 ? 15.545 9.150 -1.168 1.00 86.94 168 LEU A O 1
ATOM 1409 N N . THR A 1 169 ? 17.625 8.323 -1.014 1.00 88.00 169 THR A N 1
ATOM 1410 C CA . THR A 1 169 ? 18.268 9.619 -0.752 1.00 88.00 169 THR A CA 1
ATOM 1411 C C . THR A 1 169 ? 18.857 10.273 -2.003 1.00 88.00 169 THR A C 1
ATOM 1413 O O . THR A 1 169 ? 19.126 11.472 -1.962 1.00 88.00 169 THR A O 1
ATOM 1416 N N . SER A 1 170 ? 18.961 9.560 -3.130 1.00 88.38 170 SER A N 1
ATOM 1417 C CA . SER A 1 170 ? 19.486 10.096 -4.401 1.00 88.38 170 SER A CA 1
ATOM 1418 C C . SER A 1 170 ? 18.774 11.374 -4.878 1.00 88.38 170 SER A C 1
ATOM 1420 O O . SER A 1 170 ? 19.405 12.316 -5.365 1.00 88.38 170 SER A O 1
ATOM 1422 N N . GLY A 1 171 ? 17.458 11.477 -4.674 1.00 86.50 171 GLY A N 1
ATOM 1423 C CA . GLY A 1 171 ? 16.692 12.676 -5.006 1.00 86.50 171 GLY A CA 1
ATOM 1424 C C . GLY A 1 171 ? 17.029 13.884 -4.128 1.00 86.50 171 GLY A C 1
ATOM 1425 O O . GLY A 1 171 ? 16.967 15.015 -4.611 1.00 86.50 171 GLY A O 1
ATOM 1426 N N . LEU A 1 172 ? 17.414 13.674 -2.863 1.00 87.31 172 LEU A N 1
ATOM 1427 C CA . LEU A 1 172 ? 17.905 14.745 -1.985 1.00 87.31 172 LEU A CA 1
ATOM 1428 C C . LEU A 1 172 ? 19.296 15.206 -2.418 1.00 87.31 172 LEU A C 1
ATOM 1430 O O . LEU A 1 172 ? 19.545 16.407 -2.450 1.00 87.31 172 LEU A O 1
ATOM 1434 N N . GLU A 1 173 ? 20.174 14.275 -2.781 1.00 87.88 173 GLU A N 1
ATOM 1435 C CA . GLU A 1 173 ? 21.498 14.596 -3.313 1.00 87.88 173 GLU A CA 1
ATOM 1436 C C . GLU A 1 173 ? 21.381 15.439 -4.586 1.00 87.88 173 GLU A C 1
ATOM 1438 O O . GLU A 1 173 ? 21.926 16.538 -4.662 1.00 87.88 173 GLU A O 1
ATOM 1443 N N . THR A 1 174 ? 20.556 14.994 -5.535 1.00 87.88 174 THR A N 1
ATOM 1444 C CA . THR A 1 174 ? 20.359 15.690 -6.813 1.00 87.88 174 THR A CA 1
ATOM 1445 C C . THR A 1 174 ? 19.659 17.044 -6.642 1.00 87.88 174 THR A C 1
ATOM 1447 O O . THR A 1 174 ? 19.987 18.003 -7.337 1.00 87.88 174 THR A O 1
ATOM 1450 N N . SER A 1 175 ? 18.682 17.148 -5.731 1.00 88.88 175 SER A N 1
ATOM 1451 C CA . SER A 1 175 ? 17.862 18.365 -5.589 1.00 88.88 175 SER A CA 1
ATOM 1452 C C . SER A 1 175 ? 18.438 19.396 -4.617 1.00 88.88 175 SER A C 1
ATOM 1454 O O . SER A 1 175 ? 18.173 20.586 -4.776 1.00 88.88 175 SER A O 1
ATOM 1456 N N . LEU A 1 176 ? 19.167 18.960 -3.584 1.00 85.44 176 LEU A N 1
ATOM 1457 C CA . LEU A 1 176 ? 19.665 19.816 -2.498 1.00 85.44 176 LEU A CA 1
ATOM 1458 C C . LEU A 1 176 ? 21.197 19.832 -2.388 1.00 85.44 176 LEU A C 1
ATOM 1460 O O . LEU A 1 176 ? 21.722 20.590 -1.576 1.00 85.44 176 LEU A O 1
ATOM 1464 N N . GLY A 1 177 ? 21.915 19.018 -3.168 1.00 87.81 177 GLY A N 1
ATOM 1465 C CA . GLY A 1 177 ? 23.380 18.957 -3.145 1.00 87.81 177 GLY A CA 1
ATOM 1466 C C . GLY A 1 177 ? 23.960 18.382 -1.851 1.00 87.81 177 GLY A C 1
ATOM 1467 O O . GLY A 1 177 ? 25.105 18.675 -1.514 1.00 87.81 177 GLY A O 1
ATOM 1468 N N . VAL A 1 178 ? 23.174 17.614 -1.087 1.00 85.81 178 VAL A N 1
ATOM 1469 C CA . VAL A 1 178 ? 23.635 17.003 0.167 1.00 85.81 178 VAL A CA 1
ATOM 1470 C C . VAL A 1 178 ? 24.274 15.641 -0.138 1.00 85.81 178 VAL A C 1
ATOM 1472 O O . VAL A 1 178 ? 23.592 14.804 -0.728 1.00 85.81 178 VAL A O 1
ATOM 1475 N N . PRO A 1 179 ? 25.528 15.381 0.281 1.00 84.62 179 PRO A N 1
ATOM 1476 C CA . PRO A 1 179 ? 26.206 14.117 -0.000 1.00 84.62 179 PRO A CA 1
ATOM 1477 C C . PRO A 1 179 ? 25.450 12.901 0.542 1.00 84.62 179 PRO A C 1
ATOM 1479 O O . PRO A 1 179 ? 24.932 12.940 1.665 1.00 84.62 179 PRO A O 1
ATOM 1482 N N . HIS A 1 180 ? 25.460 11.800 -0.215 1.00 79.62 180 HIS A N 1
ATOM 1483 C CA . HIS A 1 180 ? 24.779 10.555 0.150 1.00 79.62 180 HIS A CA 1
ATOM 1484 C C . HIS A 1 180 ? 25.135 10.059 1.566 1.00 79.62 180 HIS A C 1
ATOM 1486 O O . HIS A 1 180 ? 24.242 9.748 2.360 1.00 79.62 180 HIS A O 1
ATOM 1492 N N . GLU A 1 181 ? 26.423 10.077 1.925 1.00 82.62 181 GLU A N 1
ATOM 1493 C CA . GLU A 1 181 ? 26.932 9.649 3.240 1.00 82.62 181 GLU A CA 1
ATOM 1494 C C . GLU A 1 181 ? 26.265 10.398 4.405 1.00 82.62 181 GLU A C 1
ATOM 1496 O O . GLU A 1 181 ? 25.967 9.825 5.453 1.00 82.62 181 GLU A O 1
ATOM 1501 N N . SER A 1 182 ? 25.960 11.684 4.205 1.00 83.75 182 SER A N 1
ATOM 1502 C CA . SER A 1 182 ? 25.306 12.518 5.218 1.00 83.75 182 SER A CA 1
ATOM 1503 C C . SER A 1 182 ? 23.816 12.216 5.367 1.00 83.75 182 SER A C 1
ATOM 1505 O O . SER A 1 182 ? 23.214 12.621 6.354 1.00 83.75 182 SER A O 1
ATOM 1507 N N . LEU A 1 183 ? 23.200 11.529 4.404 1.00 82.69 183 LEU A N 1
ATOM 1508 C CA . LEU A 1 183 ? 21.767 11.227 4.383 1.00 82.69 183 LEU A CA 1
ATOM 1509 C C . LEU A 1 183 ? 21.458 9.763 4.681 1.00 82.69 183 LEU A C 1
ATOM 1511 O O . LEU A 1 183 ? 20.325 9.440 5.045 1.00 82.69 183 LEU A O 1
ATOM 1515 N N . GLN A 1 184 ? 22.447 8.879 4.555 1.00 81.06 184 GLN A N 1
ATOM 1516 C CA . GLN A 1 184 ? 22.284 7.441 4.741 1.00 81.06 184 GLN A CA 1
ATOM 1517 C C . GLN A 1 184 ? 21.667 7.102 6.109 1.00 81.06 184 GLN A C 1
ATOM 1519 O O . GLN A 1 184 ? 20.782 6.246 6.199 1.00 81.06 184 GLN A O 1
ATOM 1524 N N . PHE A 1 185 ? 22.020 7.859 7.157 1.00 84.88 185 PHE A N 1
ATOM 1525 C CA . PHE A 1 185 ? 21.462 7.673 8.499 1.00 84.88 185 PHE A CA 1
ATOM 1526 C C . PHE A 1 185 ? 19.926 7.803 8.546 1.00 84.88 185 PHE A C 1
ATOM 1528 O O . PHE A 1 185 ? 19.277 7.102 9.326 1.00 84.88 185 PHE A O 1
ATOM 1535 N N . LEU A 1 186 ? 19.324 8.667 7.712 1.00 83.75 186 LEU A N 1
ATOM 1536 C CA . LEU A 1 186 ? 17.870 8.871 7.664 1.00 83.75 186 LEU A CA 1
ATOM 1537 C C . LEU A 1 186 ? 17.156 7.624 7.146 1.00 83.75 186 LEU A C 1
ATOM 1539 O O . LEU A 1 186 ? 16.137 7.208 7.700 1.00 83.75 186 LEU A O 1
ATOM 1543 N N . ALA A 1 187 ? 17.703 7.014 6.095 1.00 83.69 187 ALA A N 1
ATOM 1544 C CA . ALA A 1 187 ? 17.165 5.783 5.539 1.00 83.69 187 ALA A CA 1
ATOM 1545 C C . ALA A 1 187 ? 17.397 4.595 6.487 1.00 83.69 187 ALA A C 1
ATOM 1547 O O . ALA A 1 187 ? 16.502 3.764 6.650 1.00 83.69 187 ALA A O 1
ATOM 1548 N N . TRP A 1 188 ? 18.551 4.552 7.162 1.00 88.81 188 TRP A N 1
ATOM 1549 C CA . TRP A 1 188 ? 18.915 3.495 8.108 1.00 88.81 188 TRP A CA 1
ATOM 1550 C C . TRP A 1 188 ? 18.051 3.476 9.366 1.00 88.81 188 TRP A C 1
ATOM 1552 O O . TRP A 1 188 ? 17.661 2.405 9.828 1.00 88.81 188 TRP A O 1
ATOM 1562 N N . ILE A 1 189 ? 17.716 4.641 9.926 1.00 93.56 189 ILE A N 1
ATOM 1563 C CA . ILE A 1 189 ? 16.913 4.696 11.153 1.00 93.56 189 ILE A CA 1
ATOM 1564 C C . ILE A 1 189 ? 15.422 4.420 10.892 1.00 93.56 189 ILE A C 1
ATOM 1566 O O . ILE A 1 189 ? 14.705 3.979 11.793 1.00 93.56 189 ILE A O 1
ATOM 1570 N N . ALA A 1 190 ? 14.946 4.636 9.661 1.00 93.62 190 ALA A N 1
ATOM 1571 C CA . ALA A 1 190 ? 13.543 4.480 9.276 1.00 93.62 190 ALA A CA 1
ATOM 1572 C C . ALA A 1 190 ? 12.899 3.140 9.704 1.00 93.62 190 ALA A C 1
ATOM 1574 O O . ALA A 1 190 ? 11.843 3.195 10.343 1.00 93.62 190 ALA A O 1
ATOM 1575 N N . PRO A 1 191 ? 13.482 1.947 9.444 1.00 95.88 191 PRO A N 1
ATOM 1576 C CA . PRO A 1 191 ? 12.905 0.680 9.905 1.00 95.88 191 PRO A CA 1
ATOM 1577 C C . PRO A 1 191 ? 12.769 0.591 11.428 1.00 95.88 191 PRO A C 1
ATOM 1579 O O . PRO A 1 191 ? 11.743 0.125 11.927 1.00 95.88 191 PRO A O 1
ATOM 1582 N N . PHE A 1 192 ? 13.747 1.098 12.183 1.00 97.19 192 PHE A N 1
ATOM 1583 C CA . PHE A 1 192 ? 13.696 1.102 13.645 1.00 97.19 192 PHE A CA 1
ATOM 1584 C C . PHE A 1 192 ? 12.597 2.028 14.163 1.00 97.19 192 PHE A C 1
ATOM 1586 O O . PHE A 1 192 ? 11.803 1.618 15.010 1.00 97.19 192 PHE A O 1
ATOM 1593 N N . LEU A 1 193 ? 12.487 3.244 13.617 1.00 97.31 193 LEU A N 1
ATOM 1594 C CA . LEU A 1 193 ? 11.403 4.167 13.967 1.00 97.31 193 LEU A CA 1
ATOM 1595 C C . LEU A 1 193 ? 10.032 3.580 13.613 1.00 97.31 193 LEU A C 1
ATOM 1597 O O . LEU A 1 193 ? 9.069 3.788 14.351 1.00 97.31 193 LEU A O 1
ATOM 1601 N N . GLN A 1 194 ? 9.941 2.814 12.523 1.00 97.38 194 GLN A N 1
ATOM 1602 C CA . GLN A 1 194 ? 8.712 2.143 12.110 1.00 97.38 194 GLN A CA 1
ATOM 1603 C C . GLN A 1 194 ? 8.304 1.055 13.114 1.00 97.38 194 GLN A C 1
ATOM 1605 O O . GLN A 1 194 ? 7.148 1.011 13.538 1.00 97.38 194 GLN A O 1
ATOM 1610 N N . ILE A 1 195 ? 9.252 0.218 13.548 1.00 98.44 195 ILE A N 1
ATOM 1611 C CA . ILE A 1 195 ? 9.030 -0.827 14.560 1.00 98.44 195 ILE A CA 1
ATOM 1612 C C . ILE A 1 195 ? 8.662 -0.204 15.912 1.00 98.44 195 ILE A C 1
ATOM 1614 O O . ILE A 1 195 ? 7.656 -0.584 16.514 1.00 98.44 195 ILE A O 1
ATOM 1618 N N . ILE A 1 196 ? 9.433 0.786 16.372 1.00 98.31 196 ILE A N 1
ATOM 1619 C CA . ILE A 1 196 ? 9.179 1.507 17.628 1.00 98.31 196 ILE A CA 1
ATOM 1620 C C . ILE A 1 196 ? 7.808 2.178 17.579 1.00 98.31 196 ILE A C 1
ATOM 1622 O O . ILE A 1 196 ? 7.040 2.081 18.536 1.00 98.31 196 ILE A O 1
ATOM 1626 N N . GLY A 1 197 ? 7.468 2.812 16.456 1.00 98.19 197 GLY A N 1
ATOM 1627 C CA . GLY A 1 197 ? 6.170 3.433 16.241 1.00 98.19 197 GLY A CA 1
ATOM 1628 C C . GLY A 1 197 ? 5.027 2.425 16.347 1.00 98.19 197 GLY A C 1
ATOM 1629 O O . GLY A 1 197 ? 4.075 2.660 17.092 1.00 98.19 197 GLY A O 1
ATOM 1630 N N . ALA A 1 198 ? 5.149 1.273 15.677 1.00 97.81 198 ALA A N 1
ATOM 1631 C CA . ALA A 1 198 ? 4.161 0.195 15.720 1.00 97.81 198 ALA A CA 1
ATOM 1632 C C . ALA A 1 198 ? 3.966 -0.368 17.138 1.00 97.81 198 ALA A C 1
ATOM 1634 O O . ALA A 1 198 ? 2.831 -0.513 17.592 1.00 97.81 198 ALA A O 1
ATOM 1635 N N . ILE A 1 199 ? 5.058 -0.623 17.868 1.00 97.06 199 ILE A N 1
ATOM 1636 C CA . ILE A 1 19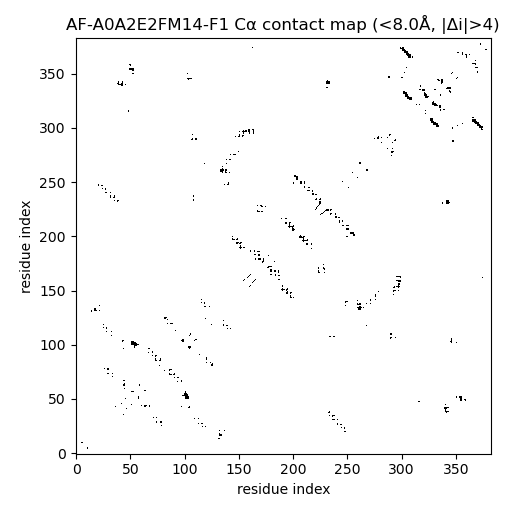9 ? 5.014 -1.073 19.269 1.00 97.06 199 ILE A CA 1
ATOM 1637 C C . ILE A 1 199 ? 4.408 0.018 20.164 1.00 97.06 199 ILE A C 1
ATOM 1639 O O . ILE A 1 199 ? 3.587 -0.273 21.037 1.00 97.06 199 ILE A O 1
ATOM 1643 N N . GLY A 1 200 ? 4.742 1.286 19.916 1.00 96.94 200 GLY A N 1
ATOM 1644 C CA . GLY A 1 200 ? 4.209 2.439 20.636 1.00 96.94 200 GLY A CA 1
ATOM 1645 C C . GLY A 1 200 ? 2.681 2.528 20.585 1.00 96.94 200 GLY A C 1
ATOM 1646 O O . GLY A 1 200 ? 2.059 2.906 21.578 1.00 96.94 200 GLY A O 1
ATOM 1647 N N . LEU A 1 201 ? 2.047 2.093 19.486 1.00 96.50 201 LEU A N 1
ATOM 1648 C CA . LEU A 1 201 ? 0.583 2.073 19.350 1.00 96.50 201 LEU A CA 1
ATOM 1649 C C . LEU A 1 201 ? -0.123 1.129 20.348 1.00 96.50 201 LEU A C 1
ATOM 1651 O O . LEU A 1 201 ? -1.292 1.365 20.692 1.00 96.50 201 LEU A O 1
ATOM 1655 N N . LEU A 1 202 ? 0.570 0.101 20.859 1.00 93.81 202 LEU A N 1
ATOM 1656 C CA . LEU A 1 202 ? 0.016 -0.902 21.783 1.00 93.81 202 LEU A CA 1
ATOM 1657 C C . LEU A 1 202 ? -0.294 -0.339 23.175 1.00 93.81 202 LEU A C 1
ATOM 1659 O O . LEU A 1 202 ? -1.175 -0.856 23.872 1.00 93.81 202 LEU A O 1
ATOM 1663 N N . THR A 1 203 ? 0.403 0.722 23.588 1.00 92.69 203 THR A N 1
ATOM 1664 C CA . THR A 1 203 ? 0.270 1.299 24.931 1.00 92.69 203 THR A CA 1
ATOM 1665 C C . THR A 1 203 ? -0.323 2.707 24.867 1.00 92.69 203 THR A C 1
ATOM 1667 O O . THR A 1 203 ? 0.145 3.529 24.083 1.00 92.69 203 THR A O 1
ATOM 1670 N N . PRO A 1 204 ? -1.333 3.043 25.692 1.00 91.88 204 PRO A N 1
ATOM 1671 C CA . PRO A 1 204 ? -1.931 4.381 25.678 1.00 91.88 204 PRO A CA 1
ATOM 1672 C C . PRO A 1 204 ? -0.933 5.518 25.938 1.00 91.88 204 PRO A C 1
ATOM 1674 O O . PRO A 1 204 ? -1.115 6.617 25.426 1.00 91.88 204 PRO A O 1
ATOM 1677 N N . THR A 1 205 ? 0.122 5.256 26.714 1.00 94.12 205 THR A N 1
ATOM 1678 C CA . THR A 1 205 ? 1.158 6.237 27.071 1.00 94.12 205 THR A CA 1
ATOM 1679 C C . THR A 1 205 ? 2.069 6.588 25.896 1.00 94.12 205 THR A C 1
ATOM 1681 O O . THR A 1 205 ? 2.416 7.754 25.730 1.00 94.12 205 THR A O 1
ATOM 1684 N N . LEU A 1 206 ? 2.433 5.610 25.060 1.00 96.44 206 LEU A N 1
ATOM 1685 C CA . LEU A 1 206 ? 3.313 5.817 23.903 1.00 96.44 206 LEU A CA 1
ATOM 1686 C C . LEU A 1 206 ? 2.546 6.049 22.597 1.00 96.44 206 LEU A C 1
ATOM 1688 O O . LEU A 1 206 ? 3.146 6.423 21.593 1.00 96.44 206 LEU A O 1
ATOM 1692 N N . ARG A 1 207 ? 1.223 5.867 22.590 1.00 95.31 207 ARG A N 1
ATOM 1693 C CA . ARG A 1 207 ? 0.406 5.878 21.372 1.00 95.31 207 ARG A CA 1
ATOM 1694 C C . ARG A 1 207 ? 0.555 7.139 20.535 1.00 95.31 207 ARG A C 1
ATOM 1696 O O . ARG A 1 207 ? 0.704 7.035 19.325 1.00 95.31 207 ARG A O 1
ATOM 1703 N N . ASN A 1 208 ? 0.532 8.316 21.157 1.00 96.19 208 ASN A N 1
ATOM 1704 C CA . ASN A 1 208 ? 0.657 9.575 20.418 1.00 96.19 208 ASN A CA 1
ATOM 1705 C C . ASN A 1 208 ? 2.044 9.720 19.775 1.00 96.19 208 ASN A C 1
ATOM 1707 O O . ASN A 1 208 ? 2.138 10.183 18.641 1.00 96.19 208 ASN A O 1
ATOM 1711 N N . TRP A 1 209 ? 3.098 9.254 20.452 1.00 97.56 209 TRP A N 1
ATOM 1712 C CA . TRP A 1 209 ? 4.441 9.180 19.876 1.00 97.56 209 TRP A CA 1
ATOM 1713 C C . TRP A 1 209 ? 4.500 8.177 18.725 1.00 97.56 209 TRP A C 1
ATOM 1715 O O . TRP A 1 209 ? 5.054 8.492 17.679 1.00 97.56 209 TRP A O 1
ATOM 1725 N N . GLY A 1 210 ? 3.858 7.014 18.871 1.00 98.12 210 GLY A N 1
ATOM 1726 C CA . GLY A 1 210 ? 3.739 6.031 17.795 1.00 98.12 210 GLY A CA 1
ATOM 1727 C C . GLY A 1 210 ? 3.026 6.586 16.559 1.00 98.12 210 GLY A C 1
ATOM 1728 O O . GLY A 1 210 ? 3.527 6.440 15.447 1.00 98.12 210 GLY A O 1
ATOM 1729 N N . ILE A 1 211 ? 1.905 7.296 16.745 1.00 98.25 211 ILE A N 1
ATOM 1730 C CA . ILE A 1 211 ? 1.183 7.983 15.659 1.00 98.25 211 ILE A CA 1
ATOM 1731 C C . ILE A 1 211 ? 2.093 9.005 14.973 1.00 98.25 211 ILE A C 1
ATOM 1733 O O . ILE A 1 211 ? 2.146 9.035 13.744 1.00 98.25 211 ILE A O 1
ATOM 1737 N N . LEU A 1 212 ? 2.801 9.833 15.748 1.00 98.25 212 LEU A N 1
ATOM 1738 C CA . LEU A 1 212 ? 3.681 10.872 15.216 1.00 98.25 212 LEU A CA 1
ATOM 1739 C C . LEU A 1 212 ? 4.835 10.272 14.405 1.00 98.25 212 LEU A C 1
ATOM 1741 O O . LEU A 1 212 ? 5.020 10.657 13.254 1.00 98.25 212 LEU A O 1
ATOM 1745 N N . LEU A 1 213 ? 5.561 9.302 14.969 1.00 98.06 213 LEU A N 1
ATOM 1746 C CA . LEU A 1 213 ? 6.678 8.629 14.299 1.00 98.06 213 LEU A CA 1
ATOM 1747 C C . LEU A 1 213 ? 6.235 7.987 12.985 1.00 98.06 213 LEU A C 1
ATOM 1749 O O . LEU A 1 213 ? 6.838 8.227 11.942 1.00 98.06 213 LEU A O 1
ATOM 1753 N N . LEU A 1 214 ? 5.144 7.219 13.011 1.00 98.44 214 LEU A N 1
ATOM 1754 C CA . LEU A 1 214 ? 4.634 6.571 11.807 1.00 98.44 214 LEU A CA 1
ATOM 1755 C C . LEU A 1 214 ? 4.138 7.595 10.783 1.00 98.44 214 LEU A C 1
ATOM 1757 O O . LEU A 1 214 ? 4.390 7.419 9.596 1.00 98.44 214 LEU A O 1
ATOM 1761 N N . THR A 1 215 ? 3.509 8.691 11.219 1.00 98.56 215 THR A N 1
ATOM 1762 C CA . THR A 1 215 ? 3.120 9.790 10.320 1.00 98.56 215 THR A CA 1
ATOM 1763 C C . THR A 1 215 ? 4.342 10.381 9.621 1.00 98.56 215 THR A C 1
ATOM 1765 O O . THR A 1 215 ? 4.335 10.499 8.400 1.00 98.56 215 THR A O 1
ATOM 1768 N N . ILE A 1 216 ? 5.405 10.691 10.369 1.00 97.69 216 ILE A N 1
ATOM 1769 C CA . ILE A 1 216 ? 6.655 11.224 9.812 1.00 97.69 216 ILE A CA 1
ATOM 1770 C C . ILE A 1 216 ? 7.226 10.260 8.770 1.00 97.69 216 ILE A C 1
ATOM 1772 O O . ILE A 1 216 ? 7.518 10.687 7.659 1.00 97.69 216 ILE A O 1
ATOM 1776 N N . ILE A 1 217 ? 7.303 8.961 9.071 1.00 96.38 217 ILE A N 1
ATOM 1777 C CA . ILE A 1 217 ? 7.823 7.952 8.133 1.00 96.38 217 ILE A CA 1
ATOM 1778 C C . ILE A 1 217 ? 6.981 7.885 6.854 1.00 96.38 217 ILE A C 1
ATOM 1780 O O . ILE A 1 217 ? 7.532 7.813 5.759 1.00 96.38 217 ILE A O 1
ATOM 1784 N N . GLN A 1 218 ? 5.650 7.929 6.963 1.00 97.44 218 GLN A N 1
ATOM 1785 C CA . GLN A 1 218 ? 4.769 7.909 5.790 1.00 97.44 218 GLN A CA 1
ATOM 1786 C C . GLN A 1 218 ? 4.937 9.160 4.916 1.00 97.44 218 GLN A C 1
ATOM 1788 O O . GLN A 1 218 ? 4.987 9.049 3.689 1.00 97.44 218 GLN A O 1
ATOM 1793 N N . LEU A 1 219 ? 5.056 10.338 5.536 1.00 97.50 219 LEU A N 1
ATOM 1794 C CA . LEU A 1 219 ? 5.288 11.600 4.829 1.00 97.50 219 LEU A CA 1
ATOM 1795 C C . LEU A 1 219 ? 6.693 11.665 4.215 1.00 97.50 219 LEU A C 1
ATOM 1797 O O . LEU A 1 219 ? 6.838 12.134 3.090 1.00 97.50 219 LEU A O 1
ATOM 1801 N N . MET A 1 220 ? 7.710 11.139 4.901 1.00 94.12 220 MET A N 1
ATOM 1802 C CA . MET A 1 220 ? 9.052 10.976 4.337 1.00 94.12 220 MET A CA 1
ATOM 1803 C C . MET A 1 220 ? 9.030 10.037 3.133 1.00 94.12 220 MET A C 1
ATOM 1805 O O . MET A 1 220 ? 9.626 10.362 2.117 1.00 94.12 220 MET A O 1
ATOM 1809 N N . GLY A 1 221 ? 8.294 8.923 3.196 1.00 93.50 221 GLY A N 1
ATOM 1810 C CA . GLY A 1 221 ? 8.109 8.037 2.045 1.00 93.50 221 GLY A CA 1
ATOM 1811 C C . GLY A 1 221 ? 7.518 8.769 0.838 1.00 93.50 221 GLY A C 1
ATOM 1812 O O . GLY A 1 221 ? 8.020 8.613 -0.268 1.00 93.50 221 GLY A O 1
ATOM 1813 N N . ILE A 1 222 ? 6.514 9.630 1.050 1.00 96.12 222 ILE A N 1
ATOM 1814 C CA . ILE A 1 222 ? 5.960 10.485 -0.014 1.00 96.12 222 ILE A CA 1
ATOM 1815 C C . ILE A 1 222 ? 7.031 11.426 -0.581 1.00 96.12 222 ILE A C 1
ATOM 1817 O O . ILE A 1 222 ? 7.191 11.508 -1.799 1.00 96.12 222 ILE A O 1
ATOM 1821 N N . LEU A 1 223 ? 7.750 12.135 0.291 1.00 94.56 223 LEU A N 1
ATOM 1822 C CA . LEU A 1 223 ? 8.763 13.109 -0.110 1.00 94.56 223 LEU A CA 1
ATOM 1823 C C . LEU A 1 223 ? 9.889 12.450 -0.917 1.00 94.56 223 LEU A C 1
ATOM 1825 O O . LEU A 1 223 ? 10.195 12.898 -2.017 1.00 94.56 223 LEU A O 1
ATOM 1829 N N . LEU A 1 224 ? 10.484 11.386 -0.382 1.00 91.69 224 LEU A N 1
ATOM 1830 C CA . LEU A 1 224 ? 11.644 10.730 -0.978 1.00 91.69 224 LEU A CA 1
ATOM 1831 C C . LEU A 1 224 ? 11.275 10.023 -2.287 1.00 91.69 224 LEU A C 1
ATOM 1833 O O . LEU A 1 224 ? 11.929 10.236 -3.302 1.00 91.69 224 LEU A O 1
ATOM 1837 N N . ILE A 1 225 ? 10.193 9.237 -2.292 1.00 91.38 225 ILE A N 1
ATOM 1838 C CA . ILE A 1 225 ? 9.838 8.388 -3.437 1.00 91.38 225 ILE A CA 1
ATOM 1839 C C . ILE A 1 225 ? 9.111 9.187 -4.526 1.00 91.38 225 ILE A C 1
ATOM 1841 O O . ILE A 1 225 ? 9.568 9.239 -5.666 1.00 91.38 225 ILE A O 1
ATOM 1845 N N . ALA A 1 226 ? 8.003 9.850 -4.190 1.00 93.06 226 ALA A N 1
ATOM 1846 C CA . ALA A 1 226 ? 7.146 10.464 -5.206 1.00 93.06 226 ALA A CA 1
ATOM 1847 C C . ALA A 1 226 ? 7.549 11.891 -5.583 1.00 93.06 226 ALA A C 1
ATOM 1849 O O . ALA A 1 226 ? 7.382 12.282 -6.736 1.00 93.06 226 ALA A O 1
ATOM 1850 N N . VAL A 1 227 ? 8.041 12.692 -4.634 1.00 94.06 227 VAL A N 1
ATOM 1851 C CA . VAL A 1 227 ? 8.343 14.108 -4.901 1.00 94.06 227 VAL A CA 1
ATOM 1852 C C . VAL A 1 227 ? 9.760 14.277 -5.441 1.00 94.06 227 VAL A C 1
ATOM 1854 O O . VAL A 1 227 ? 9.933 14.864 -6.508 1.00 94.06 227 VAL A O 1
ATOM 1857 N N . LEU A 1 228 ? 10.762 13.760 -4.728 1.00 91.81 228 LEU A N 1
ATOM 1858 C CA . LEU A 1 228 ? 12.171 13.946 -5.079 1.00 91.81 228 LEU A CA 1
ATOM 1859 C C . LEU A 1 228 ? 12.626 12.966 -6.163 1.00 91.81 228 LEU A C 1
ATOM 1861 O O . LEU A 1 228 ? 13.120 13.406 -7.197 1.00 91.81 228 LEU A O 1
ATOM 1865 N N . ASN A 1 229 ? 12.380 11.665 -5.978 1.00 88.38 229 ASN A N 1
ATOM 1866 C CA . ASN A 1 229 ? 12.728 10.648 -6.978 1.00 88.38 229 ASN A CA 1
ATOM 1867 C C . ASN A 1 229 ? 11.716 10.545 -8.131 1.00 88.38 229 ASN A C 1
ATOM 1869 O O . ASN A 1 229 ? 11.970 9.827 -9.095 1.00 88.38 229 ASN A O 1
ATOM 1873 N N . LYS A 1 230 ? 10.582 11.264 -8.057 1.00 90.62 230 LYS A N 1
ATOM 1874 C CA . LYS A 1 230 ? 9.534 11.297 -9.099 1.00 90.62 230 LYS A CA 1
ATOM 1875 C C . LYS A 1 230 ? 9.082 9.901 -9.537 1.00 90.62 230 LYS A C 1
ATOM 1877 O O . LYS A 1 230 ? 8.800 9.663 -10.708 1.00 90.62 230 LYS A O 1
ATOM 1882 N N . TRP A 1 231 ? 9.019 8.981 -8.580 1.00 87.56 231 TRP A N 1
ATOM 1883 C CA . TRP A 1 231 ? 8.745 7.578 -8.829 1.00 87.56 231 TRP A CA 1
ATOM 1884 C C . TRP A 1 231 ? 7.540 7.105 -8.018 1.00 87.56 231 TRP A C 1
ATOM 1886 O O . TRP A 1 231 ? 7.330 7.527 -6.883 1.00 87.56 231 TRP A O 1
ATOM 1896 N N . ASN A 1 232 ? 6.724 6.231 -8.608 1.00 90.81 232 ASN A N 1
ATOM 1897 C CA . ASN A 1 232 ? 5.525 5.664 -7.988 1.00 90.81 232 ASN A CA 1
ATOM 1898 C C . ASN A 1 232 ? 4.589 6.691 -7.304 1.00 90.81 232 ASN A C 1
ATOM 1900 O O . ASN A 1 232 ? 4.420 6.700 -6.080 1.00 90.81 232 ASN A O 1
ATOM 1904 N N . TYR A 1 233 ? 3.911 7.529 -8.088 1.00 94.44 233 TYR A N 1
ATOM 1905 C CA . TYR A 1 233 ? 3.024 8.564 -7.546 1.00 94.44 233 TYR A CA 1
ATOM 1906 C C . TYR A 1 233 ? 1.853 8.019 -6.713 1.00 94.44 233 TYR A C 1
ATOM 1908 O O . TYR A 1 233 ? 1.350 8.732 -5.840 1.00 94.44 233 TYR A O 1
ATOM 1916 N N . VAL A 1 234 ? 1.434 6.759 -6.906 1.00 95.62 234 VAL A N 1
ATOM 1917 C CA . VAL A 1 234 ? 0.341 6.160 -6.114 1.00 95.62 234 VAL A CA 1
ATOM 1918 C C . VAL A 1 234 ? 0.641 6.086 -4.615 1.00 95.62 234 VAL A C 1
ATOM 1920 O O . VAL A 1 234 ? -0.283 6.004 -3.802 1.00 95.62 234 VAL A O 1
ATOM 1923 N N . ILE A 1 235 ? 1.916 6.176 -4.221 1.00 95.69 235 ILE A N 1
ATOM 1924 C CA . ILE A 1 235 ? 2.302 6.222 -2.811 1.00 95.69 235 ILE A CA 1
ATOM 1925 C C . ILE A 1 235 ? 1.737 7.461 -2.096 1.00 95.69 235 ILE A C 1
ATOM 1927 O O . ILE A 1 235 ? 1.529 7.412 -0.887 1.00 95.69 235 ILE A O 1
ATOM 1931 N N . ILE A 1 236 ? 1.425 8.546 -2.820 1.00 97.69 236 ILE A N 1
ATOM 1932 C CA . ILE A 1 236 ? 0.851 9.771 -2.247 1.00 97.69 236 ILE A CA 1
ATOM 1933 C C . ILE A 1 236 ? -0.527 9.492 -1.628 1.00 97.69 236 ILE A C 1
ATOM 1935 O O . ILE A 1 236 ? -0.647 9.572 -0.401 1.00 97.69 236 ILE A O 1
ATOM 1939 N N . PRO A 1 237 ? -1.577 9.148 -2.407 1.00 97.81 237 PRO A N 1
ATOM 1940 C CA . PRO A 1 237 ? -2.888 8.877 -1.826 1.00 97.81 237 PRO A CA 1
ATOM 1941 C C . PRO A 1 237 ? -2.841 7.699 -0.848 1.00 97.81 237 PRO A C 1
ATOM 1943 O O . PRO A 1 237 ? -3.508 7.743 0.186 1.00 97.81 237 PRO A O 1
ATOM 1946 N N . TRP A 1 238 ? -2.012 6.686 -1.120 1.00 97.94 238 TRP A N 1
ATOM 1947 C CA . TRP A 1 238 ? -1.855 5.532 -0.242 1.00 97.94 238 TRP A CA 1
ATOM 1948 C C . TRP A 1 238 ? -1.340 5.898 1.152 1.00 97.94 238 TRP A C 1
ATOM 1950 O O . TRP A 1 238 ? -2.017 5.618 2.147 1.00 97.94 238 TRP A O 1
ATOM 1960 N N . ASN A 1 239 ? -0.207 6.588 1.250 1.00 98.19 239 ASN A N 1
ATOM 1961 C CA . ASN A 1 239 ? 0.360 6.965 2.541 1.00 98.19 239 ASN A CA 1
ATOM 1962 C C . ASN A 1 239 ? -0.516 7.994 3.272 1.00 98.19 239 ASN A C 1
ATOM 1964 O O . ASN A 1 239 ? -0.651 7.910 4.492 1.00 98.19 239 ASN A O 1
ATOM 1968 N N . LEU A 1 240 ? -1.178 8.917 2.562 1.00 98.56 240 LEU A N 1
ATOM 1969 C CA . LEU A 1 240 ? -2.108 9.873 3.182 1.00 98.56 240 LEU A CA 1
ATOM 1970 C C . LEU A 1 240 ? -3.316 9.181 3.827 1.00 98.56 240 LEU A C 1
ATOM 1972 O O . LEU A 1 240 ? -3.732 9.552 4.927 1.00 98.56 240 LEU A O 1
ATOM 1976 N N . VAL A 1 241 ? -3.859 8.146 3.184 1.00 98.50 241 VAL A N 1
ATOM 1977 C CA . VAL A 1 241 ? -4.939 7.333 3.757 1.00 98.50 241 VAL A CA 1
ATOM 1978 C C . VAL A 1 241 ? -4.449 6.589 4.990 1.00 98.50 241 VAL A C 1
ATOM 1980 O O . VAL A 1 241 ? -5.121 6.617 6.019 1.00 98.50 241 VAL A O 1
ATOM 1983 N N . ILE A 1 242 ? -3.265 5.980 4.931 1.00 98.19 242 ILE A N 1
ATOM 1984 C CA . ILE A 1 242 ? -2.664 5.298 6.081 1.00 98.19 242 ILE A CA 1
ATOM 1985 C C . ILE A 1 242 ? -2.453 6.267 7.256 1.00 98.19 242 ILE A C 1
ATOM 1987 O O . ILE A 1 242 ? -2.818 5.935 8.386 1.00 98.19 242 ILE A O 1
ATOM 1991 N N . VAL A 1 243 ? -1.960 7.485 7.005 1.00 98.62 243 VAL A N 1
ATOM 1992 C CA . VAL A 1 243 ? -1.867 8.549 8.019 1.00 98.62 243 VAL A CA 1
ATOM 1993 C C . VAL A 1 243 ? -3.247 8.870 8.586 1.00 98.62 243 VAL A C 1
ATOM 1995 O O . VAL A 1 243 ? -3.436 8.826 9.800 1.00 98.62 243 VAL A O 1
ATOM 1998 N N . GLY A 1 244 ? -4.250 9.119 7.743 1.00 98.31 244 GLY A N 1
ATOM 1999 C CA . GLY A 1 244 ? -5.609 9.383 8.216 1.00 98.31 244 GLY A CA 1
ATOM 2000 C C . GLY A 1 244 ? -6.158 8.249 9.092 1.00 98.31 244 GLY A C 1
ATOM 2001 O O . GLY A 1 244 ? -6.759 8.507 10.135 1.00 98.31 244 GLY A O 1
ATOM 2002 N N . PHE A 1 245 ? -5.883 6.991 8.742 1.00 98.19 245 PHE A N 1
ATOM 2003 C CA . PHE A 1 245 ? -6.241 5.835 9.558 1.00 98.19 245 PHE A CA 1
ATOM 2004 C C . PHE A 1 245 ? -5.493 5.787 10.897 1.00 98.19 245 PHE A C 1
ATOM 2006 O O . PHE A 1 245 ? -6.125 5.487 11.910 1.00 98.19 245 PHE A O 1
ATOM 2013 N N . LEU A 1 246 ? -4.195 6.109 10.942 1.00 97.94 246 LEU A N 1
ATOM 2014 C CA . LEU A 1 246 ? -3.436 6.194 12.196 1.00 97.94 246 LEU A CA 1
ATOM 2015 C C . LEU A 1 246 ? -4.112 7.154 13.180 1.00 97.94 246 LEU A C 1
ATOM 2017 O O . LEU A 1 246 ? -4.406 6.790 14.322 1.00 97.94 246 LEU A O 1
ATOM 2021 N N . TRP A 1 247 ? -4.433 8.358 12.716 1.00 97.69 247 TRP A N 1
ATOM 2022 C CA . TRP A 1 247 ? -5.088 9.365 13.544 1.00 97.69 247 TRP A CA 1
ATOM 2023 C C . TRP A 1 247 ? -6.512 8.946 13.928 1.00 97.69 247 TRP A C 1
ATOM 2025 O O . TRP A 1 247 ? -6.856 8.959 15.108 1.00 97.69 247 TRP A O 1
ATOM 2035 N N . LEU A 1 248 ? -7.334 8.486 12.981 1.00 95.88 248 LEU A N 1
ATOM 2036 C CA . LEU A 1 248 ? -8.718 8.085 13.263 1.00 95.88 248 LEU A CA 1
ATOM 2037 C C . LEU A 1 248 ? -8.818 6.898 14.231 1.00 95.88 248 LEU A C 1
ATOM 2039 O O . LEU A 1 248 ? -9.698 6.873 15.100 1.00 95.88 248 LEU A O 1
ATOM 2043 N N . LEU A 1 249 ? -7.939 5.906 14.094 1.00 95.00 249 LEU A N 1
ATOM 2044 C CA . LEU A 1 249 ? -8.028 4.664 14.855 1.00 95.00 249 LEU A CA 1
ATOM 2045 C C . LEU A 1 249 ? -7.358 4.743 16.222 1.00 95.00 249 LEU A C 1
ATOM 2047 O O . LEU A 1 249 ? -7.858 4.102 17.150 1.00 95.00 249 LEU A O 1
ATOM 2051 N N . PHE A 1 250 ? -6.274 5.508 16.360 1.00 95.56 250 PHE A N 1
ATOM 2052 C CA . PHE A 1 250 ? -5.440 5.498 17.563 1.00 95.56 250 PHE A CA 1
ATOM 2053 C C . PHE A 1 250 ? -5.481 6.812 18.350 1.00 95.56 250 PHE A C 1
ATOM 2055 O O . PHE A 1 250 ? -5.334 6.780 19.572 1.00 95.56 250 PHE A O 1
ATOM 2062 N N . TYR A 1 251 ? -5.747 7.967 17.736 1.00 94.88 251 TYR A N 1
ATOM 2063 C CA . TYR A 1 251 ? -5.735 9.224 18.487 1.00 94.88 251 TYR A CA 1
ATOM 2064 C C . TYR A 1 251 ? -6.822 9.253 19.573 1.00 94.88 251 TYR A C 1
ATOM 2066 O O . TYR A 1 251 ? -7.973 8.850 19.348 1.00 94.88 251 TYR A O 1
ATOM 2074 N N . ASN A 1 252 ? -6.441 9.722 20.766 1.00 88.44 252 ASN A N 1
ATOM 2075 C CA . ASN A 1 252 ? -7.309 9.861 21.940 1.00 88.44 252 ASN A CA 1
ATOM 2076 C C . ASN A 1 252 ? -8.107 8.582 22.282 1.00 88.44 252 ASN A C 1
ATOM 2078 O O . ASN A 1 252 ? -9.293 8.628 22.609 1.00 88.44 252 ASN A O 1
ATOM 2082 N N . THR A 1 253 ? -7.469 7.421 22.133 1.00 88.44 253 THR A N 1
ATOM 2083 C CA . THR A 1 253 ? -8.017 6.119 22.542 1.00 88.44 253 THR A CA 1
ATOM 2084 C C . THR A 1 253 ? -7.408 5.712 23.877 1.00 88.44 253 THR A C 1
ATOM 2086 O O . THR A 1 253 ? -6.223 5.944 24.113 1.00 88.44 253 THR A O 1
ATOM 2089 N N . LYS A 1 254 ? -8.207 5.112 24.762 1.00 85.69 254 LYS A N 1
ATOM 2090 C CA . LYS A 1 254 ? -7.770 4.681 26.106 1.00 85.69 254 LYS A CA 1
ATOM 2091 C C . LYS A 1 254 ? -7.539 3.172 26.198 1.00 85.69 254 LYS A C 1
ATOM 2093 O O . LYS A 1 254 ? -6.966 2.702 27.176 1.00 85.69 254 LYS A O 1
ATOM 2098 N N . GLU A 1 255 ? -7.964 2.439 25.175 1.00 85.56 255 GLU A N 1
ATOM 2099 C CA . GLU A 1 255 ? -7.857 0.990 25.044 1.00 85.56 255 GLU A CA 1
ATOM 2100 C C . GLU A 1 255 ? -6.392 0.541 25.123 1.00 85.56 255 GLU A C 1
ATOM 2102 O O . GLU A 1 255 ? -5.520 1.150 24.502 1.00 85.56 255 GLU A O 1
ATOM 2107 N N . ARG A 1 256 ? -6.107 -0.521 25.875 1.00 84.62 256 ARG A N 1
ATOM 2108 C CA . ARG A 1 256 ? -4.819 -1.232 25.895 1.00 84.62 256 ARG A CA 1
ATOM 2109 C C . ARG A 1 256 ? -4.834 -2.370 24.869 1.00 84.62 256 ARG A C 1
ATOM 2111 O O . ARG A 1 256 ? -5.887 -2.731 24.358 1.00 84.62 256 ARG A O 1
ATOM 2118 N N . TRP A 1 257 ? -3.681 -2.981 24.596 1.00 79.62 257 TRP A N 1
ATOM 2119 C CA . TRP A 1 257 ? -3.582 -4.103 23.647 1.00 79.62 257 TRP A CA 1
ATOM 2120 C C . TRP A 1 257 ? -4.535 -5.273 23.971 1.00 79.62 257 TRP A C 1
ATOM 2122 O O . TRP A 1 257 ? -5.147 -5.828 23.063 1.00 79.62 257 TRP A O 1
ATOM 2132 N N . ASN A 1 258 ? -4.741 -5.584 25.259 1.00 80.69 258 ASN A N 1
ATOM 2133 C CA . ASN A 1 258 ? -5.695 -6.604 25.722 1.00 80.69 258 ASN A CA 1
ATOM 2134 C C . ASN A 1 258 ? -7.159 -6.278 25.386 1.00 80.69 258 ASN A C 1
ATOM 2136 O O . ASN A 1 258 ? -7.996 -7.178 25.323 1.00 80.69 258 ASN A O 1
ATOM 2140 N N . ASP A 1 259 ? -7.467 -5.005 25.144 1.00 84.00 259 ASP A N 1
ATOM 2141 C CA . ASP A 1 259 ? -8.815 -4.543 24.820 1.00 84.00 259 ASP A CA 1
ATOM 2142 C C . ASP A 1 259 ? -9.113 -4.658 23.313 1.00 84.00 259 ASP A C 1
ATOM 2144 O O . ASP A 1 259 ? -10.264 -4.509 22.893 1.00 84.00 259 ASP A O 1
ATOM 2148 N N . PHE A 1 260 ? -8.112 -4.980 22.477 1.00 85.12 260 PHE A N 1
ATOM 2149 C CA . PHE A 1 260 ? -8.268 -5.196 21.032 1.00 85.12 260 PHE A CA 1
ATOM 2150 C C . PHE A 1 260 ? -8.886 -6.561 20.698 1.00 85.12 260 PHE A C 1
ATOM 2152 O O . PHE A 1 260 ? -8.420 -7.307 19.840 1.00 85.12 260 PHE A O 1
ATOM 2159 N N . SER A 1 261 ? -9.986 -6.895 21.367 1.00 87.69 261 SER A N 1
ATOM 2160 C CA . SER A 1 261 ? -10.733 -8.114 21.094 1.00 87.69 261 SER A CA 1
ATOM 2161 C C . SER A 1 261 ? -11.567 -7.978 19.819 1.00 87.69 261 SER A C 1
ATOM 2163 O O . SER A 1 261 ? -12.285 -6.995 19.619 1.00 87.69 261 SER A O 1
ATOM 2165 N N . LEU A 1 262 ? -11.525 -9.018 18.982 1.00 88.31 262 LEU A N 1
ATOM 2166 C CA . LEU A 1 262 ? -12.447 -9.220 17.855 1.00 88.31 262 LEU A CA 1
ATOM 2167 C C . LEU A 1 262 ? -13.728 -9.970 18.279 1.00 88.31 262 LEU A C 1
ATOM 2169 O O . LEU A 1 262 ? -14.543 -10.367 17.443 1.00 88.31 262 LEU A O 1
ATOM 2173 N N . GLY A 1 263 ? -13.908 -10.221 19.582 1.00 86.56 263 GLY A N 1
ATOM 2174 C CA . GLY A 1 263 ? -15.061 -10.935 20.124 1.00 86.56 263 GLY A CA 1
ATOM 2175 C C . GLY A 1 263 ? -15.208 -12.343 19.536 1.00 86.56 263 GLY A C 1
ATOM 2176 O O . GLY A 1 263 ? -14.249 -13.116 19.491 1.00 86.56 263 GLY A O 1
ATOM 2177 N N . LYS A 1 264 ? -16.416 -12.682 19.072 1.00 85.75 264 LYS A N 1
ATOM 2178 C CA . LYS A 1 264 ? -16.748 -13.980 18.451 1.00 85.75 264 LYS A CA 1
ATOM 2179 C C . LYS A 1 264 ? -16.584 -13.994 16.920 1.00 85.75 264 LYS A C 1
ATOM 2181 O O . LYS A 1 264 ? -17.031 -14.933 16.272 1.00 85.75 264 LYS A O 1
ATOM 2186 N N . MET A 1 265 ? -15.971 -12.971 16.319 1.00 86.38 265 MET A N 1
ATOM 2187 C CA . MET A 1 265 ? -15.872 -12.851 14.858 1.00 86.38 265 MET A CA 1
ATOM 2188 C C . MET A 1 265 ? -14.752 -13.732 14.292 1.00 86.38 265 MET A C 1
ATOM 2190 O O . MET A 1 265 ? -13.650 -13.258 14.024 1.00 86.38 265 MET A O 1
ATOM 2194 N N . VAL A 1 266 ? -15.037 -15.026 14.115 1.00 89.19 266 VAL A N 1
ATOM 2195 C CA . VAL A 1 266 ? -14.065 -16.024 13.628 1.00 89.19 266 VAL A CA 1
ATOM 2196 C C . VAL A 1 266 ? -13.496 -15.645 12.259 1.00 89.19 266 VAL A C 1
ATOM 2198 O O . VAL A 1 266 ? -12.288 -15.719 12.082 1.00 89.19 266 VAL A O 1
ATOM 2201 N N . GLY A 1 267 ? -14.325 -15.151 11.331 1.00 90.44 267 GLY A N 1
ATOM 2202 C CA . GLY A 1 267 ? -13.861 -14.737 10.000 1.00 90.44 267 GLY A CA 1
ATOM 2203 C C . GLY A 1 267 ? -12.808 -13.624 10.043 1.00 90.44 267 GLY A C 1
ATOM 2204 O O . GLY A 1 267 ? -11.769 -13.740 9.406 1.00 90.44 267 GLY A O 1
ATOM 2205 N N . LEU A 1 268 ? -13.020 -12.585 10.861 1.00 91.94 268 LEU A N 1
ATOM 2206 C CA . LEU A 1 268 ? -12.033 -11.511 11.032 1.00 91.94 268 LEU A CA 1
ATOM 2207 C C . LEU A 1 268 ? -10.754 -12.003 11.707 1.00 91.94 268 LEU A C 1
ATOM 2209 O O . LEU A 1 268 ? -9.667 -11.599 11.309 1.00 91.94 268 LEU A O 1
ATOM 2213 N N . LYS A 1 269 ? -10.870 -12.891 12.702 1.00 94.25 269 LYS A N 1
ATOM 2214 C CA . LYS A 1 269 ? -9.696 -13.511 13.330 1.00 94.25 269 LYS A CA 1
ATOM 2215 C C . LYS A 1 269 ? -8.887 -14.305 12.311 1.00 94.25 269 LYS A C 1
ATOM 2217 O O . LYS A 1 269 ? -7.686 -14.106 12.235 1.00 94.25 269 LYS A O 1
ATOM 2222 N N . LEU A 1 270 ? -9.548 -15.141 11.510 1.00 94.56 270 LEU A N 1
ATOM 2223 C CA . LEU A 1 270 ? -8.898 -15.957 10.490 1.00 94.56 270 LEU A CA 1
ATOM 2224 C C . LEU A 1 270 ? -8.156 -15.087 9.472 1.00 94.56 270 LEU A C 1
ATOM 2226 O O . LEU A 1 270 ? -6.971 -15.308 9.251 1.00 94.56 270 LEU A O 1
ATOM 2230 N N . VAL A 1 271 ? -8.824 -14.074 8.907 1.00 94.38 271 VAL A N 1
ATOM 2231 C CA . VAL A 1 271 ? -8.197 -13.148 7.950 1.00 94.38 271 VAL A CA 1
ATOM 2232 C C . VAL A 1 271 ? -6.983 -12.467 8.578 1.00 94.38 271 VAL A C 1
ATOM 2234 O O . VAL A 1 271 ? -5.908 -12.480 7.987 1.00 94.38 271 VAL A O 1
ATOM 2237 N N . LEU A 1 272 ? -7.127 -11.916 9.787 1.00 95.56 272 LEU A N 1
ATOM 2238 C CA . LEU A 1 272 ? -6.030 -11.237 10.472 1.00 95.56 272 LEU A CA 1
ATOM 2239 C C . LEU A 1 272 ? -4.856 -12.189 10.733 1.00 95.56 272 LEU A C 1
ATOM 2241 O O . LEU A 1 272 ? -3.714 -11.837 10.465 1.00 95.56 272 LEU A O 1
ATOM 2245 N N . THR A 1 273 ? -5.124 -13.400 11.222 1.00 95.38 273 THR A N 1
ATOM 2246 C CA . THR A 1 273 ? -4.094 -14.410 11.480 1.00 95.38 273 THR A CA 1
ATOM 2247 C C . THR A 1 273 ? -3.365 -14.801 10.199 1.00 95.38 273 THR A C 1
ATOM 2249 O O . THR A 1 273 ? -2.139 -14.786 10.188 1.00 95.38 273 THR A O 1
ATOM 2252 N N . VAL A 1 274 ? -4.088 -15.100 9.116 1.00 93.88 274 VAL A N 1
ATOM 2253 C CA . VAL A 1 274 ? -3.478 -15.467 7.827 1.00 93.88 274 VAL A CA 1
ATOM 2254 C C . VAL A 1 274 ? -2.578 -14.343 7.321 1.00 93.88 274 VAL A C 1
ATOM 2256 O O . VAL A 1 274 ? -1.417 -14.584 7.005 1.00 93.88 274 VAL A O 1
ATOM 2259 N N . VAL A 1 275 ? -3.082 -13.109 7.309 1.00 94.44 275 VAL A N 1
ATOM 2260 C CA . VAL A 1 275 ? -2.352 -11.939 6.804 1.00 94.44 275 VAL A CA 1
ATOM 2261 C C . VAL A 1 275 ? -1.119 -11.626 7.652 1.00 94.44 275 VAL A C 1
ATOM 2263 O O . VAL A 1 275 ? -0.056 -11.340 7.110 1.00 94.44 275 VAL A O 1
ATOM 2266 N N . LEU A 1 276 ? -1.222 -11.691 8.982 1.00 94.56 276 LEU A N 1
ATOM 2267 C CA . LEU A 1 276 ? -0.101 -11.370 9.869 1.00 94.56 276 LEU A CA 1
ATOM 2268 C C . LEU A 1 276 ? 0.946 -12.482 9.966 1.00 94.56 276 LEU A C 1
ATOM 2270 O O . LEU A 1 276 ? 2.076 -12.193 10.348 1.00 94.56 276 LEU A O 1
ATOM 2274 N N . LEU A 1 277 ? 0.604 -13.728 9.630 1.00 93.50 277 LEU A N 1
ATOM 2275 C CA . LEU A 1 277 ? 1.568 -14.830 9.534 1.00 93.50 277 LEU A CA 1
ATOM 2276 C C . LEU A 1 277 ? 2.180 -14.963 8.134 1.00 93.50 277 LEU A C 1
ATOM 2278 O O . LEU A 1 277 ? 3.188 -15.644 7.965 1.00 93.50 277 LEU A O 1
ATOM 2282 N N . MET A 1 278 ? 1.611 -14.291 7.136 1.00 91.00 278 MET A N 1
ATOM 2283 C CA . MET A 1 278 ? 2.057 -14.341 5.744 1.00 91.00 278 MET A CA 1
ATOM 2284 C C . MET A 1 278 ? 3.548 -14.025 5.543 1.00 91.00 278 MET A C 1
ATOM 2286 O O . MET A 1 278 ? 4.205 -14.775 4.820 1.00 91.00 278 MET A O 1
ATOM 2290 N N . PRO A 1 279 ? 4.135 -13.018 6.224 1.00 89.75 279 PRO A N 1
ATOM 2291 C CA . PRO A 1 279 ? 5.570 -12.735 6.124 1.00 89.75 279 PRO A CA 1
ATOM 2292 C C . PRO A 1 279 ? 6.469 -13.893 6.584 1.00 89.75 279 PRO A C 1
ATOM 2294 O O . PRO A 1 279 ? 7.596 -14.020 6.112 1.00 89.75 279 PRO A O 1
ATOM 2297 N N . LEU A 1 280 ? 5.981 -14.755 7.485 1.00 90.00 280 LEU A N 1
ATOM 2298 C CA . LEU A 1 280 ? 6.711 -15.939 7.954 1.00 90.00 280 LEU A CA 1
ATOM 2299 C C . LEU A 1 280 ? 6.658 -17.076 6.928 1.00 90.00 280 LEU A C 1
ATOM 2301 O O . LEU A 1 280 ? 7.652 -17.767 6.719 1.00 90.00 280 LEU A O 1
ATOM 2305 N N . VAL A 1 281 ? 5.509 -17.246 6.268 1.00 87.12 281 VAL A N 1
ATOM 2306 C CA . VAL A 1 281 ? 5.296 -18.262 5.222 1.00 87.12 281 VAL A CA 1
ATOM 2307 C C . VAL A 1 281 ? 6.033 -17.899 3.933 1.00 87.12 281 VAL A C 1
ATOM 2309 O O . VAL A 1 281 ? 6.494 -18.781 3.210 1.00 87.12 281 VAL A O 1
ATOM 2312 N N . GLY A 1 282 ? 6.197 -16.603 3.665 1.00 78.06 282 GLY A N 1
ATOM 2313 C CA . GLY A 1 282 ? 6.918 -16.084 2.506 1.00 78.06 282 GLY A CA 1
ATOM 2314 C C . GLY A 1 282 ? 8.345 -16.617 2.352 1.00 78.06 282 GLY A C 1
ATOM 2315 O O . GLY A 1 282 ? 8.811 -16.786 1.235 1.00 78.06 282 GLY A O 1
ATOM 2316 N N . LYS A 1 283 ? 9.018 -16.997 3.449 1.00 73.19 283 LYS A N 1
ATOM 2317 C CA . LYS A 1 283 ? 10.346 -17.639 3.385 1.00 73.19 283 LYS A CA 1
ATOM 2318 C C . LYS A 1 283 ? 10.335 -19.023 2.727 1.00 73.19 283 LYS A C 1
ATOM 2320 O O . LYS A 1 283 ? 11.361 -19.463 2.226 1.00 73.19 283 LYS A O 1
ATOM 2325 N N . PHE A 1 284 ? 9.195 -19.707 2.748 1.00 81.69 284 PHE A N 1
ATOM 2326 C CA . PHE A 1 284 ? 9.037 -21.073 2.240 1.00 81.69 284 PHE A CA 1
ATOM 2327 C C . PHE A 1 284 ? 8.243 -21.131 0.933 1.00 81.69 284 PHE A C 1
ATOM 2329 O O . PHE A 1 284 ? 8.018 -22.212 0.395 1.00 81.69 284 PHE A O 1
ATOM 2336 N N . THR A 1 285 ? 7.765 -19.990 0.436 1.00 79.44 285 THR A N 1
ATOM 2337 C CA . THR A 1 285 ? 6.830 -19.928 -0.689 1.00 79.44 285 THR A CA 1
ATOM 2338 C C . THR A 1 285 ? 7.237 -18.838 -1.670 1.00 79.44 285 THR A C 1
ATOM 2340 O O . THR A 1 285 ? 7.756 -17.800 -1.280 1.00 79.44 285 THR A O 1
ATOM 2343 N N . LYS A 1 286 ? 6.938 -19.031 -2.958 1.00 74.94 286 LYS A N 1
ATOM 2344 C CA . LYS A 1 286 ? 7.114 -18.002 -3.999 1.00 74.94 286 LYS A CA 1
ATOM 2345 C C . LYS A 1 286 ? 5.966 -16.985 -3.978 1.00 74.94 286 LYS A C 1
ATOM 2347 O O . LYS A 1 286 ? 5.371 -16.683 -5.009 1.00 74.94 286 LYS A O 1
ATOM 2352 N N . LEU A 1 287 ? 5.568 -16.542 -2.783 1.00 78.12 287 LEU A N 1
ATOM 2353 C CA . LEU A 1 287 ? 4.481 -15.581 -2.651 1.00 78.12 287 LEU A CA 1
ATOM 2354 C C . LEU A 1 287 ? 4.926 -14.207 -3.165 1.00 78.12 287 LEU A C 1
ATOM 2356 O O . LEU A 1 287 ? 6.071 -13.817 -2.945 1.00 78.12 287 LEU A O 1
ATOM 2360 N N . PRO A 1 288 ? 4.020 -13.425 -3.759 1.00 79.31 288 PRO A N 1
ATOM 2361 C CA . PRO A 1 288 ? 4.348 -12.089 -4.237 1.00 79.31 288 PRO A CA 1
ATOM 2362 C C . PRO A 1 288 ? 4.831 -11.147 -3.130 1.00 79.31 288 PRO A C 1
ATOM 2364 O O . PRO A 1 288 ? 4.276 -11.134 -2.027 1.00 79.31 288 PRO A O 1
ATOM 2367 N N . TYR A 1 289 ? 5.796 -10.284 -3.449 1.00 80.94 289 TYR A N 1
ATOM 2368 C CA . TYR A 1 289 ? 6.379 -9.311 -2.515 1.00 80.94 289 TYR A CA 1
ATOM 2369 C C . TYR A 1 289 ? 5.359 -8.438 -1.755 1.00 80.94 289 TYR A C 1
ATOM 2371 O O . TYR A 1 289 ? 5.498 -8.306 -0.530 1.00 80.94 289 TYR A O 1
ATOM 2379 N N . PRO A 1 290 ? 4.306 -7.877 -2.396 1.00 80.44 290 PRO A N 1
ATOM 2380 C CA . PRO A 1 290 ? 3.325 -7.042 -1.696 1.00 80.44 290 PRO A CA 1
ATOM 2381 C C . PRO A 1 290 ? 2.599 -7.774 -0.561 1.00 80.44 290 PRO A C 1
ATOM 2383 O O . PRO A 1 290 ? 2.292 -7.186 0.475 1.00 80.44 290 PRO A O 1
ATOM 2386 N N . VAL A 1 291 ? 2.369 -9.075 -0.740 1.00 84.56 291 VAL A N 1
ATOM 2387 C CA . VAL A 1 291 ? 1.622 -9.934 0.185 1.00 84.56 291 VAL A CA 1
ATOM 2388 C C . VAL A 1 291 ? 2.437 -10.245 1.448 1.00 84.56 291 VAL A C 1
ATOM 2390 O O . VAL A 1 291 ? 1.874 -10.484 2.515 1.00 84.56 291 VAL A O 1
ATOM 2393 N N . GLN A 1 292 ? 3.768 -10.174 1.349 1.00 84.75 292 GLN A N 1
ATOM 2394 C CA . GLN A 1 292 ? 4.709 -10.423 2.445 1.00 84.75 292 GLN A CA 1
ATOM 2395 C C . GLN A 1 292 ? 5.123 -9.152 3.213 1.00 84.75 292 GLN A C 1
ATOM 2397 O O . GLN A 1 292 ? 5.971 -9.225 4.104 1.00 84.75 292 GLN A O 1
ATOM 2402 N N . PHE A 1 293 ? 4.567 -7.987 2.855 1.00 84.75 293 PHE A N 1
ATOM 2403 C CA . PHE A 1 293 ? 4.977 -6.668 3.363 1.00 84.75 293 PHE A CA 1
ATOM 2404 C C . PHE A 1 293 ? 6.455 -6.320 3.105 1.00 84.75 293 PHE A C 1
ATOM 2406 O O . PHE A 1 293 ? 7.044 -5.540 3.852 1.00 84.75 293 PHE A O 1
ATOM 2413 N N . LYS A 1 294 ? 7.039 -6.872 2.031 1.00 83.94 294 LYS A N 1
ATOM 2414 C CA . LYS A 1 294 ? 8.441 -6.662 1.624 1.00 83.94 294 LYS A CA 1
ATOM 2415 C C . LYS A 1 294 ? 8.659 -5.495 0.657 1.00 83.94 294 LYS A C 1
ATOM 2417 O O . LYS A 1 294 ? 9.787 -5.239 0.246 1.00 83.94 294 LYS A O 1
ATOM 2422 N N . LEU A 1 295 ? 7.604 -4.774 0.279 1.00 78.75 295 LEU A N 1
ATOM 2423 C CA . LEU A 1 295 ? 7.745 -3.619 -0.608 1.00 78.75 295 LEU A CA 1
ATOM 2424 C C . LEU A 1 295 ? 8.746 -2.612 -0.015 1.00 78.75 295 LEU A C 1
ATOM 2426 O O . LEU A 1 295 ? 8.651 -2.273 1.169 1.00 78.75 295 LEU A O 1
ATOM 2430 N N . TYR A 1 296 ? 9.694 -2.149 -0.832 1.00 75.75 296 TYR A N 1
ATOM 2431 C CA . TYR A 1 296 ? 10.791 -1.263 -0.413 1.00 75.75 296 TYR A CA 1
ATOM 2432 C C . TYR A 1 296 ? 11.688 -1.839 0.682 1.00 75.75 296 TYR A C 1
ATOM 2434 O O . TYR A 1 296 ? 12.243 -1.083 1.476 1.00 75.75 296 TYR A O 1
ATOM 2442 N N . SER A 1 297 ? 11.786 -3.165 0.768 1.00 69.75 297 SER A N 1
ATOM 2443 C CA . SER A 1 297 ? 12.692 -3.850 1.695 1.00 69.75 297 SER A CA 1
ATOM 2444 C C . SER A 1 297 ? 13.828 -4.567 0.976 1.00 69.75 297 SER A C 1
ATOM 2446 O O . SER A 1 297 ? 14.899 -4.697 1.542 1.00 69.75 297 SER A O 1
ATOM 2448 N N . GLU A 1 298 ? 13.623 -4.998 -0.263 1.00 70.88 298 GLU A N 1
ATOM 2449 C CA . GLU A 1 298 ? 14.656 -5.580 -1.123 1.00 70.88 298 GLU A CA 1
ATOM 2450 C C . GLU A 1 298 ? 14.694 -4.777 -2.426 1.00 70.88 298 GLU A C 1
ATOM 2452 O O . GLU A 1 298 ? 13.665 -4.198 -2.811 1.00 70.88 298 GLU A O 1
ATOM 2457 N N . PHE A 1 299 ? 15.886 -4.636 -3.020 1.00 61.00 299 PHE A N 1
ATOM 2458 C CA . PHE A 1 299 ? 16.044 -3.870 -4.253 1.00 61.00 299 PHE A CA 1
ATOM 2459 C C . PHE A 1 299 ? 15.037 -4.401 -5.268 1.00 61.00 299 PHE A C 1
ATOM 2461 O O . PHE A 1 299 ? 14.872 -5.612 -5.423 1.00 61.00 299 PHE A O 1
ATOM 2468 N N . LEU A 1 300 ? 14.301 -3.483 -5.886 1.00 61.84 300 LEU A N 1
ATOM 2469 C CA . LEU A 1 300 ? 13.359 -3.835 -6.935 1.00 61.84 300 LEU A CA 1
ATOM 2470 C C . LEU A 1 300 ? 14.196 -4.501 -8.021 1.00 61.84 300 LEU A C 1
ATOM 2472 O O . LEU A 1 300 ? 15.190 -3.918 -8.445 1.00 61.84 300 LEU A O 1
ATOM 2476 N N . GLU A 1 301 ? 13.823 -5.712 -8.412 1.00 65.06 301 GLU A N 1
ATOM 2477 C CA . GLU A 1 301 ? 14.434 -6.385 -9.550 1.00 65.06 301 GLU A CA 1
ATOM 2478 C C . GLU A 1 301 ? 14.440 -5.428 -10.747 1.00 65.06 301 GLU A C 1
ATOM 2480 O O . GLU A 1 301 ? 13.375 -5.052 -11.252 1.00 65.06 301 GLU A O 1
ATOM 2485 N N . ASP A 1 302 ? 15.634 -4.985 -11.149 1.00 73.12 302 ASP A N 1
ATOM 2486 C CA . ASP A 1 302 ? 15.767 -4.060 -12.263 1.00 73.12 302 ASP A CA 1
ATOM 2487 C C . ASP A 1 302 ? 15.619 -4.893 -13.533 1.00 73.12 302 ASP A C 1
ATOM 2489 O O . ASP A 1 302 ? 16.443 -5.760 -13.842 1.00 73.12 302 ASP A O 1
ATOM 2493 N N . SER A 1 303 ? 14.478 -4.717 -14.193 1.00 83.88 303 SER A N 1
ATOM 2494 C CA . SER A 1 303 ? 14.048 -5.564 -15.299 1.00 83.88 303 SER A CA 1
ATOM 2495 C C . SER A 1 303 ? 14.257 -4.829 -16.613 1.00 83.88 303 SER A C 1
ATOM 2497 O O . SER A 1 303 ? 13.667 -3.775 -16.874 1.00 83.88 303 SER A O 1
ATOM 2499 N N . HIS A 1 304 ? 15.127 -5.406 -17.436 1.00 87.94 304 HIS A N 1
ATOM 2500 C CA . HIS A 1 304 ? 15.560 -4.837 -18.698 1.00 87.94 304 HIS A CA 1
ATOM 2501 C C . HIS A 1 304 ? 15.186 -5.773 -19.838 1.00 87.94 304 HIS A C 1
ATOM 2503 O O . HIS A 1 304 ? 15.554 -6.946 -19.862 1.00 87.94 304 HIS A O 1
ATOM 2509 N N . LEU A 1 305 ? 14.443 -5.233 -20.794 1.00 88.81 305 LEU A N 1
ATOM 2510 C CA . LEU A 1 305 ? 14.010 -5.933 -21.989 1.00 88.81 305 LEU A CA 1
ATOM 2511 C C . LEU A 1 305 ? 14.911 -5.520 -23.152 1.00 88.81 305 LEU A C 1
ATOM 2513 O O . LEU A 1 305 ? 14.935 -4.348 -23.525 1.00 88.81 305 LEU A O 1
ATOM 2517 N N . TYR A 1 306 ? 15.653 -6.470 -23.711 1.00 88.94 306 TYR A N 1
ATOM 2518 C CA . TYR A 1 306 ? 16.582 -6.228 -24.811 1.00 88.94 306 TYR A CA 1
ATOM 2519 C C . TYR A 1 306 ? 15.926 -6.603 -26.131 1.00 88.94 306 TYR A C 1
ATOM 2521 O O . TYR A 1 306 ? 15.454 -7.726 -26.308 1.00 88.94 306 TYR A O 1
ATOM 2529 N N . LEU A 1 307 ? 15.921 -5.655 -27.063 1.00 87.06 307 LEU A N 1
ATOM 2530 C CA . LEU A 1 307 ? 15.320 -5.780 -28.386 1.00 87.06 307 LEU A CA 1
ATOM 2531 C C . LEU A 1 307 ? 16.368 -5.400 -29.432 1.00 87.06 307 LEU A C 1
ATOM 2533 O O . LEU A 1 307 ? 16.997 -4.352 -29.332 1.00 87.06 307 LEU A O 1
ATOM 2537 N N . LEU A 1 308 ? 16.598 -6.246 -30.433 1.00 85.31 308 LEU A N 1
ATOM 2538 C CA . LEU A 1 308 ? 17.493 -5.913 -31.544 1.00 85.31 308 LEU A CA 1
ATOM 2539 C C . LEU A 1 308 ? 16.937 -4.712 -32.338 1.00 85.31 308 LEU A C 1
ATOM 2541 O O . LEU A 1 308 ? 15.733 -4.628 -32.588 1.00 85.31 308 LEU A O 1
ATOM 2545 N N . LYS A 1 309 ? 17.823 -3.809 -32.771 1.00 81.06 309 LYS A N 1
ATOM 2546 C CA . LYS A 1 309 ? 17.475 -2.560 -33.477 1.00 81.06 309 LYS A CA 1
ATOM 2547 C C . LYS A 1 309 ? 16.877 -2.723 -34.880 1.00 81.06 309 LYS A C 1
ATOM 2549 O O . LYS A 1 309 ? 16.521 -1.715 -35.475 1.00 81.06 309 LYS A O 1
ATOM 2554 N N . GLU A 1 310 ? 16.815 -3.935 -35.428 1.00 69.56 310 GLU A N 1
ATOM 2555 C CA . GLU A 1 310 ? 16.405 -4.196 -36.818 1.00 69.56 310 GLU A CA 1
ATOM 2556 C C . GLU A 1 310 ? 14.996 -3.642 -37.115 1.00 69.56 310 GLU A C 1
ATOM 2558 O O . GLU A 1 310 ? 14.001 -4.240 -3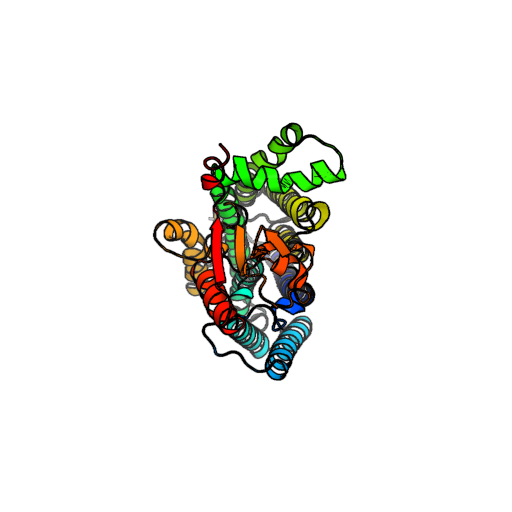6.722 1.00 69.56 310 GLU A O 1
ATOM 2563 N N . ASP A 1 311 ? 14.941 -2.469 -37.764 1.00 63.84 311 ASP A N 1
ATOM 2564 C CA . ASP A 1 311 ? 13.771 -1.715 -38.263 1.00 63.84 311 ASP A CA 1
ATOM 2565 C C . ASP A 1 311 ? 12.577 -1.513 -37.305 1.00 63.84 311 ASP A C 1
ATOM 2567 O O . ASP A 1 311 ? 11.505 -1.059 -37.713 1.00 63.84 311 ASP A O 1
ATOM 2571 N N . ASN A 1 312 ? 12.752 -1.798 -36.018 1.00 72.62 312 ASN A N 1
ATOM 2572 C CA . ASN A 1 312 ? 11.712 -1.632 -35.014 1.00 72.62 312 ASN A CA 1
ATOM 2573 C C . ASN A 1 312 ? 11.566 -0.161 -34.607 1.00 72.62 312 ASN A C 1
ATOM 2575 O O . ASN A 1 312 ? 12.535 0.505 -34.235 1.00 72.62 312 ASN A O 1
ATOM 2579 N N . ASP A 1 313 ? 10.329 0.335 -34.621 1.00 77.62 313 ASP A N 1
ATOM 2580 C CA . ASP A 1 313 ? 10.004 1.654 -34.090 1.00 77.62 313 ASP A CA 1
ATOM 2581 C C . ASP A 1 313 ? 9.787 1.576 -32.571 1.00 77.62 313 ASP A C 1
ATOM 2583 O O . ASP A 1 313 ? 8.812 1.000 -32.082 1.00 77.62 313 ASP A O 1
ATOM 2587 N N . PHE A 1 314 ? 10.710 2.173 -31.818 1.00 79.25 314 PHE A N 1
ATOM 2588 C CA . PHE A 1 314 ? 10.642 2.268 -30.359 1.00 79.25 314 PHE A CA 1
ATOM 2589 C C . PHE A 1 314 ? 10.081 3.612 -29.873 1.00 79.25 314 PHE A C 1
ATOM 2591 O O . PHE A 1 314 ? 10.042 3.849 -28.667 1.00 79.25 314 PHE A O 1
ATOM 2598 N N . SER A 1 315 ? 9.620 4.489 -30.775 1.00 78.62 315 SER A N 1
ATOM 2599 C CA . SER A 1 315 ? 9.094 5.820 -30.431 1.00 78.62 315 SER A CA 1
ATOM 2600 C C . SER A 1 315 ? 7.839 5.784 -29.554 1.00 78.62 315 SER A C 1
ATOM 2602 O O . SER A 1 315 ? 7.531 6.764 -28.875 1.00 78.62 315 SER A O 1
ATOM 2604 N N . GLN A 1 316 ? 7.139 4.647 -29.532 1.00 80.00 316 GLN A N 1
ATOM 2605 C CA . GLN A 1 316 ? 5.997 4.404 -28.653 1.00 80.00 316 GLN A CA 1
ATOM 2606 C C . GLN A 1 316 ? 6.384 4.327 -27.169 1.00 80.00 316 GLN A C 1
ATOM 2608 O O . GLN A 1 316 ? 5.557 4.612 -26.311 1.00 80.00 316 GLN A O 1
ATOM 2613 N N . PHE A 1 317 ? 7.635 3.977 -26.851 1.00 84.62 317 PHE A N 1
ATOM 2614 C CA . PHE A 1 317 ? 8.101 3.905 -25.471 1.00 84.62 317 PHE A CA 1
ATOM 2615 C C . PHE A 1 317 ? 8.607 5.276 -24.986 1.00 84.62 317 PHE A C 1
ATOM 2617 O O . PHE A 1 317 ? 9.195 6.039 -25.757 1.00 84.62 317 PHE A O 1
ATOM 2624 N N . PRO A 1 318 ? 8.450 5.614 -23.691 1.00 84.75 318 PRO A N 1
ATOM 2625 C CA . PRO A 1 318 ? 9.018 6.831 -23.127 1.00 84.75 318 PRO A CA 1
ATOM 2626 C C . PRO A 1 318 ? 10.537 6.857 -23.308 1.00 84.75 318 PRO A C 1
ATOM 2628 O O . PRO A 1 318 ? 11.226 5.914 -22.924 1.00 84.75 318 PRO A O 1
ATOM 2631 N N . SER A 1 319 ? 11.079 7.970 -23.804 1.00 84.00 319 SER A N 1
ATOM 2632 C CA . SER A 1 319 ? 12.512 8.096 -24.111 1.00 84.00 319 SER A CA 1
ATOM 2633 C C . SER A 1 319 ? 13.434 7.832 -22.917 1.00 84.00 319 SER A C 1
ATOM 2635 O O . SER A 1 319 ? 14.537 7.339 -23.099 1.00 84.00 319 SER A O 1
ATOM 2637 N N . LYS A 1 320 ? 12.985 8.109 -21.686 1.00 84.00 320 LYS A N 1
ATOM 2638 C CA . LYS A 1 320 ? 13.749 7.800 -20.463 1.00 84.00 320 LYS A CA 1
ATOM 2639 C C . LYS A 1 320 ? 13.822 6.309 -20.139 1.00 84.00 320 LYS 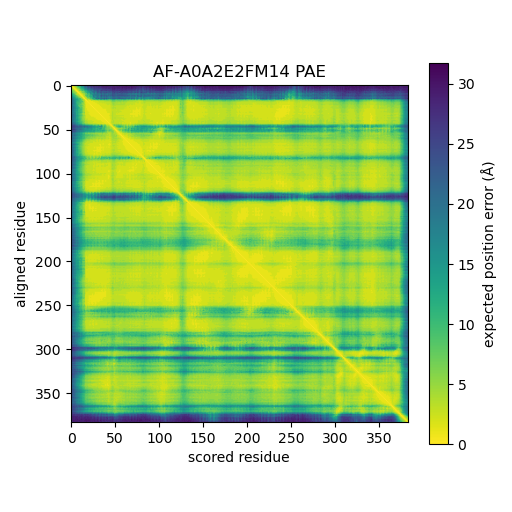A C 1
ATOM 2641 O O . LYS A 1 320 ? 14.700 5.903 -19.388 1.00 84.00 320 LYS A O 1
ATOM 2646 N N . ALA A 1 321 ? 12.867 5.522 -20.629 1.00 85.88 321 ALA A N 1
ATOM 2647 C CA . ALA A 1 321 ? 12.825 4.087 -20.399 1.00 85.88 321 ALA A CA 1
ATOM 2648 C C . ALA A 1 321 ? 13.675 3.320 -21.418 1.00 85.88 321 ALA A C 1
ATOM 2650 O O . ALA A 1 321 ? 13.976 2.160 -21.170 1.00 85.88 321 ALA A O 1
ATOM 2651 N N . VAL A 1 322 ? 14.061 3.948 -22.534 1.00 89.12 322 VAL A N 1
ATOM 2652 C CA . VAL A 1 322 ? 14.795 3.309 -23.631 1.00 89.12 322 VAL A CA 1
ATOM 2653 C C . VAL A 1 322 ? 16.250 3.767 -23.633 1.00 89.12 322 VAL A C 1
ATOM 2655 O O . VAL A 1 322 ? 16.542 4.962 -23.587 1.00 89.12 322 VAL A O 1
ATOM 2658 N N . ARG A 1 323 ? 17.179 2.815 -23.724 1.00 89.75 323 ARG A N 1
ATOM 2659 C CA . ARG A 1 323 ? 18.607 3.076 -23.899 1.00 89.75 323 ARG A CA 1
ATOM 2660 C C . ARG A 1 323 ? 19.179 2.200 -25.004 1.00 89.75 323 ARG A C 1
ATOM 2662 O O . ARG A 1 323 ? 19.130 0.977 -24.926 1.00 89.75 323 ARG A O 1
ATOM 2669 N N . SER A 1 324 ? 19.856 2.828 -25.954 1.00 88.12 324 SER A N 1
ATOM 2670 C CA . SER A 1 324 ? 20.628 2.122 -26.968 1.00 88.12 324 SER A CA 1
ATOM 2671 C C . SER A 1 324 ? 21.916 1.527 -26.381 1.00 88.12 324 SER A C 1
ATOM 2673 O O . SER A 1 324 ? 22.767 2.263 -25.875 1.00 88.12 324 SER A O 1
ATOM 2675 N N . VAL A 1 325 ? 22.111 0.213 -26.511 1.00 87.44 325 VAL A N 1
ATOM 2676 C CA . VAL A 1 325 ? 23.339 -0.496 -26.111 1.00 87.44 325 VAL A CA 1
ATOM 2677 C C . VAL A 1 325 ? 23.798 -1.394 -27.259 1.00 87.44 325 VAL A C 1
ATOM 2679 O O . VAL A 1 325 ? 23.241 -2.461 -27.512 1.00 87.44 325 VAL A O 1
ATOM 2682 N N . GLY A 1 326 ? 24.818 -0.945 -27.996 1.00 87.88 326 GLY A N 1
ATOM 2683 C CA . GLY A 1 326 ? 25.313 -1.653 -29.180 1.00 87.88 326 GLY A CA 1
ATOM 2684 C C . GLY A 1 326 ? 24.218 -1.845 -30.239 1.00 87.88 326 GLY A C 1
ATOM 2685 O O . GLY A 1 326 ? 23.635 -0.870 -30.726 1.00 87.88 326 GLY A O 1
ATOM 2686 N N . SER A 1 327 ? 23.943 -3.107 -30.579 1.00 87.31 327 SER A N 1
ATOM 2687 C CA . SER A 1 327 ? 22.899 -3.537 -31.523 1.00 87.31 327 SER A CA 1
ATOM 2688 C C . SER A 1 327 ? 21.497 -3.648 -30.912 1.00 87.31 327 SER A C 1
ATOM 2690 O O . SER A 1 327 ? 20.565 -4.021 -31.623 1.00 87.31 327 SER A O 1
ATOM 2692 N N . TYR A 1 328 ? 21.342 -3.350 -29.620 1.00 87.25 328 TYR A N 1
ATOM 2693 C CA . TYR A 1 328 ? 20.082 -3.482 -28.895 1.00 87.25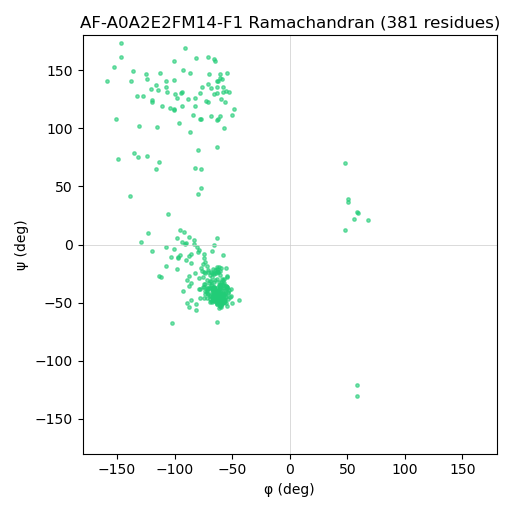 328 TYR A CA 1
ATOM 2694 C C . TYR A 1 328 ? 19.525 -2.123 -28.471 1.00 87.25 328 TYR A C 1
ATOM 2696 O O . TYR A 1 328 ? 20.277 -1.196 -28.158 1.00 87.25 328 TYR A O 1
ATOM 2704 N N . GLU A 1 329 ? 18.203 -2.026 -28.436 1.00 90.19 329 GLU A N 1
ATOM 2705 C CA . GLU A 1 329 ? 17.475 -1.109 -27.570 1.00 90.19 329 GLU A CA 1
ATOM 2706 C C . GLU A 1 329 ? 17.097 -1.843 -26.287 1.00 90.19 329 GLU A C 1
ATOM 2708 O O . GLU A 1 329 ? 16.592 -2.966 -26.316 1.00 90.19 329 GLU A O 1
ATOM 2713 N N . VAL A 1 330 ? 17.379 -1.209 -25.155 1.00 90.12 330 VAL A N 1
ATOM 2714 C CA . VAL A 1 330 ? 17.125 -1.749 -23.823 1.00 90.12 330 VAL A CA 1
ATOM 2715 C C . VAL A 1 330 ? 16.017 -0.936 -23.184 1.00 90.12 330 VAL A C 1
ATOM 2717 O O . VAL A 1 330 ? 16.173 0.267 -22.982 1.00 90.12 330 VAL A O 1
ATOM 2720 N N . ILE A 1 331 ? 14.908 -1.590 -22.857 1.00 89.81 331 ILE A N 1
ATOM 2721 C CA . ILE A 1 331 ? 13.769 -0.964 -22.189 1.00 89.81 331 ILE A CA 1
ATOM 2722 C C . ILE A 1 331 ? 13.819 -1.319 -20.707 1.00 89.81 331 ILE A C 1
ATOM 2724 O O . ILE A 1 331 ? 13.662 -2.483 -20.340 1.00 89.81 331 ILE A O 1
ATOM 2728 N N . ASN A 1 332 ? 14.005 -0.321 -19.846 1.00 90.06 332 ASN A N 1
ATOM 2729 C CA . ASN A 1 332 ? 13.826 -0.487 -18.410 1.00 90.06 332 ASN A CA 1
ATOM 2730 C C . ASN A 1 332 ? 12.325 -0.482 -18.090 1.00 90.06 332 ASN A C 1
ATOM 2732 O O . ASN A 1 332 ? 11.644 0.551 -18.151 1.00 90.06 332 ASN A O 1
ATOM 2736 N N . LEU A 1 333 ? 11.805 -1.659 -17.749 1.00 88.25 333 LEU A N 1
ATOM 2737 C CA . LEU A 1 333 ? 10.376 -1.878 -17.546 1.00 88.25 333 LEU A CA 1
ATOM 2738 C C . LEU A 1 333 ? 9.838 -1.130 -16.319 1.00 88.25 333 LEU A C 1
ATOM 2740 O O . LEU A 1 333 ? 8.671 -0.729 -16.283 1.00 88.25 333 LEU A O 1
ATOM 2744 N N . GLN A 1 334 ? 10.690 -0.894 -15.322 1.00 86.44 334 GLN A N 1
ATOM 2745 C CA . GLN A 1 334 ? 10.325 -0.198 -14.096 1.00 86.44 334 GLN A CA 1
ATOM 2746 C C . GLN A 1 334 ? 10.150 1.312 -14.325 1.00 86.44 334 GLN A C 1
ATOM 2748 O O . GLN A 1 334 ? 9.201 1.903 -13.790 1.00 86.44 334 GLN A O 1
ATOM 2753 N N . TYR A 1 335 ? 11.010 1.931 -15.140 1.00 87.25 335 TYR A N 1
ATOM 2754 C CA . TYR A 1 335 ? 10.845 3.319 -15.581 1.00 87.25 335 TYR A CA 1
ATOM 2755 C C . TYR A 1 335 ? 9.669 3.473 -16.537 1.00 87.25 335 TYR A C 1
ATOM 2757 O O . TYR A 1 335 ? 8.869 4.391 -16.352 1.00 87.25 335 TYR A O 1
ATOM 2765 N N . TRP A 1 336 ? 9.518 2.553 -17.497 1.00 90.38 336 TRP A N 1
ATOM 2766 C CA . TRP A 1 336 ? 8.365 2.542 -18.397 1.00 90.38 336 TRP A CA 1
ATOM 2767 C C . TRP A 1 336 ? 7.053 2.534 -17.605 1.00 90.38 336 TRP A C 1
ATOM 2769 O O . TRP A 1 336 ? 6.230 3.433 -17.769 1.00 90.38 336 TRP A O 1
ATOM 2779 N N . ALA A 1 337 ? 6.883 1.596 -16.669 1.00 90.00 337 ALA A N 1
ATOM 2780 C CA . ALA A 1 337 ? 5.654 1.514 -15.886 1.00 90.00 337 ALA A CA 1
ATOM 2781 C C . ALA A 1 337 ? 5.457 2.729 -14.977 1.00 90.00 337 ALA A C 1
ATOM 2783 O O . ALA A 1 337 ? 4.337 3.213 -14.839 1.00 90.00 337 ALA A O 1
ATOM 2784 N N . SER A 1 338 ? 6.524 3.285 -14.399 1.00 88.06 338 SER A N 1
ATOM 2785 C CA . SER A 1 338 ? 6.389 4.504 -13.599 1.00 88.06 338 SER A CA 1
ATOM 2786 C C . SER A 1 338 ? 5.883 5.691 -14.427 1.00 88.06 338 SER A C 1
ATOM 2788 O O . SER A 1 338 ? 5.018 6.419 -13.950 1.00 88.06 338 SER A O 1
ATOM 2790 N N . GLU A 1 339 ? 6.387 5.884 -15.647 1.00 88.62 339 GLU A N 1
ATOM 2791 C CA . GLU A 1 339 ? 5.983 6.987 -16.536 1.00 88.62 339 GLU A CA 1
ATOM 2792 C C . GLU A 1 339 ? 4.595 6.744 -17.165 1.00 88.62 339 GLU A C 1
ATOM 2794 O O . GLU A 1 339 ? 3.797 7.671 -17.322 1.00 88.62 339 GLU A O 1
ATOM 2799 N N . VAL A 1 340 ? 4.263 5.492 -17.499 1.00 89.81 340 VAL A N 1
ATOM 2800 C CA . VAL A 1 340 ? 2.994 5.144 -18.156 1.00 89.81 340 VAL A CA 1
ATOM 2801 C C . VAL A 1 340 ? 1.865 4.932 -17.149 1.00 89.81 340 VAL A C 1
ATOM 2803 O O . VAL A 1 340 ? 0.776 5.476 -17.325 1.00 89.81 340 VAL A O 1
ATOM 2806 N N . TYR A 1 341 ? 2.091 4.164 -16.085 1.00 91.19 341 TYR A N 1
ATOM 2807 C CA . TYR A 1 341 ? 1.068 3.774 -15.111 1.00 91.19 341 TYR A CA 1
ATOM 2808 C C . TYR A 1 341 ? 1.019 4.642 -13.857 1.00 91.19 341 TYR A C 1
ATOM 2810 O O . TYR A 1 341 ? 0.067 4.507 -13.084 1.00 91.19 341 TYR A O 1
ATOM 2818 N N . ASN A 1 342 ? 2.007 5.517 -13.630 1.00 92.00 342 ASN A N 1
ATOM 2819 C CA . ASN A 1 342 ? 2.221 6.195 -12.343 1.00 92.00 342 ASN A CA 1
ATOM 2820 C C . ASN A 1 342 ? 2.385 5.213 -11.162 1.00 92.00 342 ASN A C 1
ATOM 2822 O O . ASN A 1 342 ? 2.154 5.575 -10.003 1.00 92.00 342 ASN A O 1
ATOM 2826 N N . ALA A 1 343 ? 2.758 3.967 -11.458 1.00 90.88 343 ALA A N 1
ATOM 2827 C CA . ALA A 1 343 ? 2.904 2.868 -10.515 1.00 90.88 343 ALA A CA 1
ATOM 2828 C C . ALA A 1 343 ? 3.947 1.866 -11.035 1.00 90.88 343 ALA A C 1
ATOM 2830 O O . ALA A 1 343 ? 4.137 1.759 -12.246 1.00 90.88 343 ALA A O 1
ATOM 2831 N N . PRO A 1 344 ? 4.634 1.127 -10.150 1.00 88.88 344 PRO A N 1
ATOM 2832 C CA . PRO A 1 344 ? 5.586 0.111 -10.569 1.00 88.88 344 PRO A CA 1
ATOM 2833 C C . PRO A 1 344 ? 4.895 -1.105 -11.188 1.00 88.88 344 PRO A C 1
ATOM 2835 O O . PRO A 1 344 ? 3.711 -1.343 -10.948 1.00 88.88 344 PRO A O 1
ATOM 2838 N N . LEU A 1 345 ? 5.648 -1.913 -11.938 1.00 87.44 345 LEU A N 1
ATOM 2839 C CA . LEU A 1 345 ? 5.166 -3.227 -12.359 1.00 87.44 345 LEU A CA 1
ATOM 2840 C C . LEU A 1 345 ? 4.971 -4.154 -11.167 1.00 87.44 345 LEU A C 1
ATOM 2842 O O . LEU A 1 345 ? 5.570 -3.992 -10.100 1.00 87.44 345 LEU A O 1
ATOM 2846 N N . TYR A 1 346 ? 4.127 -5.159 -11.371 1.00 86.12 346 TYR A N 1
ATOM 2847 C CA . TYR A 1 346 ? 3.987 -6.215 -10.395 1.00 86.12 346 TYR A CA 1
ATOM 2848 C C . TYR A 1 346 ? 5.224 -7.112 -10.371 1.00 86.12 346 TYR A C 1
ATOM 2850 O O . TYR A 1 346 ? 5.602 -7.717 -11.375 1.00 86.12 346 TYR A O 1
ATOM 2858 N N . GLN A 1 347 ? 5.836 -7.209 -9.194 1.00 79.94 347 GLN A N 1
ATOM 2859 C CA . GLN A 1 347 ? 7.123 -7.868 -9.010 1.00 79.94 347 GLN A CA 1
ATOM 2860 C C . GLN A 1 347 ? 6.943 -9.360 -8.774 1.00 79.94 347 GLN A C 1
ATOM 2862 O O . GLN A 1 347 ? 6.661 -9.806 -7.656 1.00 79.94 347 GLN A O 1
ATOM 2867 N N . SER A 1 348 ? 7.080 -10.124 -9.853 1.00 79.00 348 SER A N 1
ATOM 2868 C CA . SER A 1 348 ? 7.158 -11.580 -9.812 1.00 79.00 348 SER A CA 1
ATOM 2869 C C . SER A 1 348 ? 7.811 -12.107 -11.086 1.00 79.00 348 SER A C 1
ATOM 2871 O O . SER A 1 348 ? 7.461 -11.645 -12.172 1.00 79.00 348 SER A O 1
ATOM 2873 N N . ASN A 1 349 ? 8.655 -13.133 -10.963 1.00 78.38 349 ASN A N 1
ATOM 2874 C CA . ASN A 1 349 ? 9.301 -13.797 -12.103 1.00 78.38 349 ASN A CA 1
ATOM 2875 C C . ASN A 1 349 ? 8.280 -14.245 -13.154 1.00 78.38 349 ASN A C 1
ATOM 2877 O O . ASN A 1 349 ? 8.500 -14.061 -14.341 1.00 78.38 349 ASN A O 1
ATOM 2881 N N . LEU A 1 350 ? 7.120 -14.745 -12.712 1.00 80.25 350 LEU A N 1
ATOM 2882 C CA . LEU A 1 350 ? 6.041 -15.152 -13.610 1.00 80.25 350 LEU A CA 1
ATOM 2883 C C . LEU A 1 350 ? 5.548 -13.992 -14.488 1.00 80.25 350 LEU A C 1
ATOM 2885 O O . LEU A 1 350 ? 5.335 -14.172 -15.678 1.00 80.25 350 LEU A O 1
ATOM 2889 N N . ASN A 1 351 ? 5.357 -12.802 -13.913 1.00 83.88 351 ASN A N 1
ATOM 2890 C CA . ASN A 1 351 ? 4.921 -11.632 -14.679 1.00 83.88 351 ASN A CA 1
ATOM 2891 C C . ASN A 1 351 ? 5.970 -11.244 -15.730 1.00 83.88 351 ASN A C 1
ATOM 2893 O O . ASN A 1 351 ? 5.633 -10.956 -16.872 1.00 83.88 351 ASN A O 1
ATOM 2897 N N . TYR A 1 352 ? 7.242 -11.296 -15.349 1.00 84.75 352 TYR A N 1
ATOM 2898 C CA . TYR A 1 352 ? 8.372 -10.981 -16.211 1.00 84.75 352 TYR A CA 1
ATOM 2899 C C . TYR A 1 352 ? 8.553 -11.973 -17.373 1.00 84.75 352 TYR A C 1
ATOM 2901 O O . TYR A 1 352 ? 8.638 -11.540 -18.521 1.00 84.75 352 TYR A O 1
ATOM 2909 N N . GLU A 1 353 ? 8.507 -13.282 -17.111 1.00 84.25 353 GLU A N 1
ATOM 2910 C CA . GLU A 1 353 ? 8.539 -14.339 -18.141 1.00 84.25 353 GLU A CA 1
ATOM 2911 C C . GLU A 1 353 ? 7.399 -14.179 -19.161 1.00 84.25 353 GLU A C 1
ATOM 2913 O O . GLU A 1 353 ? 7.555 -14.412 -20.364 1.00 84.25 353 GLU A O 1
ATOM 2918 N N . ILE A 1 354 ? 6.226 -13.754 -18.689 1.00 84.31 354 ILE A N 1
ATOM 2919 C CA . ILE A 1 354 ? 5.074 -13.535 -19.558 1.00 84.31 354 ILE A CA 1
ATOM 2920 C C . ILE A 1 354 ? 5.248 -12.273 -20.396 1.00 84.31 354 ILE A C 1
ATOM 2922 O O . ILE A 1 354 ? 4.962 -12.312 -21.591 1.00 84.31 354 ILE A O 1
ATOM 2926 N N . ILE A 1 355 ? 5.745 -11.179 -19.812 1.00 86.75 355 ILE A N 1
ATOM 2927 C CA . ILE A 1 355 ? 6.073 -9.967 -20.571 1.00 86.75 355 ILE A CA 1
ATOM 2928 C C . ILE A 1 355 ? 7.058 -10.308 -21.692 1.00 86.75 355 ILE A C 1
ATOM 2930 O O . ILE A 1 355 ? 6.801 -9.960 -22.840 1.00 86.75 355 ILE A O 1
ATOM 2934 N N . GLU A 1 356 ? 8.133 -11.041 -21.397 1.00 87.69 356 GLU A N 1
ATOM 2935 C CA . GLU A 1 356 ? 9.105 -11.486 -22.404 1.00 87.69 356 GLU A CA 1
ATOM 2936 C C . GLU A 1 356 ? 8.436 -12.298 -23.524 1.00 87.69 356 GLU A C 1
ATOM 2938 O O . GLU A 1 356 ? 8.634 -12.021 -24.711 1.00 87.69 356 GLU A O 1
ATOM 2943 N N . THR A 1 357 ? 7.589 -13.262 -23.153 1.00 87.19 357 THR A N 1
ATOM 2944 C CA . THR A 1 357 ? 6.868 -14.122 -24.102 1.00 87.19 357 THR A CA 1
ATOM 2945 C C . THR A 1 357 ? 5.932 -13.320 -25.004 1.00 87.19 357 THR A C 1
ATOM 2947 O O . THR A 1 357 ? 5.889 -13.536 -26.214 1.00 87.19 357 THR A O 1
ATOM 2950 N N . GLU A 1 358 ? 5.156 -12.402 -24.436 1.00 84.88 358 GLU A N 1
ATOM 2951 C CA . GLU A 1 358 ? 4.177 -11.627 -25.190 1.00 84.88 358 GLU A CA 1
ATOM 2952 C C . GLU A 1 358 ? 4.842 -10.542 -26.051 1.00 84.88 358 GLU A C 1
ATOM 2954 O O . GLU A 1 358 ? 4.449 -10.350 -27.201 1.00 84.88 358 GLU A O 1
ATOM 2959 N N . VAL A 1 359 ? 5.911 -9.902 -25.570 1.00 85.19 359 VAL A N 1
ATOM 2960 C CA . VAL A 1 359 ? 6.735 -8.995 -26.387 1.00 85.19 359 VAL A CA 1
ATOM 2961 C C . VAL A 1 359 ? 7.361 -9.751 -27.559 1.00 85.19 359 VAL A C 1
ATOM 2963 O O . VAL A 1 359 ? 7.337 -9.254 -28.683 1.00 85.19 359 VAL A O 1
ATOM 2966 N N . SER A 1 360 ? 7.857 -10.973 -27.343 1.00 86.00 360 SER A N 1
ATOM 2967 C CA . SER A 1 360 ? 8.413 -11.808 -28.421 1.00 86.00 360 SER A CA 1
ATOM 2968 C C . SER A 1 360 ? 7.399 -12.097 -29.533 1.00 86.00 360 SER A C 1
ATOM 2970 O O . SER A 1 360 ? 7.777 -12.241 -30.692 1.00 86.00 360 SER A O 1
ATOM 2972 N N . LYS A 1 361 ? 6.098 -12.154 -29.211 1.00 86.00 361 LYS A N 1
ATOM 2973 C CA . LYS A 1 361 ? 5.027 -12.301 -30.214 1.00 86.00 361 LYS A CA 1
ATOM 2974 C C . LYS A 1 361 ? 4.780 -11.016 -31.001 1.00 86.00 361 LYS A C 1
ATOM 2976 O O . LYS A 1 361 ? 4.414 -11.096 -32.170 1.00 86.00 361 LYS A O 1
ATOM 2981 N N . ILE A 1 362 ? 4.946 -9.856 -30.363 1.00 83.00 362 ILE A N 1
ATOM 2982 C CA . ILE A 1 362 ? 4.805 -8.538 -31.001 1.00 83.00 362 ILE A CA 1
ATOM 2983 C C . ILE A 1 362 ? 5.988 -8.278 -31.944 1.00 83.00 362 ILE A C 1
ATOM 2985 O O . ILE A 1 362 ? 5.790 -7.751 -33.037 1.00 83.00 362 ILE A O 1
ATOM 2989 N N . TYR A 1 363 ? 7.189 -8.718 -31.559 1.00 83.81 363 TYR A N 1
ATOM 2990 C CA . TYR A 1 363 ? 8.431 -8.558 -32.320 1.00 83.81 363 TYR A CA 1
ATOM 2991 C C . TYR A 1 363 ? 9.013 -9.915 -32.765 1.00 83.81 363 TYR A C 1
ATOM 2993 O O . TYR A 1 363 ? 10.113 -10.283 -32.351 1.00 83.81 363 TYR A O 1
ATOM 3001 N N . PRO A 1 364 ? 8.319 -10.679 -33.633 1.00 79.38 364 PRO A N 1
ATOM 3002 C CA . PRO A 1 364 ? 8.697 -12.058 -33.965 1.00 79.38 364 PRO A CA 1
ATOM 3003 C C . PRO A 1 364 ? 10.025 -12.175 -34.726 1.00 79.38 364 PRO A C 1
ATOM 3005 O O . PRO A 1 364 ? 10.641 -13.238 -34.734 1.00 79.38 364 PRO A O 1
ATOM 3008 N N . ASN A 1 365 ? 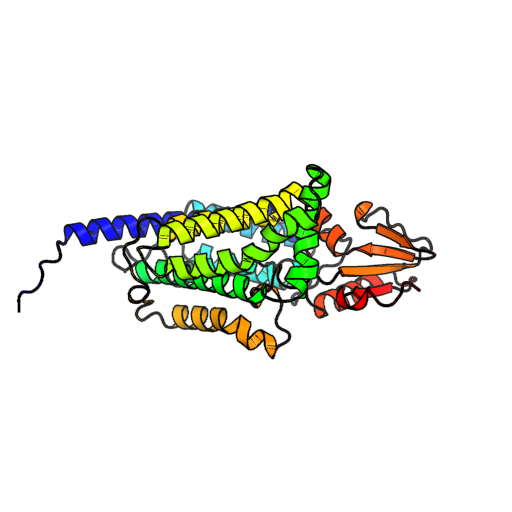10.472 -11.091 -35.366 1.00 79.19 365 ASN A N 1
ATOM 3009 C CA . ASN A 1 365 ? 11.718 -11.047 -36.135 1.00 79.19 365 ASN A CA 1
ATOM 3010 C C . ASN A 1 365 ? 12.924 -10.627 -35.284 1.00 79.19 365 ASN A C 1
ATOM 3012 O O . ASN A 1 365 ? 14.031 -10.499 -35.791 1.00 79.19 365 ASN A O 1
ATOM 3016 N N . THR A 1 366 ? 12.720 -10.392 -33.991 1.00 78.56 366 THR A N 1
ATOM 3017 C CA . THR A 1 366 ? 13.717 -9.820 -33.096 1.00 78.56 366 THR A CA 1
ATOM 3018 C C . THR A 1 366 ? 13.991 -10.795 -31.968 1.00 78.56 366 THR A C 1
ATOM 3020 O O . THR A 1 366 ? 13.073 -11.330 -31.352 1.00 78.56 366 THR A O 1
ATOM 3023 N N . LYS A 1 367 ? 15.270 -11.023 -31.656 1.00 82.00 367 LYS A N 1
ATOM 3024 C CA . LYS A 1 367 ? 15.616 -11.715 -30.414 1.00 82.00 367 LYS A CA 1
ATOM 3025 C C . LYS A 1 367 ? 15.266 -10.803 -29.249 1.00 82.00 367 LYS A C 1
ATOM 3027 O O . LYS A 1 367 ? 15.917 -9.778 -29.056 1.00 82.00 367 LYS A O 1
ATOM 3032 N N . VAL A 1 368 ? 14.240 -11.197 -28.512 1.00 83.44 368 VAL A N 1
ATOM 3033 C CA . VAL A 1 368 ? 13.868 -10.600 -27.237 1.00 83.44 368 VAL A CA 1
ATOM 3034 C C . VAL A 1 368 ? 14.518 -11.431 -26.147 1.00 83.44 368 VAL A C 1
ATOM 3036 O O . VAL A 1 368 ? 14.417 -12.657 -26.171 1.00 83.44 368 VAL A O 1
ATOM 3039 N N . PHE A 1 369 ? 15.203 -10.778 -25.217 1.00 85.38 369 PHE A N 1
ATOM 3040 C CA . PHE A 1 369 ? 15.569 -11.422 -23.964 1.00 85.38 369 PHE A CA 1
ATOM 3041 C C . PHE A 1 369 ? 15.363 -10.462 -22.804 1.00 85.38 369 PHE A C 1
ATOM 3043 O O . PHE A 1 369 ? 15.631 -9.260 -22.911 1.00 85.38 369 PHE A O 1
ATOM 3050 N N . LEU A 1 370 ? 14.867 -10.999 -21.699 1.00 85.38 370 LEU A N 1
ATOM 3051 C CA . LEU A 1 370 ? 14.696 -10.265 -20.461 1.00 85.38 370 LEU A CA 1
ATOM 3052 C C . LEU A 1 370 ? 15.850 -10.577 -19.512 1.00 85.38 370 LEU A C 1
ATOM 3054 O O . LEU A 1 370 ? 16.142 -11.738 -19.228 1.00 85.38 370 LEU A O 1
ATOM 3058 N N . THR A 1 371 ? 16.480 -9.539 -18.971 1.00 84.56 371 THR A N 1
ATOM 3059 C CA . THR A 1 371 ? 17.364 -9.695 -17.818 1.00 84.56 371 THR A CA 1
ATOM 3060 C C . THR A 1 371 ? 16.694 -9.124 -16.580 1.00 84.56 371 THR A C 1
ATOM 3062 O O . THR A 1 371 ? 16.078 -8.056 -16.596 1.00 84.56 371 THR A O 1
ATOM 3065 N N . ILE A 1 372 ? 16.798 -9.886 -15.498 1.00 78.94 372 ILE A N 1
ATOM 3066 C CA . ILE A 1 372 ? 16.358 -9.497 -14.167 1.00 78.94 372 ILE A CA 1
ATOM 3067 C C . ILE A 1 372 ? 17.630 -9.442 -13.338 1.00 78.94 372 ILE A C 1
ATOM 3069 O O . ILE A 1 372 ? 18.172 -10.482 -12.965 1.00 78.94 372 ILE A O 1
ATOM 3073 N N . SER A 1 373 ? 18.153 -8.244 -13.102 1.00 69.50 373 SER A N 1
ATOM 3074 C CA . SER A 1 373 ? 19.318 -8.084 -12.236 1.00 69.50 373 SER A CA 1
ATOM 3075 C C . SER A 1 373 ? 18.851 -7.796 -10.818 1.00 69.50 373 SER A C 1
ATOM 3077 O O . SER A 1 373 ? 18.202 -6.778 -10.560 1.00 69.50 373 SER A O 1
ATOM 3079 N N . SER A 1 374 ? 19.212 -8.676 -9.885 1.00 57.09 374 SER A N 1
ATOM 3080 C CA . SER A 1 374 ? 19.311 -8.291 -8.481 1.00 57.09 374 SER A CA 1
ATOM 3081 C C . SER A 1 374 ? 20.678 -7.640 -8.294 1.00 57.09 374 SER A C 1
ATOM 3083 O O . SER A 1 374 ? 21.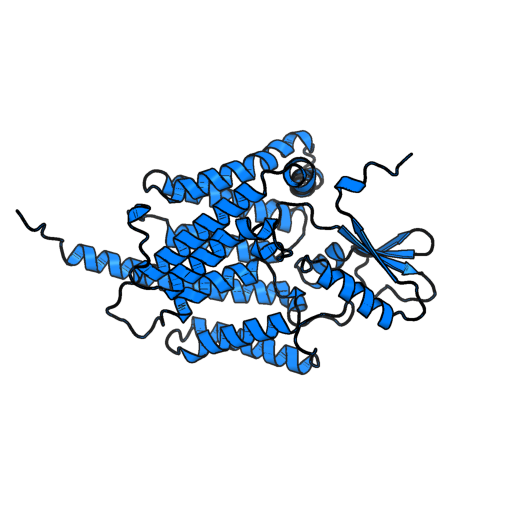687 -8.232 -8.669 1.00 57.09 374 SER A O 1
ATOM 3085 N N . SER A 1 375 ? 20.740 -6.422 -7.759 1.00 48.88 375 SER A N 1
ATOM 3086 C CA . SER A 1 375 ? 21.978 -5.626 -7.675 1.00 48.88 375 SER A CA 1
ATOM 3087 C C . SER A 1 375 ? 23.090 -6.232 -6.801 1.00 48.88 375 SER A C 1
ATOM 3089 O O . SER A 1 375 ? 24.112 -5.592 -6.600 1.00 48.88 375 SER A O 1
ATOM 3091 N N . ASN A 1 376 ? 22.927 -7.452 -6.279 1.00 39.03 376 ASN A N 1
ATOM 3092 C CA . ASN A 1 376 ? 24.030 -8.200 -5.675 1.00 39.03 376 ASN A CA 1
ATOM 3093 C C . ASN A 1 376 ? 25.010 -8.764 -6.722 1.00 39.03 376 ASN A C 1
ATOM 3095 O O . ASN A 1 376 ? 26.114 -9.141 -6.347 1.00 39.03 376 ASN A O 1
ATOM 3099 N N . ASP A 1 377 ? 24.634 -8.802 -8.007 1.00 38.22 377 ASP A N 1
ATOM 3100 C CA . ASP A 1 377 ? 25.481 -9.345 -9.081 1.00 38.22 377 ASP A CA 1
ATOM 3101 C C . ASP A 1 377 ? 26.200 -8.263 -9.913 1.00 38.22 377 ASP A C 1
ATOM 3103 O O . ASP A 1 377 ? 27.013 -8.594 -10.776 1.00 38.22 377 ASP A O 1
ATOM 3107 N N . SER A 1 378 ? 25.952 -6.968 -9.667 1.00 34.41 378 SER A N 1
ATOM 3108 C CA . SER A 1 378 ? 26.546 -5.879 -10.464 1.00 34.41 378 SER A CA 1
ATOM 3109 C C . SER A 1 378 ? 28.000 -5.531 -10.116 1.00 34.41 378 SER A C 1
ATOM 3111 O O . SER A 1 378 ? 28.603 -4.751 -10.844 1.00 34.41 378 SER A O 1
ATOM 3113 N N . ASP A 1 379 ? 28.590 -6.141 -9.084 1.00 34.06 379 ASP A N 1
ATOM 3114 C CA . ASP A 1 379 ? 29.976 -5.865 -8.655 1.00 34.06 379 ASP A CA 1
ATOM 3115 C C . ASP A 1 379 ? 31.029 -6.840 -9.227 1.00 34.06 379 ASP A C 1
ATOM 3117 O O . ASP A 1 379 ? 32.168 -6.854 -8.768 1.00 34.06 379 ASP A O 1
ATOM 3121 N N . THR A 1 380 ? 30.702 -7.668 -10.232 1.00 32.47 380 THR A N 1
ATOM 3122 C CA . THR A 1 380 ? 31.676 -8.650 -10.779 1.00 32.47 380 THR A CA 1
ATOM 3123 C C . THR A 1 380 ? 31.968 -8.570 -12.277 1.00 32.47 380 THR A C 1
ATOM 3125 O O . THR A 1 380 ? 32.674 -9.435 -12.791 1.00 32.47 380 THR A O 1
ATOM 3128 N N . THR A 1 381 ? 31.518 -7.536 -12.995 1.00 30.61 381 THR A N 1
ATOM 3129 C CA . THR A 1 381 ? 31.823 -7.408 -14.439 1.00 30.61 381 THR A CA 1
ATOM 3130 C C . THR A 1 381 ? 32.179 -5.992 -14.897 1.00 30.61 381 THR A C 1
ATOM 3132 O O . THR A 1 381 ? 31.766 -5.570 -15.974 1.00 30.61 381 THR A O 1
ATOM 3135 N N . GLU A 1 382 ? 32.983 -5.277 -14.112 1.00 32.41 382 GLU A N 1
ATOM 3136 C CA . GLU A 1 382 ? 33.848 -4.207 -14.630 1.00 32.41 382 GLU A CA 1
ATOM 3137 C C . GLU A 1 382 ? 35.308 -4.485 -14.229 1.00 32.41 382 GLU A C 1
ATOM 3139 O O . GLU A 1 382 ? 35.841 -3.874 -13.309 1.00 32.41 382 GLU A O 1
ATOM 3144 N N . GLU A 1 383 ? 35.941 -5.432 -14.931 1.00 30.27 383 GLU A N 1
ATOM 3145 C CA . GLU A 1 383 ? 37.391 -5.455 -15.206 1.00 30.27 383 GLU A CA 1
ATOM 3146 C C . GLU A 1 383 ? 37.638 -5.836 -16.670 1.00 30.27 383 GLU A C 1
ATOM 3148 O O . GLU A 1 383 ? 37.011 -6.814 -17.148 1.00 30.27 383 GLU A O 1
#

Solvent-accessible surface area (backbone atoms only — not comparable to full-atom values): 20811 Å² total; per-residue (Å²): 135,84,79,77,81,74,54,68,65,61,58,50,55,51,51,56,53,51,54,51,40,51,57,49,53,53,47,46,50,51,50,31,51,52,52,34,46,64,65,24,40,42,54,72,53,62,64,82,87,65,73,77,56,41,88,40,79,84,68,60,66,73,56,40,53,50,53,52,48,51,38,52,50,35,49,55,45,46,70,77,50,63,66,51,68,64,45,64,52,51,36,49,52,48,52,51,51,56,29,38,31,21,44,55,54,61,36,56,62,53,54,53,51,51,62,65,43,49,50,54,67,82,44,57,81,60,84,47,98,82,61,85,60,57,35,51,54,29,48,51,50,53,50,50,36,43,52,37,33,45,38,12,56,49,30,74,41,65,46,17,67,69,42,44,28,49,61,48,43,45,24,48,28,75,72,69,70,46,59,64,82,81,46,40,63,61,51,60,46,44,32,56,46,28,32,52,13,30,58,20,54,45,36,57,88,38,22,66,59,11,45,50,45,42,38,50,54,38,51,47,50,31,44,32,37,33,64,50,54,66,35,37,53,45,48,46,44,46,35,52,38,52,41,51,46,43,51,61,70,51,58,95,49,80,64,44,62,89,65,55,48,52,80,89,45,58,69,62,50,50,52,51,52,55,58,69,45,29,50,68,51,39,81,82,42,96,62,51,43,57,71,38,38,34,68,88,15,51,63,74,66,49,36,36,41,36,34,46,56,78,90,62,82,62,81,87,51,58,72,91,20,50,43,82,53,92,69,26,38,34,34,34,49,51,53,37,26,25,74,63,21,26,30,58,62,47,71,43,70,68,54,52,56,45,42,46,55,53,50,32,66,78,39,73,93,37,71,59,51,70,46,71,45,56,83,86,65,70,85,78,80,89,128

Secondary structure (DSSP, 8-state):
-------HHHHHHHHHHHHHHHHHHHHHHHHHHHHHHHHTHHHHS--SSS----SSPPPPHHHHHHHHHHHHHHHHHHHH-TT-THHHHHHHHHHHHHHHH-GGG--HHHHHHHHHHHHHHHS-TTS-TTS-SHHHHHHHHHHHHHHHHHHHHHT-SHIIIIIIHHHHHHHHHHHH---HHHHHHHHHHHHHHHHHHHHHTTSTTTHHHHHHHHHHHHHHHIIIIIIIS---TTHHHHHHHHHHHHHHHHTT----GGG---TT-HHHHHHHHHHHHHHHHGGGS---GGGGT-TTTS---EEEEEEE-SS---TTS-TTTEEEETTEEEEEHHHHHHHHHSSPPP--HHHHHHHHHHHHHHSTTS-EEEEEE-TTSTTSS--

Foldseek 3Di:
DDDPPPPVVVVVVVQVLLLVLVLLLQLLLLVLVLVLCVLQVCLQQPDPPFDFDAQDEDDPSVVSCVLSVVLNVLSVCCNVPLADLVSLVSNVVSLVVSCRRGVQSVDLLSVLSSQLSVLCNVPRSHPCPPDDSLLSLLLNLLLLLLLLQLLLVLLPDPQLLVPLLQLLCVLVCVPVVDDSVVRSVVSVCLSVLSNQLSVLLQALVSLVVSLVSLLVSLVSCCCRACPRSVFQNSSVSSSVSSSVSSCSSRPPDHDHNVNSDSPPCVVSVVSSVCQSCQLVCVVVDQDFCSSNSNVSRHPQFFKKKWKFPPPDDPVPFDPVQWDDDPRTIIGRQQVRCCVSRVHGGGRHPVSNVVSQVVVCVVVVVIDIDMDGDRPVPVPPPDD